Protein 9CRN (pdb70)

Nearest PDB structures (foldseek):
  9crn-assembly1_A  TM=1.003E+00  e=1.790E-70  Streptococcus pyogenes NZ131
  3isr-assembly1_B  TM=7.701E-01  e=1.005E-04  Cytophaga hutchinsonii ATCC 33406
  4nv8-assembly3_B  TM=6.924E-01  e=5.006E-02  Mesorhizobium japonicum MAFF 303099
  6j8o-assembly1_B  TM=4.116E-01  e=3.043E-01  Homo sapiens
  8ibg-assembly1_AA  TM=2.189E-01  e=5.640E+00  Mus musculus

Foldseek 3Di:
DVLFDDDPLLVVLCVLCVLFDLLVLADPLLVRQLSSVVVCVLVVDQKTKGADDDPVNNLSSLVSSLQRDLLQVQQVPFAFDWDDDDRIIITGRDGDPCSVVLSVVLVVQLCVLLVVQPDLQLLSSLVSLLVCQLVQAAEQVVVVVPPVQQGCCCRRPVSYHHQNNSANSSSSNCSSSVWRKGKWWFWFFFPVPTDIDTHIFMWTADPRAIFTARSRCQRCVNPVLFHPGRQLRRGHACLQQVLTTDTAQKAPNDDPDIRHNNDDDGHGHDHCSGPCNVLLQEAADQDPVSNLVSQLVCLVVVDPWDKHFYSDLVSLVVVVVCVVPVCPSVQVSVPVRDPPADDKDKGDGSSRSMMIIHGDD

InterPro domains:
  IPR002931 Transglutaminase-like [PF01841] (149-254)
  IPR002931 Transglutaminase-like [SM00460] (195-257)
  IPR038765 Papain-like cysteine peptidase superfamily [SSF54001] (193-292)
  IPR052557 Cytoskeleton-associated protease/Cytokinesis protein [PTHR46333] (177-335)

B-factor: mean 36.98, std 12.96, range [19.1, 123.06]

Solvent-accessible surface area: 16681 Å² total; per-residue (Å²): 93,135,48,30,16,104,52,152,84,71,133,84,13,69,150,86,0,154,52,13,21,3,20,104,57,14,62,149,62,11,49,19,3,0,6,10,0,12,15,5,0,40,79,48,107,78,94,1,36,0,35,55,27,69,107,93,18,0,3,48,1,0,1,0,0,7,5,0,0,0,14,0,11,22,0,14,60,25,91,46,117,52,108,105,43,121,148,15,0,69,0,39,0,62,38,44,178,82,3,118,103,18,32,86,71,0,39,62,55,0,76,86,22,20,71,98,6,113,39,128,79,97,9,59,7,0,42,59,0,0,16,20,2,9,151,87,5,96,3,14,72,140,41,77,144,121,112,70,24,52,13,0,59,0,2,11,66,71,78,62,0,15,18,18,0,0,2,2,0,0,0,4,0,0,32,65,12,30,2,34,6,0,14,7,57,13,55,0,38,19,51,81,104,131,90,72,26,90,8,2,7,1,0,0,50,10,129,138,39,49,6,4,0,0,2,1,0,0,4,36,78,25,19,99,67,36,91,111,32,19,33,17,0,0,0,1,0,57,96,0,10,72,62,3,7,125,47,34,81,27,1,65,25,70,131,182,84,127,39,125,108,31,3,84,32,10,72,5,98,44,35,57,16,1,60,9,90,104,77,110,5,30,10,66,92,58,60,59,115,47,5,49,61,13,0,58,74,4,9,118,96,208,67,96,76,0,49,2,6,0,8,102,75,114,27,6,80,80,1,19,60,33,4,92,90,90,61,88,26,17,59,101,12,0,89,122,67,28,137,145,42,101,7,5,56,83,15,36,0,13,0,0,1,5,1,12,1,35,36,114,187

Organism: Streptococcus pyogenes serotype M49 (strain NZ131) (NCBI:txid471876)

Secondary structure (DSSP, 8-state):
-TTS--HHHHHHHHHHHTT-TGGGGS-HHHHHHHHHHHHHHHTT-SEEEE----HHHHHHHHHHHHHH-TTSGGGTT---EEEEETTEEEEE----TTHHHHHHHHHHHHHHHHHT-S---HHHHHHHHHHHHHHH-EE-HHHHT---SSSHHHHHTS-EE-HHHHHHHHHHHHHHHT--EEEEEEEEEETTTTEEEEEEEEEEEETTEEEEE-TGGGSTTT--TT----GGGEEE-HHHHTTTEEE---B--SSS--B-S-SPPPP----TT-HHHHTT-EESS--HHHHHHHHHHHHHTT-SSEEEEESSHHHHHHHHHHHHS--HHHHHHHHHHSTT---EEEEEEG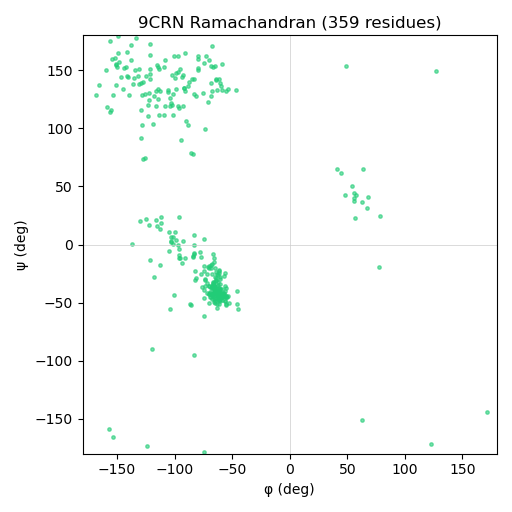GGTEEEEEE--

Sequence (361 aa):
SVFSLTGKKRQQIVKQVRQRYYFQQLSKTEQENYLTLYDSLAQFREIISLTPASKKSLIKTIDAFVMDNPEFYWITSADYRFEFSDQTVFVTFPIPEDAKNVYQDLQAIGNDIVANTPSKDRYEQVKYFYEVIIRDTDYNKKAFEAASNQDIKSVFIDHLSVCNGYAQAFQFLCQKAGIPVAYIRGTGTSQQPQQSFAHAWNAVQINNTYYGVDVTWGDPVFDNHLSTINYSFLCLPDYLMALSHQPSKDIAFNTKERFENVWTIPSCTDDSLLYSKRHQSYISTFDSDAILASLENQLLNRQEPLSLQFAHQDDYQQMVTDLTTNQTGYHNLFNQYWNNYTGFTYGLLPETLSISFASRN

Radius of gyration: 22.92 Å; Cα contacts (8 Å, |Δi|>4): 643; chains: 1; bounding box: 36×45×77 Å

Structure (mmCIF, N/CA/C/O backbone):
data_9CRN
#
_entry.id   9CRN
#
_cell.length_a   51.272
_cell.length_b   88.334
_cell.length_c   94.092
_cell.angle_alpha   90.000
_cell.angle_beta   90.000
_cell.angle_gamma   90.000
#
_symmetry.space_group_name_H-M   'P 21 21 21'
#
loop_
_entity.id
_entity.type
_entity.pdbx_description
1 polymer 'Transglutaminase-like domain-containing protein'
2 non-polymer 'SODIUM ION'
3 non-polymer GLYCEROL
4 water water
#
loop_
_atom_site.group_PDB
_atom_site.id
_atom_site.type_symbol
_atom_site.label_atom_id
_atom_site.label_alt_id
_atom_site.label_comp_id
_atom_site.label_asym_id
_atom_site.label_entity_id
_atom_site.label_seq_id
_atom_site.pdbx_PDB_ins_code
_atom_site.Cartn_x
_atom_site.Cartn_y
_atom_site.Cartn_z
_atom_site.occupancy
_atom_site.B_iso_or_equiv
_atom_site.auth_seq_id
_atom_site.auth_comp_id
_atom_site.auth_asym_id
_atom_site.auth_atom_id
_atom_site.pdbx_PDB_model_num
ATOM 1 N N . SER A 1 5 ? -39.38610 6.98206 17.70311 1.000 62.69623 32 SER A N 1
ATOM 2 C CA . SER A 1 5 ? -38.06289 6.40984 17.90247 1.000 60.22574 32 SER A CA 1
ATOM 3 C C . SER A 1 5 ? -37.05164 7.41774 18.41184 1.000 52.71678 32 SER A C 1
ATOM 4 O O . SER A 1 5 ? -37.08970 8.59391 18.05105 1.000 50.10587 32 SER A O 1
ATOM 11 N N . VAL A 1 6 ? -36.12032 6.93614 19.23860 1.000 41.16557 33 VAL A N 1
ATOM 12 C CA . VAL A 1 6 ? -35.11201 7.81552 19.81218 1.000 42.17586 33 VAL A CA 1
ATOM 13 C C . VAL A 1 6 ? -34.10110 8.28939 18.77582 1.000 40.57345 33 VAL A C 1
ATOM 14 O O . VAL A 1 6 ? -33.40483 9.28184 19.00980 1.000 39.68689 33 VAL A O 1
ATOM 27 N N . PHE A 1 7 ? -33.97822 7.59779 17.64340 1.000 40.35393 34 PHE A N 1
ATOM 28 C CA . PHE A 1 7 ? -32.98080 7.95459 16.64117 1.000 33.99538 34 PHE A CA 1
ATOM 29 C C . PHE A 1 7 ? -33.50373 8.93086 15.59544 1.000 33.20412 34 PHE A C 1
ATOM 30 O O . PHE A 1 7 ? -32.70080 9.48300 14.83345 1.000 31.53899 34 PHE A O 1
ATOM 47 N N . SER A 1 8 ? -34.81453 9.16467 15.54954 1.000 31.75150 35 SER A N 1
ATOM 48 C CA . SER A 1 8 ? -35.37277 10.11413 14.59539 1.000 33.26112 35 SER A CA 1
ATOM 49 C C . SER A 1 8 ? -34.87670 11.52704 14.88171 1.000 30.06317 35 SER A C 1
ATOM 50 O O . SER A 1 8 ? -34.74416 11.93627 16.03857 1.000 28.05945 35 SER A O 1
ATOM 58 N N . LEU A 1 9 ? -34.61499 12.27972 13.81643 1.000 28.55843 36 LEU A N 1
ATOM 59 C CA . LEU A 1 9 ? -34.20589 13.66861 13.96517 1.000 28.80082 36 LEU A CA 1
ATOM 60 C C . LEU A 1 9 ? -35.34648 14.50081 14.54175 1.000 27.99043 36 LEU A C 1
ATOM 61 O O . LEU A 1 9 ? -36.52495 14.18987 14.35842 1.000 27.74401 36 LEU A O 1
ATOM 77 N N . THR A 1 10 ? -34.98890 15.58185 15.23038 1.000 26.69730 37 THR A N 1
ATOM 78 C CA . THR A 1 10 ? -35.97728 16.48302 15.80314 1.000 27.18868 37 THR A CA 1
ATOM 79 C C . THR A 1 10 ? -35.54194 17.92993 15.59332 1.000 28.21845 37 THR A C 1
ATOM 80 O O . THR A 1 10 ? -34.43498 18.21715 15.12514 1.000 26.40798 37 THR A O 1
ATOM 91 N N . GLY A 1 11 ? -36.45210 18.84442 15.91802 1.000 27.04212 38 GLY A N 1
ATOM 92 C CA . GLY A 1 11 ? -36.16205 20.25878 16.04121 1.000 29.60122 38 GLY A CA 1
ATOM 93 C C . GLY A 1 11 ? -35.69485 20.90644 14.75152 1.000 26.79310 38 GLY A C 1
ATOM 94 O O . GLY A 1 11 ? -36.04897 20.50066 13.63969 1.000 24.72448 38 GLY A O 1
ATOM 98 N N . LYS A 1 12 ? -34.88070 21.95209 14.91282 1.000 26.37731 39 LYS A N 1
ATOM 99 C CA . LYS A 1 12 ? -34.37242 22.68082 13.75700 1.000 27.59391 39 LYS A CA 1
ATOM 100 C C . LYS A 1 12 ? -33.55008 21.77286 12.85509 1.000 28.95838 39 LYS A C 1
ATOM 101 O O . LYS A 1 12 ? -33.64019 21.86094 11.62546 1.000 25.52180 39 LYS A O 1
ATOM 120 N N . LYS A 1 13 ? -32.72922 20.90228 13.44633 1.000 28.21141 40 LYS A N 1
ATOM 121 C CA . LYS A 1 13 ? -31.88546 20.02394 12.64251 1.000 27.06626 40 LYS A CA 1
ATOM 122 C C . LYS A 1 13 ? -32.72247 19.18440 11.68764 1.000 27.83527 40 LYS A C 1
ATOM 123 O O . LYS A 1 13 ? -32.35863 19.01674 10.51799 1.000 26.12328 40 LYS A O 1
ATOM 142 N N . ARG A 1 14 ? -33.85526 18.66218 12.16080 1.000 24.39357 41 ARG A N 1
ATOM 143 C CA . ARG A 1 14 ? -34.72644 17.89317 11.28279 1.000 25.93515 41 ARG A CA 1
ATOM 144 C C . ARG A 1 14 ? -35.22215 18.74806 10.12327 1.000 28.12921 41 ARG A C 1
ATOM 145 O O . ARG A 1 14 ? -35.21298 18.30830 8.96795 1.000 27.11463 41 ARG A O 1
ATOM 166 N N . GLN A 1 15 ? -35.68595 19.96806 10.41679 1.000 27.11372 42 GLN A N 1
ATOM 167 C CA . GLN A 1 15 ? -36.15163 20.84886 9.35060 1.000 24.97579 42 GLN A CA 1
ATOM 168 C C . GLN A 1 15 ? -35.06798 21.04734 8.29999 1.000 28.59107 42 GLN A C 1
ATOM 169 O O . GLN A 1 15 ? -35.33941 21.00508 7.09275 1.000 26.47468 42 GLN A O 1
ATOM 183 N N . GLN A 1 16 ? -33.82974 21.27288 8.74732 1.000 27.46680 43 GLN A N 1
ATOM 184 C CA . GLN A 1 16 ? -32.73010 21.49461 7.81564 1.000 29.09096 43 GLN A CA 1
ATOM 185 C C . GLN A 1 16 ? -32.48184 20.26833 6.94321 1.000 29.92277 43 GLN A C 1
ATOM 186 O O . GLN A 1 16 ? -32.23181 20.39453 5.73867 1.000 30.77154 43 GLN A O 1
ATOM 200 N N . ILE A 1 17 ? -32.54774 19.07165 7.52674 1.000 22.45864 44 ILE A N 1
ATOM 201 C CA . ILE A 1 17 ? -32.26677 17.86384 6.75354 1.000 26.76784 44 ILE A CA 1
ATOM 202 C C . ILE A 1 17 ? -33.42715 17.52986 5.82495 1.000 24.62686 44 ILE A C 1
ATOM 203 O O . ILE A 1 17 ? -33.21961 17.09298 4.68660 1.000 27.16504 44 ILE A O 1
ATOM 219 N N . VAL A 1 18 ? -34.66273 17.71151 6.29749 1.000 23.34447 45 VAL A N 1
ATOM 220 C CA . VAL A 1 18 ? -35.82617 17.48397 5.44175 1.000 26.25973 45 VAL A CA 1
ATOM 221 C C . VAL A 1 18 ? -35.71150 18.30785 4.16628 1.000 25.54069 45 VAL A C 1
ATOM 222 O O . VAL A 1 18 ? -35.97844 17.82028 3.05964 1.000 25.47312 45 VAL A O 1
ATOM 235 N N . LYS A 1 19 ? -35.32494 19.57749 4.30659 1.000 28.12596 46 LYS A N 1
ATOM 236 C CA . LYS A 1 19 ? -35.12579 20.42811 3.13691 1.000 26.41612 46 LYS A CA 1
ATOM 237 C C . LYS A 1 19 ? -34.00334 19.89701 2.25417 1.000 27.71600 46 LYS A C 1
ATOM 238 O O . LYS A 1 19 ? -34.10524 19.91997 1.01858 1.000 27.57885 46 LYS A O 1
ATOM 257 N N . GLN A 1 20 ? -32.92410 19.41226 2.87309 1.000 24.46563 47 GLN A N 1
ATOM 258 C CA . GLN A 1 20 ? -31.73153 19.05122 2.11464 1.000 25.91573 47 GLN A CA 1
ATOM 259 C C . GLN A 1 20 ? -31.98417 17.85859 1.19990 1.000 27.28335 47 GLN A C 1
ATOM 260 O O . GLN A 1 20 ? -31.44203 17.79721 0.08862 1.000 26.86725 47 GLN A O 1
ATOM 274 N N . VAL A 1 21 ? -32.82177 16.91229 1.62947 1.000 25.34153 48 VAL A N 1
ATOM 275 C CA . VAL A 1 21 ? -32.95764 15.66143 0.89785 1.000 25.51259 48 VAL A CA 1
ATOM 276 C C . VAL A 1 21 ? -34.23030 15.58793 0.06698 1.000 25.51164 48 VAL A C 1
ATOM 277 O O . VAL A 1 21 ? -34.47134 14.55982 -0.58464 1.000 24.37122 48 VAL A O 1
ATOM 290 N N . ARG A 1 22 ? -35.03471 16.65091 0.03234 1.000 26.48677 49 ARG A N 1
ATOM 291 C CA . ARG A 1 22 ? -36.37567 16.52194 -0.52798 1.000 26.54325 49 ARG A CA 1
ATOM 292 C C . ARG A 1 22 ? -36.35602 16.08893 -1.99018 1.000 27.53205 49 ARG A C 1
ATOM 293 O O . ARG A 1 22 ? -37.32215 15.48470 -2.46812 1.000 25.00104 49 ARG A O 1
ATOM 314 N N . GLN A 1 23 ? -35.29255 16.40892 -2.72362 1.000 28.53964 50 GLN A N 1
ATOM 315 C CA . GLN A 1 23 ? -35.20926 16.09232 -4.14432 1.000 28.56597 50 GLN A CA 1
ATOM 316 C C . GLN A 1 23 ? -34.46538 14.79651 -4.43736 1.000 26.48048 50 GLN A C 1
ATOM 317 O O . GLN A 1 23 ? -34.35756 14.42178 -5.61003 1.000 24.55233 50 GLN A O 1
ATOM 331 N N . ARG A 1 24 ? -33.90814 14.13703 -3.42206 1.000 24.41436 51 ARG A N 1
ATOM 332 C CA . ARG A 1 24 ? -33.11646 12.93760 -3.66052 1.000 25.06977 51 ARG A CA 1
ATOM 333 C C . ARG A 1 24 ? -33.98102 11.86620 -4.31336 1.000 24.40741 51 ARG A C 1
ATOM 334 O O . ARG A 1 24 ? -35.16507 11.71721 -3.99513 1.000 23.76298 51 ARG A O 1
ATOM 355 N N . TYR A 1 25 ? -33.38518 11.11766 -5.24202 1.000 21.31752 52 TYR A N 1
ATOM 356 C CA . TYR A 1 25 ? -34.19263 10.27455 -6.11574 1.000 22.71002 52 TYR A CA 1
ATOM 357 C C . TYR A 1 25 ? -34.71907 9.03797 -5.38993 1.000 23.03298 52 TYR A C 1
ATOM 358 O O . TYR A 1 25 ? -35.93337 8.84613 -5.27192 1.000 26.02061 52 TYR A O 1
ATOM 376 N N . TYR A 1 26 ? -33.82600 8.17364 -4.90497 1.000 22.56201 53 TYR A N 1
ATOM 377 C CA . TYR A 1 26 ? -34.28959 6.91464 -4.32364 1.000 24.37044 53 TYR A CA 1
ATOM 378 C C . TYR A 1 26 ? -34.97777 7.12951 -2.98203 1.000 22.36986 53 TYR A C 1
ATOM 379 O O . TYR A 1 26 ? -35.84440 6.32819 -2.59966 1.000 24.15615 53 TYR A O 1
ATOM 397 N N . PHE A 1 27 ? -34.63518 8.21347 -2.28118 1.000 23.86282 54 PHE A N 1
ATOM 398 C CA . PHE A 1 27 ? -35.35173 8.65269 -1.09021 1.000 25.00778 54 PHE A CA 1
ATOM 399 C C . PHE A 1 27 ? -36.85976 8.63181 -1.31191 1.000 23.32886 54 PHE A C 1
ATOM 400 O O . PHE A 1 27 ? -37.61702 8.22601 -0.42258 1.000 23.18308 54 PHE A O 1
ATOM 417 N N . GLN A 1 28 ? -37.30113 9.04815 -2.50346 1.000 22.65458 55 GLN A N 1
ATOM 418 C CA . GLN A 1 28 ? -38.73199 9.14354 -2.77535 1.000 23.13620 55 GLN A CA 1
ATOM 419 C C . GLN A 1 28 ? -39.42645 7.79198 -2.76246 1.000 25.29242 55 GLN A C 1
ATOM 420 O O . GLN A 1 28 ? -40.65629 7.73954 -2.65830 1.000 23.39326 55 GLN A O 1
ATOM 434 N N . GLN A 1 29 ? -38.67832 6.70553 -2.92040 1.000 26.81823 56 GLN A N 1
ATOM 435 C CA . GLN A 1 29 ? -39.24017 5.36705 -3.00848 1.000 24.02551 56 GLN A CA 1
ATOM 436 C C . GLN A 1 29 ? -39.14148 4.61846 -1.68873 1.000 23.62450 56 GLN A C 1
ATOM 437 O O . GLN A 1 29 ? -39.41026 3.41514 -1.64695 1.000 27.30155 56 GLN A O 1
ATOM 451 N N . LEU A 1 30 ? -38.78376 5.31093 -0.61082 1.000 24.83562 57 LEU A N 1
ATOM 452 C CA . LEU A 1 30 ? -38.66272 4.72720 0.71470 1.000 25.40379 57 LEU A CA 1
ATOM 453 C C . LEU A 1 30 ? -39.92702 4.97168 1.52748 1.000 26.80375 57 LEU A C 1
ATOM 454 O O . LEU A 1 30 ? -40.61931 5.98013 1.36385 1.000 26.54284 57 LEU A O 1
ATOM 470 N N . SER A 1 31 ? -40.21939 4.02244 2.40935 1.000 25.88274 58 SER A N 1
ATOM 471 C CA . SER A 1 31 ? -41.36434 4.13406 3.29492 1.000 27.38276 58 SER A CA 1
ATOM 472 C C . SER A 1 31 ? -41.06846 5.14092 4.40446 1.000 28.49772 58 SER A C 1
ATOM 473 O O . SER A 1 31 ? -39.99021 5.73177 4.47580 1.000 26.24978 58 SER A O 1
ATOM 481 N N . LYS A 1 32 ? -42.03650 5.30249 5.31015 1.000 34.42909 59 LYS A N 1
ATOM 482 C CA . LYS A 1 32 ? -41.89567 6.27771 6.38793 1.000 35.05197 59 LYS A CA 1
ATOM 483 C C . LYS A 1 32 ? -40.73083 5.91627 7.30109 1.000 33.57261 59 LYS A C 1
ATOM 484 O O . LYS A 1 32 ? -39.84108 6.74084 7.54325 1.000 32.00418 59 LYS A O 1
ATOM 503 N N . THR A 1 33 ? -40.72908 4.69193 7.84080 1.000 34.30323 60 THR A N 1
ATOM 504 C CA . THR A 1 33 ? -39.63413 4.28867 8.71891 1.000 30.50033 60 THR A CA 1
ATOM 505 C C . THR A 1 33 ? -38.29536 4.36283 7.99669 1.000 29.38103 60 THR A C 1
ATOM 506 O O . THR A 1 33 ? -37.27405 4.72840 8.59454 1.000 27.69992 60 THR A O 1
ATOM 517 N N . GLU A 1 34 ? -38.27677 3.99246 6.71494 1.000 26.14121 61 GLU A N 1
ATOM 518 C CA . GLU A 1 34 ? -37.03778 4.03718 5.95094 1.000 24.96078 61 GLU A CA 1
ATOM 519 C C . GLU A 1 34 ? -36.57752 5.47271 5.74424 1.000 26.18159 61 GLU A C 1
ATOM 520 O O . GLU A 1 34 ? -35.37956 5.76474 5.82243 1.000 23.27735 61 GLU A O 1
ATOM 532 N N . GLN A 1 35 ? -37.51521 6.39411 5.53032 1.000 26.48010 62 GLN A N 1
ATOM 533 C CA . GLN A 1 35 ? -37.12893 7.79147 5.37715 1.000 24.78995 62 GLN A CA 1
ATOM 534 C C . GLN A 1 35 ? -36.58432 8.35449 6.68325 1.000 22.21261 62 GLN A C 1
ATOM 535 O O . GLN A 1 3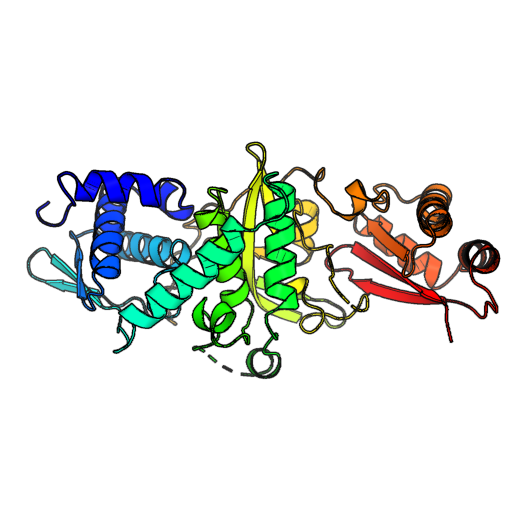5 ? -35.63947 9.15172 6.67325 1.000 22.49494 62 GLN A O 1
ATOM 549 N N . GLU A 1 36 ? -37.15469 7.94754 7.81986 1.000 24.19800 63 GLU A N 1
ATOM 550 C CA . GLU A 1 36 ? -36.60986 8.39728 9.09768 1.000 26.62951 63 GLU A CA 1
ATOM 551 C C . GLU A 1 36 ? -35.15231 7.97769 9.25349 1.000 26.66646 63 GLU A C 1
ATOM 552 O O . GLU A 1 36 ? -34.30989 8.77319 9.69239 1.000 26.04169 63 GLU A O 1
ATOM 564 N N . ASN A 1 37 ? -34.83973 6.72332 8.91587 1.000 24.61619 64 ASN A N 1
ATOM 565 C CA . ASN A 1 37 ? -33.46550 6.24560 9.03419 1.000 24.78062 64 ASN A CA 1
ATOM 566 C C . ASN A 1 37 ? -32.54124 6.93137 8.03568 1.000 23.94603 64 ASN A C 1
ATOM 567 O O . ASN A 1 37 ? -31.35902 7.14643 8.32667 1.000 24.02901 64 ASN A O 1
ATOM 578 N N . TYR A 1 38 ? -33.05152 7.21789 6.83911 1.000 23.84433 65 TYR A N 1
ATOM 579 C CA . TYR A 1 38 ? -32.31770 7.99759 5.84685 1.000 22.41598 65 TYR A CA 1
ATOM 580 C C . TYR A 1 38 ? -31.95808 9.37336 6.40131 1.000 22.73383 65 TYR A C 1
ATOM 581 O O . TYR A 1 38 ? -30.81355 9.82888 6.27060 1.000 25.30178 65 TYR A O 1
ATOM 599 N N . LEU A 1 39 ? -32.91248 10.03678 7.05935 1.000 22.31812 66 LEU A N 1
ATOM 600 C CA . LEU A 1 39 ? -32.60855 11.32384 7.67396 1.000 26.33040 66 LEU A CA 1
ATOM 601 C C . LEU A 1 39 ? -31.53445 11.17561 8.74372 1.000 25.04652 66 LEU A C 1
ATOM 602 O O . LEU A 1 39 ? -30.61749 12.00122 8.83159 1.000 24.34928 66 LEU A O 1
ATOM 618 N N . THR A 1 40 ? -31.64210 10.13718 9.57973 1.000 25.98575 67 THR A N 1
ATOM 619 C CA . THR A 1 40 ? -30.62881 9.90304 10.60426 1.000 24.10167 67 THR A CA 1
ATOM 620 C C . THR A 1 40 ? -29.26593 9.63705 9.97991 1.000 22.78111 67 THR A C 1
ATOM 621 O O . THR A 1 40 ? -28.24284 10.13115 10.46857 1.000 21.93430 67 THR A O 1
ATOM 632 N N . LEU A 1 41 ? -29.23270 8.85287 8.90194 1.000 21.74760 68 LEU A N 1
ATOM 633 C CA . LEU A 1 41 ? -27.97573 8.59809 8.20887 1.000 25.74358 68 LEU A CA 1
ATOM 634 C C . LEU A 1 41 ? -27.35184 9.89440 7.71391 1.000 23.59419 68 LEU A C 1
ATOM 635 O O . LEU A 1 41 ? -26.13936 10.10129 7.82872 1.000 24.12455 68 LEU A O 1
ATOM 651 N N . TYR A 1 42 ? -28.17071 10.78722 7.16418 1.000 22.30837 69 TYR A N 1
ATOM 652 C CA . TYR A 1 42 ? -27.63563 12.03386 6.63331 1.000 25.83020 69 TYR A CA 1
ATOM 653 C C . TYR A 1 42 ? -27.00442 12.85956 7.74333 1.000 25.03804 69 TYR A C 1
ATOM 654 O O . TYR A 1 42 ? -25.85518 13.29364 7.63323 1.000 25.04719 69 TYR A O 1
ATOM 672 N N . ASP A 1 43 ? -27.74507 13.07083 8.83098 1.000 24.83092 70 ASP A N 1
ATOM 673 C CA . ASP A 1 43 ? -27.24270 13.84955 9.95748 1.000 27.57178 70 ASP A CA 1
ATOM 674 C C . ASP A 1 43 ? -25.94125 13.27066 10.50214 1.000 28.75407 70 ASP A C 1
ATOM 675 O O . ASP A 1 43 ? -24.98687 14.00642 10.78139 1.000 27.32280 70 ASP A O 1
ATOM 684 N N . SER A 1 44 ? -25.87704 11.94573 10.65243 1.000 26.88450 71 SER A N 1
ATOM 685 C CA . SER A 1 44 ? -24.70651 11.35225 11.29438 1.000 29.27938 71 SER A CA 1
ATOM 686 C C . SER A 1 44 ? -23.48182 11.41097 10.38853 1.000 27.69083 71 SER A C 1
ATOM 687 O O . SER A 1 44 ? -22.36990 11.69535 10.85418 1.000 26.32281 71 SER A O 1
ATOM 695 N N . LEU A 1 45 ? -23.66164 11.13777 9.09470 1.000 26.44601 72 LEU A N 1
ATOM 696 C CA . LEU A 1 45 ? -22.54588 11.25395 8.16236 1.000 24.62672 72 LEU A CA 1
ATOM 697 C C . LEU A 1 45 ? -22.09720 12.70060 8.00126 1.000 26.23210 72 LEU A C 1
ATOM 698 O O . LEU A 1 45 ? -20.90248 12.95232 7.80108 1.000 26.06034 72 LEU A O 1
ATOM 714 N N . ALA A 1 46 ? -23.02535 13.66037 8.10106 1.000 25.56345 73 ALA A N 1
ATOM 715 C CA . ALA A 1 46 ? -22.63657 15.06586 8.07261 1.000 26.65042 73 ALA A CA 1
ATOM 716 C C . ALA A 1 46 ? -21.86138 15.46303 9.32223 1.000 28.33262 73 ALA A C 1
ATOM 717 O O . ALA A 1 46 ? -21.15313 16.47709 9.30260 1.000 26.17569 73 ALA A O 1
ATOM 724 N N . GLN A 1 47 ? -21.98620 14.69423 10.40327 1.000 28.53431 74 GLN A N 1
ATOM 725 C CA . GLN A 1 47 ? -21.14032 14.84856 11.57777 1.000 28.27648 74 GLN A CA 1
ATOM 726 C C . GLN A 1 47 ? -19.92029 13.94088 11.53521 1.000 30.29988 74 GLN A C 1
ATOM 727 O O . GLN A 1 47 ? -19.15873 13.90206 12.51223 1.000 29.89075 74 GLN A O 1
ATOM 741 N N . PHE A 1 48 ? -19.74243 13.18732 10.44417 1.000 27.91845 75 PHE A N 1
ATOM 742 C CA . PHE A 1 48 ? -18.52235 12.41671 10.20180 1.000 28.38842 75 PHE A CA 1
ATOM 743 C C . PHE A 1 48 ? -18.37909 11.27305 11.20054 1.000 27.91049 75 PHE A C 1
ATOM 744 O O . PHE A 1 48 ? -17.28459 10.96628 11.67475 1.000 30.15556 75 PHE A O 1
ATOM 761 N N . ARG A 1 49 ? -19.49740 10.61324 11.47911 1.000 28.08374 76 ARG A N 1
ATOM 762 C CA . ARG A 1 49 ? -19.52927 9.45759 12.35728 1.000 29.36611 76 ARG A CA 1
ATOM 763 C C . ARG A 1 49 ? -19.27268 8.18515 11.56432 1.000 29.01866 76 ARG A C 1
ATOM 764 O O . ARG A 1 49 ? -19.80734 8.00027 10.46956 1.000 28.71393 76 ARG A O 1
ATOM 785 N N . GLU A 1 50 ? -18.44155 7.30952 12.12729 1.000 30.62469 77 GLU A N 1
ATOM 786 C CA . GLU A 1 50 ? -18.17641 6.02788 11.48790 1.000 31.64308 77 GLU A CA 1
ATOM 787 C C . GLU A 1 50 ? -19.34699 5.07193 11.67792 1.000 31.63366 77 GLU A C 1
ATOM 788 O O . GLU A 1 50 ? -19.67882 4.30662 10.76580 1.000 31.18900 77 GLU A O 1
ATOM 800 N N . ILE A 1 51 ? -19.99176 5.11012 12.84526 1.000 34.03175 78 ILE A N 1
ATOM 801 C CA . ILE A 1 51 ? -21.06344 4.18451 13.19626 1.000 32.87244 78 ILE A CA 1
ATOM 802 C C . ILE A 1 51 ? -22.34398 4.97539 13.41297 1.000 32.50345 78 ILE A C 1
ATOM 803 O O . ILE A 1 51 ? -22.36347 5.92229 14.20609 1.000 34.21539 78 ILE A O 1
ATOM 819 N N . ILE A 1 52 ? -23.41651 4.56828 12.73662 1.000 29.38988 79 ILE A N 1
ATOM 820 C CA . ILE A 1 52 ? -24.70635 5.24700 12.80827 1.000 28.01448 79 ILE A CA 1
ATOM 821 C C . ILE A 1 52 ? -25.72408 4.31942 13.46083 1.000 29.31300 79 ILE A C 1
ATOM 822 O O . ILE A 1 52 ? -25.82756 3.14310 13.09277 1.000 30.10376 79 ILE A O 1
ATOM 838 N N . SER A 1 53 ? -26.49174 4.85517 14.40886 1.000 27.18589 80 SER A N 1
ATOM 839 C CA . SER A 1 53 ? -27.51826 4.10226 15.12069 1.000 28.19735 80 SER A CA 1
ATOM 840 C C . SER A 1 53 ? -28.87162 4.36110 14.46988 1.000 29.95541 80 SER A C 1
ATOM 841 O O . SER A 1 53 ? -29.33988 5.50392 14.42916 1.000 28.29676 80 SER A O 1
ATOM 849 N N . LEU A 1 54 ? -29.49447 3.29992 13.96955 1.000 29.86171 81 LEU A N 1
ATOM 850 C CA . LEU A 1 54 ? -30.74731 3.37873 13.23711 1.000 29.44340 81 LEU A CA 1
ATOM 851 C C . LEU A 1 54 ? -31.81633 2.54463 13.93071 1.000 30.85567 81 LEU A C 1
ATOM 852 O O . LEU A 1 54 ? -31.52181 1.68014 14.75893 1.000 31.37502 81 LEU A O 1
ATOM 868 N N . THR A 1 55 ? -33.06940 2.80854 13.57264 1.000 31.71565 82 THR A N 1
ATOM 869 C CA . THR A 1 55 ? -34.15789 2.07155 14.20353 1.000 32.07775 82 THR A CA 1
ATOM 870 C C . THR A 1 55 ? -34.39445 0.74812 13.47662 1.000 30.65276 82 THR A C 1
ATOM 871 O O . THR A 1 55 ? -34.30119 0.68947 12.24390 1.000 28.87447 82 THR A O 1
ATOM 882 N N . PRO A 1 56 ? -34.70581 -0.31449 14.22038 1.000 30.66530 83 PRO A N 1
ATOM 883 C CA . PRO A 1 56 ? -34.78986 -1.64406 13.60190 1.000 32.61048 83 PRO A CA 1
ATOM 884 C C . PRO A 1 56 ? -35.90322 -1.74571 12.56897 1.000 34.57315 83 PRO A C 1
ATOM 885 O O . PRO A 1 56 ? -36.98568 -1.17959 12.72580 1.000 35.51032 83 PRO A O 1
ATOM 896 N N . ALA A 1 57 ? -35.60823 -2.48211 11.50265 1.000 33.02349 84 ALA A N 1
ATOM 897 C CA . ALA A 1 57 ? -36.55500 -2.84497 10.45989 1.000 35.27507 84 ALA A CA 1
ATOM 898 C C . ALA A 1 57 ? -36.10686 -4.20152 9.92763 1.000 33.01917 84 ALA A C 1
ATOM 899 O O . ALA A 1 57 ? -35.11283 -4.76952 10.38913 1.000 32.47552 84 ALA A O 1
ATOM 906 N N . SER A 1 58 ? -36.83883 -4.73315 8.95763 1.000 33.51591 85 SER A N 1
ATOM 907 C CA . SER A 1 58 ? -36.37458 -5.95311 8.31454 1.000 33.91553 85 SER A CA 1
ATOM 908 C C . SER A 1 58 ? -34.99860 -5.72828 7.68149 1.000 33.59619 85 SER A C 1
ATOM 909 O O . SER A 1 58 ? -34.60865 -4.60224 7.35416 1.000 28.78575 85 SER A O 1
ATOM 917 N N . LYS A 1 59 ? -34.25431 -6.82875 7.51974 1.000 33.99470 86 LYS A N 1
ATOM 918 C CA . LYS A 1 59 ? -32.97113 -6.76292 6.82617 1.000 33.18360 86 LYS A CA 1
ATOM 919 C C . LYS A 1 59 ? -33.13196 -6.11714 5.45746 1.000 30.87085 86 LYS A C 1
ATOM 920 O O . LYS A 1 59 ? -32.33125 -5.26244 5.06139 1.000 26.83823 86 LYS A O 1
ATOM 939 N N . LYS A 1 60 ? -34.16914 -6.51319 4.71953 1.000 30.84139 87 LYS A N 1
ATOM 940 C CA . LYS A 1 60 ? -34.38465 -5.94755 3.39320 1.000 30.00365 87 LYS A CA 1
ATOM 941 C C . LYS A 1 60 ? -34.65159 -4.44933 3.46884 1.000 27.85399 87 LYS A C 1
ATOM 942 O O . LYS A 1 60 ? -34.10980 -3.67508 2.67492 1.000 26.50046 87 LYS A O 1
ATOM 961 N N . SER A 1 61 ? -35.48913 -4.01807 4.41186 1.000 27.58046 88 SER A N 1
ATOM 962 C CA . SER A 1 61 ? -35.79488 -2.59629 4.52049 1.000 28.84081 88 SER A CA 1
ATOM 963 C C . SER A 1 61 ? -34.54726 -1.78920 4.84340 1.000 27.11433 88 SER A C 1
ATOM 964 O O . SER A 1 61 ? -34.36379 -0.69094 4.31885 1.000 25.73634 88 SER A O 1
ATOM 972 N N . LEU A 1 62 ? -33.68405 -2.30555 5.71370 1.000 28.51156 89 LEU A N 1
ATOM 973 C CA . LEU A 1 62 ? -32.45226 -1.59054 6.02115 1.000 25.08443 89 LEU A CA 1
ATOM 974 C C . LEU A 1 62 ? -31.53648 -1.52336 4.80728 1.000 25.36518 89 LEU A C 1
ATOM 975 O O . LEU A 1 62 ? -30.91743 -0.48738 4.55002 1.000 23.87577 89 LEU A O 1
ATOM 991 N N . ILE A 1 63 ? -31.41438 -2.62360 4.06093 1.000 26.43431 90 ILE A N 1
ATOM 992 C CA . ILE A 1 63 ? -30.55684 -2.60884 2.87928 1.000 23.96388 90 ILE A CA 1
ATOM 993 C C . ILE A 1 63 ? -31.11114 -1.64814 1.83705 1.000 25.29488 90 ILE A C 1
ATOM 994 O O . ILE A 1 63 ? -30.35415 -0.91592 1.18395 1.000 24.50602 90 ILE A O 1
ATOM 1010 N N . LYS A 1 64 ? -32.43920 -1.61215 1.68318 1.000 26.00694 91 LYS A N 1
ATOM 1011 C CA . LYS A 1 64 ? -33.04914 -0.64557 0.77264 1.000 22.33440 91 LYS A CA 1
ATOM 1012 C C . LYS A 1 64 ? -32.71048 0.78002 1.18871 1.000 24.48440 91 LYS A C 1
ATOM 1013 O O . LYS A 1 64 ? -32.35846 1.62405 0.35290 1.000 23.05033 91 LYS A O 1
ATOM 1032 N N . THR A 1 65 ? -32.80409 1.06053 2.48950 1.000 22.20916 92 THR A N 1
ATOM 1033 C CA . THR A 1 65 ? -32.53465 2.40395 2.98846 1.000 23.28746 92 THR A CA 1
ATOM 1034 C C . THR A 1 65 ? -31.08045 2.79247 2.75111 1.000 26.22245 92 THR A C 1
ATOM 1035 O O . THR A 1 65 ? -30.78992 3.90013 2.28558 1.000 20.89254 92 THR A O 1
ATOM 1046 N N . ILE A 1 66 ? -30.15359 1.88550 3.06340 1.000 24.57856 93 ILE A N 1
ATOM 1047 C CA . ILE A 1 66 ? -28.73456 2.16981 2.88828 1.000 22.95323 93 ILE A CA 1
ATOM 1048 C C . ILE A 1 66 ? -28.39881 2.31607 1.40926 1.000 26.21759 93 ILE A C 1
ATOM 1049 O O . ILE A 1 66 ? -27.65382 3.21967 1.01011 1.000 22.24267 93 ILE A O 1
ATOM 1065 N N . ASP A 1 67 ? -28.92927 1.41513 0.57913 1.000 24.01286 94 ASP A N 1
ATOM 1066 C CA . ASP A 1 67 ? -28.63857 1.44566 -0.85013 1.000 25.38136 94 ASP A CA 1
ATOM 1067 C C . ASP A 1 67 ? -29.14065 2.73926 -1.47301 1.000 23.06662 94 ASP A C 1
ATOM 1068 O O . ASP A 1 67 ? -28.43263 3.38526 -2.25642 1.000 20.69037 94 ASP A O 1
ATOM 1077 N N . ALA A 1 68 ? -30.36723 3.13617 -1.12910 1.000 22.45738 95 ALA A N 1
ATOM 1078 C CA . ALA A 1 68 ? -30.87664 4.41519 -1.60053 1.000 21.12643 95 ALA A CA 1
ATOM 1079 C C . ALA A 1 68 ? -29.98119 5.55528 -1.13746 1.000 23.64924 95 ALA A C 1
ATOM 1080 O O . ALA A 1 68 ? -29.66708 6.46511 -1.91259 1.000 20.07722 95 ALA A O 1
ATOM 1087 N N . PHE A 1 69 ? -29.54480 5.52189 0.12213 1.000 23.00487 96 PHE A N 1
ATOM 1088 C CA . PHE A 1 69 ? -28.76045 6.63966 0.62664 1.000 20.47281 96 PHE A CA 1
ATOM 1089 C C . PHE A 1 69 ? -27.42347 6.74766 -0.08922 1.000 22.41221 96 PHE A C 1
ATOM 1090 O O . PHE A 1 69 ? -26.98267 7.85337 -0.42517 1.000 21.98329 96 PHE A O 1
ATOM 1107 N N . VAL A 1 70 ? -26.76316 5.61097 -0.33058 1.000 20.58043 97 VAL A N 1
ATOM 1108 C CA . VAL A 1 70 ? -25.44773 5.64039 -0.96009 1.000 22.25379 97 VAL A CA 1
ATOM 1109 C C . VAL A 1 70 ? -25.55621 6.14192 -2.39363 1.000 22.57032 97 VAL A C 1
ATOM 1110 O O . VAL A 1 70 ? -24.71949 6.92468 -2.86162 1.000 23.71479 97 VAL A O 1
ATOM 1123 N N . MET A 1 71 ? -26.56436 5.67025 -3.12859 1.000 24.19733 98 MET A N 1
ATOM 1124 C CA . MET A 1 71 ? -26.72970 6.12224 -4.50741 1.000 26.08310 98 MET A CA 1
ATOM 1125 C C . MET A 1 71 ? -27.08637 7.59995 -4.56556 1.000 22.77481 98 MET A C 1
ATOM 1126 O O . MET A 1 71 ? -26.67944 8.30975 -5.49449 1.000 24.22208 98 MET A O 1
ATOM 1140 N N . ASP A 1 72 ? -27.81973 8.08460 -3.56710 1.000 19.69000 99 ASP A N 1
ATOM 1141 C CA . ASP A 1 72 ? -28.35859 9.43581 -3.60022 1.000 20.60021 99 ASP A CA 1
ATOM 1142 C C . ASP A 1 72 ? -27.37200 10.51756 -3.16597 1.000 21.83489 99 ASP A C 1
ATOM 1143 O O . ASP A 1 72 ? -27.58265 11.69442 -3.50227 1.000 20.22369 99 ASP A O 1
ATOM 1152 N N . ASN A 1 73 ? -26.33972 10.17923 -2.39272 1.000 21.05458 100 ASN A N 1
ATOM 1153 C CA . ASN A 1 73 ? -25.57702 11.18539 -1.65369 1.000 22.79009 100 ASN A CA 1
ATOM 1154 C C . ASN A 1 73 ? -24.08981 11.07187 -1.91746 1.000 24.06143 100 ASN A C 1
ATOM 1155 O O . ASN A 1 73 ? -23.31583 10.65943 -1.04787 1.000 22.15896 100 ASN A O 1
ATOM 1166 N N . PRO A 1 74 ? -23.64967 11.48627 -3.10150 1.000 20.63038 101 PRO A N 1
ATOM 1167 C CA . PRO A 1 74 ? -22.20849 11.46935 -3.40390 1.000 20.79656 101 PRO A CA 1
ATOM 1168 C C . PRO A 1 74 ? -21.36608 12.36030 -2.49610 1.000 21.98459 101 PRO A C 1
ATOM 1169 O O . PRO A 1 74 ? -20.15965 12.11408 -2.36968 1.000 22.83419 101 PRO A O 1
ATOM 1180 N N . GLU A 1 75 ? -21.95178 13.37714 -1.85440 1.000 23.35988 102 GLU A N 1
ATOM 1181 C CA . GLU A 1 75 ? -21.14598 14.30911 -1.06597 1.000 23.76148 102 GLU A CA 1
ATOM 1182 C C . GLU A 1 75 ? -20.33309 13.57671 -0.00265 1.000 24.15817 102 GLU A C 1
ATOM 1183 O O . GLU A 1 75 ? -19.20049 13.96708 0.30624 1.000 24.08847 102 GLU A O 1
ATOM 1195 N N . PHE A 1 76 ? -20.89496 12.51677 0.57919 1.000 24.25534 103 PHE A N 1
ATOM 1196 C CA . PHE A 1 76 ? -20.16776 11.70384 1.55719 1.000 25.62119 103 PHE A CA 1
ATOM 1197 C C . PHE A 1 76 ? -19.32949 10.69641 0.77443 1.000 25.74370 103 PHE A C 1
ATOM 1198 O O . PHE A 1 76 ? -19.65508 9.51338 0.65370 1.000 27.28087 103 PHE A O 1
ATOM 1215 N N . TYR A 1 77 ? -18.21254 11.19377 0.23494 1.000 25.20253 104 TYR A N 1
ATOM 1216 C CA . TYR A 1 77 ? -17.48939 10.45298 -0.79143 1.000 27.06619 104 TYR A CA 1
ATOM 1217 C C . TYR A 1 77 ? -16.99315 9.10992 -0.28433 1.000 28.54512 104 TYR A C 1
ATOM 1218 O O . TYR A 1 77 ? -16.77443 8.19159 -1.08211 1.000 26.86643 104 TYR A O 1
ATOM 1236 N N . TRP A 1 78 ? -16.80132 8.97748 1.02792 1.000 27.56571 105 TRP A N 1
ATOM 1237 C CA . TRP A 1 78 ? -16.22917 7.76195 1.58500 1.000 28.78132 105 TRP A CA 1
ATOM 1238 C C . TRP A 1 78 ? -17.22853 6.61616 1.65856 1.000 25.06928 105 TRP A C 1
ATOM 1239 O O . TRP A 1 78 ? -16.81896 5.48100 1.91220 1.000 25.31240 105 TRP A O 1
ATOM 1260 N N . ILE A 1 79 ? -18.52207 6.86760 1.43601 1.000 23.58343 106 ILE A N 1
ATOM 1261 C CA . ILE A 1 79 ? -19.48617 5.77409 1.47871 1.000 26.58276 106 ILE A CA 1
ATOM 1262 C C . ILE A 1 79 ? -19.79823 5.20298 0.10257 1.000 26.76803 106 ILE A C 1
ATOM 1263 O O . ILE A 1 79 ? -20.42394 4.13604 0.01774 1.000 30.11374 106 ILE A O 1
ATOM 1279 N N . THR A 1 80 ? -19.37590 5.86918 -0.97474 1.000 22.74721 107 THR A N 1
ATOM 1280 C CA . THR A 1 80 ? -19.91266 5.57544 -2.29889 1.000 26.59768 107 THR A CA 1
ATOM 1281 C C . THR A 1 80 ? -19.55101 4.17181 -2.77254 1.000 29.12965 107 THR A C 1
ATOM 1282 O O . THR A 1 80 ? -20.33934 3.54859 -3.49430 1.000 33.71093 107 THR A O 1
ATOM 1293 N N . SER A 1 81 ? -18.38509 3.65140 -2.38711 1.000 30.22380 108 SER A N 1
ATOM 1294 C CA . SER A 1 81 ? -17.97846 2.30969 -2.78909 1.000 34.31190 108 SER A CA 1
ATOM 1295 C C . SER A 1 81 ? -17.85607 1.34742 -1.61300 1.000 31.65321 108 SER A C 1
ATOM 1296 O O . SER A 1 81 ? -17.26098 0.27484 -1.76556 1.000 39.44418 108 SER A O 1
ATOM 1304 N N . ALA A 1 82 ? -18.41527 1.69398 -0.45587 1.000 34.36422 109 ALA A N 1
ATOM 1305 C CA . ALA A 1 82 ? -18.25677 0.89104 0.74763 1.000 37.68058 109 ALA A CA 1
ATOM 1306 C C . ALA A 1 82 ? -19.19653 -0.30819 0.74068 1.000 37.20270 109 ALA A C 1
ATOM 1307 O O . ALA A 1 82 ? -20.26584 -0.28533 0.13022 1.000 39.60206 109 ALA A O 1
ATOM 1314 N N . ASP A 1 83 ? -18.77706 -1.36882 1.42486 1.000 41.62095 110 ASP A N 1
ATOM 1315 C CA . ASP A 1 83 ? -19.66884 -2.48747 1.69599 1.000 44.07635 110 ASP A CA 1
ATOM 1316 C C . ASP A 1 83 ? -20.79886 -2.02161 2.60832 1.000 44.88365 110 ASP A C 1
ATOM 1317 O O . ASP A 1 83 ? -20.64815 -1.06517 3.37716 1.000 38.58111 110 ASP A O 1
ATOM 1326 N N . TYR A 1 84 ? -21.94533 -2.69939 2.52071 1.000 41.95618 111 TYR A N 1
ATOM 1327 C CA . TYR A 1 84 ? -23.07566 -2.40874 3.40606 1.000 43.23742 111 TYR A CA 1
ATOM 1328 C C . TYR A 1 84 ? -22.93912 -3.28558 4.65011 1.000 44.87942 111 TYR A C 1
ATOM 1329 O O . TYR A 1 84 ? -23.19884 -4.49262 4.60181 1.000 35.47851 111 TYR A O 1
ATOM 1347 N N . ARG A 1 85 ? -22.54771 -2.68081 5.77507 1.000 40.10289 112 ARG A N 1
ATOM 1348 C CA . ARG A 1 85 ? -22.23373 -3.42122 6.99220 1.000 40.67493 112 ARG A CA 1
ATOM 1349 C C . ARG A 1 85 ? -23.09924 -2.92146 8.13987 1.000 37.99059 112 ARG A C 1
ATOM 1350 O O . ARG A 1 85 ? -23.00172 -1.75092 8.52161 1.000 34.47197 112 ARG A O 1
ATOM 1371 N N . PHE A 1 86 ? -23.90154 -3.80903 8.72726 1.000 38.19426 113 PHE A N 1
ATOM 1372 C CA . PHE A 1 86 ? -24.66443 -3.42326 9.90777 1.000 34.39472 113 PHE A CA 1
ATOM 1373 C C . PHE A 1 86 ? -24.87395 -4.62020 10.82734 1.000 36.09705 113 PHE A C 1
ATOM 1374 O O . PHE A 1 86 ? -24.68121 -5.77652 10.44375 1.000 40.22925 113 PHE A O 1
ATOM 1391 N N . GLU A 1 87 ? -25.27841 -4.31403 12.05918 1.000 33.58534 114 GLU A N 1
ATOM 1392 C CA . GLU A 1 87 ? -25.38748 -5.28890 13.13802 1.000 39.92650 114 GLU A CA 1
ATOM 1393 C C . GLU A 1 87 ? -26.57865 -4.93531 14.01685 1.000 37.81012 114 GLU A C 1
ATOM 1394 O O . GLU A 1 87 ? -26.76433 -3.77128 14.37961 1.000 36.42228 114 GLU A O 1
ATOM 1406 N N . PHE A 1 88 ? -27.38285 -5.93970 14.34997 1.000 42.06171 115 PHE A N 1
ATOM 1407 C CA . PHE A 1 88 ? -28.55396 -5.76670 15.19744 1.000 44.09155 115 PHE A CA 1
ATOM 1408 C C . PHE A 1 88 ? -28.17536 -6.01181 16.64886 1.000 47.64779 115 PHE A C 1
ATOM 1409 O O . PHE A 1 88 ? -27.51585 -7.00765 16.96197 1.000 45.14185 115 PHE A O 1
ATOM 1426 N N . SER A 1 89 ? -28.63678 -5.13800 17.53654 1.000 47.81200 116 SER A N 1
ATOM 1427 C CA . SER A 1 89 ? -28.30210 -5.25831 18.94949 1.000 50.28914 116 SER A CA 1
ATOM 1428 C C . SER A 1 89 ? -29.18758 -4.32815 19.76097 1.000 49.97660 116 SER A C 1
ATOM 1429 O O . SER A 1 89 ? -29.29434 -3.14079 19.44701 1.000 45.02939 116 SER A O 1
ATOM 1437 N N . ASP A 1 90 ? -29.82783 -4.88156 20.78774 1.000 56.53711 117 ASP A N 1
ATOM 1438 C CA . ASP A 1 90 ? -30.56343 -4.11033 21.78480 1.000 61.35376 117 ASP A CA 1
ATOM 1439 C C . ASP A 1 90 ? -31.42327 -3.03153 21.12952 1.000 61.33024 117 ASP A C 1
ATOM 1440 O O . ASP A 1 90 ? -31.24737 -1.83284 21.36214 1.000 57.66938 117 ASP A O 1
ATOM 1449 N N . GLN A 1 91 ? -32.36280 -3.47591 20.29361 1.000 52.78716 118 GLN A N 1
ATOM 1450 C CA . GLN A 1 91 ? -33.33139 -2.58572 19.65413 1.000 49.59765 118 GLN A CA 1
ATOM 1451 C C . GLN A 1 91 ? -32.66183 -1.47580 18.84325 1.000 43.33856 118 GLN A C 1
ATOM 1452 O O . GLN A 1 91 ? -33.27130 -0.43353 18.58238 1.000 42.83226 118 GLN A O 1
ATOM 1466 N N . THR A 1 92 ? -31.42041 -1.69313 18.42035 1.000 37.70504 119 THR A N 1
ATOM 1467 C CA . THR A 1 92 ? -30.67100 -0.74841 17.60470 1.000 38.33681 119 THR A CA 1
ATOM 1468 C C . THR A 1 92 ? -30.05691 -1.49126 16.42751 1.000 36.97722 119 THR A C 1
ATOM 1469 O O . THR A 1 92 ? -29.66496 -2.65320 16.56051 1.000 38.22658 119 THR A O 1
ATOM 1480 N N . VAL A 1 93 ? -29.98419 -0.83408 15.27409 1.000 32.89094 120 VAL A N 1
ATOM 1481 C CA . VAL A 1 93 ? -29.16774 -1.30440 14.16120 1.000 30.40947 120 VAL A CA 1
ATOM 1482 C C . VAL A 1 93 ? -27.97882 -0.36284 14.04705 1.000 33.31467 120 VAL A C 1
ATOM 1483 O O . VAL A 1 93 ? -28.15253 0.84430 13.83264 1.000 30.32984 120 VAL A O 1
ATOM 1496 N N . PHE A 1 94 ? -26.77852 -0.90842 14.20986 1.000 30.74985 121 PHE A N 1
ATOM 1497 C CA . PHE A 1 94 ? -25.54271 -0.15258 14.07530 1.000 28.65398 121 PHE A CA 1
ATOM 1498 C C . PHE A 1 94 ? -25.00258 -0.35286 12.66534 1.000 30.46298 121 PHE A C 1
ATOM 1499 O O . PHE A 1 94 ? -24.68307 -1.47990 12.27413 1.000 30.28848 121 PHE A O 1
ATOM 1516 N N . VAL A 1 95 ? -24.91725 0.73297 11.90252 1.000 30.17942 122 VAL A N 1
ATOM 1517 C CA . VAL A 1 95 ? -24.38146 0.70575 10.54566 1.000 30.28386 122 VAL A CA 1
ATOM 1518 C C . VAL A 1 95 ? -22.99593 1.33545 10.57381 1.000 31.21250 122 VAL A C 1
ATOM 1519 O O . VAL A 1 95 ? -22.81236 2.42489 11.13197 1.000 30.81181 122 VAL A O 1
ATOM 1532 N N . THR A 1 96 ? -22.02199 0.66248 9.96580 1.000 29.82869 123 THR A N 1
ATOM 1533 C CA . THR A 1 96 ? -20.64105 1.12635 9.94360 1.000 32.06725 123 THR A CA 1
ATOM 1534 C C . THR A 1 96 ? -20.23366 1.46377 8.51700 1.000 33.19545 123 THR A C 1
ATOM 1535 O O . THR A 1 96 ? -20.33683 0.61597 7.62184 1.000 32.32124 123 THR A O 1
ATOM 1546 N N . PHE A 1 97 ? -19.75549 2.69124 8.31812 1.000 29.92461 124 PHE A N 1
ATOM 1547 C CA . PHE A 1 97 ? -19.04060 3.08777 7.10360 1.000 31.36386 124 PHE A CA 1
ATOM 1548 C C . PHE A 1 97 ? -17.63699 3.50490 7.52402 1.000 30.10669 124 PHE A C 1
ATOM 1549 O O . PHE A 1 97 ? -17.46502 4.60038 8.08781 1.000 30.99703 124 PHE A O 1
ATOM 1566 N N . PRO A 1 98 ? -16.60890 2.68488 7.30240 1.000 31.20526 125 PRO A N 1
ATOM 1567 C CA . PRO A 1 98 ? -15.23910 3.13902 7.58734 1.000 30.53646 125 PRO A CA 1
ATOM 1568 C C . PRO A 1 98 ? -15.01418 4.52895 7.00452 1.000 34.39081 125 PRO A C 1
ATOM 1569 O O . PRO A 1 98 ? -15.37696 4.80771 5.85742 1.000 31.98255 125 PRO A O 1
ATOM 1580 N N . ILE A 1 99 ? -14.44209 5.42142 7.81074 1.000 29.51326 126 ILE A N 1
ATOM 1581 C CA . ILE A 1 99 ? -14.33936 6.83921 7.47629 1.000 30.79603 126 ILE A CA 1
ATOM 1582 C C . ILE A 1 99 ? -12.87921 7.22826 7.49782 1.000 33.20033 126 ILE A C 1
ATOM 1583 O O . ILE A 1 99 ? -12.17137 6.91939 8.46002 1.000 32.43621 126 ILE A O 1
ATOM 1599 N N . PRO A 1 100 ? -12.36122 7.89995 6.46401 1.000 29.40575 127 PRO A N 1
ATOM 1600 C CA . PRO A 1 100 ? -10.94905 8.28867 6.46806 1.000 32.70495 127 PRO A CA 1
ATOM 1601 C C . PRO A 1 100 ? -10.67336 9.38083 7.48966 1.000 36.91364 127 PRO A C 1
ATOM 1602 O O . PRO A 1 100 ? -11.55907 10.11859 7.92758 1.000 32.74329 127 PRO A O 1
ATOM 1613 N N . GLU A 1 101 ? -9.40120 9.46819 7.87000 1.000 39.56848 128 GLU A N 1
ATOM 1614 C CA . GLU A 1 101 ? -8.99381 10.39877 8.91364 1.000 41.96548 128 GLU A CA 1
ATOM 1615 C C . GLU A 1 101 ? -9.16651 11.84904 8.47429 1.000 39.81323 128 GLU A C 1
ATOM 1616 O O . GLU A 1 101 ? -9.51105 12.70588 9.29700 1.000 36.72802 128 GLU A O 1
ATOM 1628 N N . ASP A 1 102 ? -8.96019 12.14172 7.18855 1.000 34.28846 129 ASP A N 1
ATOM 1629 C CA . ASP A 1 102 ? -9.07282 13.49709 6.66464 1.000 36.39247 129 ASP A CA 1
ATOM 1630 C C . ASP A 1 102 ? -10.44471 13.77546 6.05656 1.000 31.25113 129 ASP A C 1
ATOM 1631 O O . ASP A 1 102 ? -10.58026 14.68830 5.23637 1.000 28.77453 129 ASP A O 1
ATOM 1640 N N . ALA A 1 103 ? -11.47114 13.03018 6.47069 1.000 32.92069 130 ALA A N 1
ATOM 1641 C CA . ALA A 1 103 ? -12.75074 13.07042 5.76894 1.000 30.46260 130 ALA A CA 1
ATOM 1642 C C . ALA A 1 103 ? -13.38604 14.45249 5.83232 1.000 27.86043 130 ALA A C 1
ATOM 1643 O O . ALA A 1 103 ? -14.02793 14.89188 4.87093 1.000 27.81915 130 ALA A O 1
ATOM 1650 N N . LYS A 1 104 ? -13.22042 15.16067 6.94952 1.000 29.48549 131 LYS A N 1
ATOM 1651 C CA . LYS A 1 104 ? -13.87319 16.46041 7.06766 1.000 28.34910 131 LYS A CA 1
ATOM 1652 C C . LYS A 1 104 ? -13.27231 17.46620 6.09058 1.000 29.31601 131 LYS A C 1
ATOM 1653 O O . LYS A 1 104 ? -14.00176 18.17995 5.38692 1.000 26.52686 131 LYS A O 1
ATOM 1672 N N . ASN A 1 105 ? -11.93908 17.53428 6.02375 1.000 30.22712 132 ASN A N 1
ATOM 1673 C CA . ASN A 1 105 ? -11.32104 18.53422 5.15889 1.000 29.24511 132 ASN A CA 1
ATOM 1674 C C . ASN A 1 105 ? -11.47927 18.18234 3.68525 1.000 29.71205 132 ASN A C 1
ATOM 1675 O O . ASN A 1 105 ? -11.61736 19.08410 2.84534 1.000 26.35352 132 ASN A O 1
ATOM 1686 N N . VAL A 1 106 ? -11.47811 16.88974 3.35061 1.000 26.16034 133 VAL A N 1
ATOM 1687 C CA . VAL A 1 106 ? -11.73773 16.50083 1.96736 1.000 26.44121 133 VAL A CA 1
ATOM 1688 C C . VAL A 1 106 ? -13.19275 16.77124 1.60204 1.000 27.55080 133 VAL A C 1
ATOM 1689 O O . VAL A 1 106 ? -13.49576 17.24938 0.50028 1.000 27.96540 133 VAL A O 1
ATOM 1702 N N . TYR A 1 107 ? -14.11419 16.46728 2.51788 1.000 26.39996 134 TYR A N 1
ATOM 1703 C CA . TYR A 1 107 ? -15.52299 16.76556 2.29110 1.000 25.26193 134 TYR A CA 1
ATOM 1704 C C . TYR A 1 107 ? -15.72380 18.24409 1.97945 1.000 25.33045 134 TYR A C 1
ATOM 1705 O O . TYR A 1 107 ? -16.46103 18.60641 1.05505 1.000 22.66924 134 TYR A O 1
ATOM 1723 N N . GLN A 1 108 ? -15.07764 19.11561 2.75474 1.000 24.68357 135 GLN A N 1
ATOM 1724 C CA . GLN A 1 108 ? -15.20701 20.55126 2.53861 1.000 29.73877 135 GLN A CA 1
ATOM 1725 C C . GLN A 1 108 ? -14.44942 21.00856 1.30076 1.000 24.73807 135 GLN A C 1
ATOM 1726 O O . GLN A 1 108 ? -14.83483 22.00580 0.67805 1.000 26.38446 135 GLN A O 1
ATOM 1740 N N . ASP A 1 109 ? -13.35047 20.32938 0.95896 1.000 24.18931 136 ASP A N 1
ATOM 1741 C CA . ASP A 1 109 ? -12.68141 20.60943 -0.30602 1.000 25.51629 136 ASP A CA 1
ATOM 1742 C C . ASP A 1 109 ? -13.64435 20.40426 -1.46761 1.000 26.77942 136 ASP A C 1
ATOM 1743 O O . ASP A 1 109 ? -13.71056 21.21856 -2.39712 1.000 26.89151 136 ASP A O 1
ATOM 1752 N N . LEU A 1 110 ? -14.40231 19.30641 -1.42476 1.000 25.90044 137 LEU A N 1
ATOM 1753 C CA . LEU A 1 110 ? -15.33992 18.99735 -2.49829 1.000 24.61075 137 LEU A CA 1
ATOM 1754 C C . LEU A 1 110 ? -16.51858 19.96231 -2.50136 1.000 26.03698 137 LEU A C 1
ATOM 1755 O O . LEU A 1 110 ? -17.04530 20.30722 -3.56964 1.000 23.96990 137 LEU A O 1
ATOM 1771 N N . GLN A 1 111 ? -16.96647 20.38162 -1.31349 1.000 24.35267 138 GLN A N 1
ATOM 1772 C CA . GLN A 1 111 ? -18.02323 21.38273 -1.23842 1.000 22.27775 138 GLN A CA 1
ATOM 1773 C C . GLN A 1 111 ? -17.59457 22.67429 -1.91694 1.000 25.30392 138 GLN A C 1
ATOM 1774 O O . GLN A 1 111 ? -18.36978 23.28352 -2.66621 1.000 25.42611 138 GLN A O 1
ATOM 1788 N N . ALA A 1 112 ? -16.35650 23.10433 -1.66779 1.000 25.74078 139 ALA A N 1
ATOM 1789 C CA . ALA A 1 112 ? -15.87747 24.35037 -2.25095 1.000 22.37626 139 ALA A CA 1
ATOM 1790 C C . ALA A 1 112 ? -15.75288 24.24555 -3.76587 1.000 23.96382 139 ALA A C 1
ATOM 1791 O O . ALA A 1 112 ? -16.10461 25.18819 -4.48727 1.000 23.17075 139 ALA A O 1
ATOM 1798 N N . ILE A 1 113 ? -15.23892 23.12178 -4.27046 1.000 22.04277 140 ILE A N 1
ATOM 1799 C CA . ILE A 1 113 ? -15.13330 22.95591 -5.71420 1.000 23.15196 140 ILE A CA 1
ATOM 1800 C C . ILE A 1 113 ? -16.51905 22.90892 -6.33967 1.000 24.88710 140 ILE A C 1
ATOM 1801 O O . ILE A 1 113 ? -16.79398 23.59626 -7.32801 1.000 23.06027 140 ILE A O 1
ATOM 1817 N N . GLY A 1 114 ? -17.41090 22.09457 -5.77451 1.000 24.13689 141 GLY A N 1
ATOM 1818 C CA . GLY A 1 114 ? -18.75712 22.00473 -6.31369 1.000 24.46696 141 GLY A CA 1
ATOM 1819 C C . GLY A 1 114 ? -19.48023 23.33524 -6.29129 1.000 23.61690 141 GLY A C 1
ATOM 1820 O O . GLY A 1 114 ? -20.10922 23.72729 -7.27713 1.000 25.03748 141 GLY A O 1
ATOM 1824 N N . ASN A 1 115 ? -19.39681 24.05113 -5.16378 1.000 23.77113 142 ASN A N 1
ATOM 1825 C CA . ASN A 1 115 ? -20.04831 25.35219 -5.07670 1.000 24.99778 142 ASN A CA 1
ATOM 1826 C C . ASN A 1 115 ? -19.48980 26.31015 -6.11969 1.000 26.51451 142 ASN A C 1
ATOM 1827 O O . ASN A 1 115 ? -20.23417 27.11207 -6.69677 1.000 25.35277 142 ASN A O 1
ATOM 1838 N N . ASP A 1 116 ? -18.17575 26.25722 -6.36262 1.000 24.51965 143 ASP A N 1
ATOM 1839 C CA . ASP A 1 116 ? -17.58943 27.15878 -7.34577 1.000 26.21396 143 ASP A CA 1
ATOM 1840 C C . ASP A 1 116 ? -18.08617 26.83772 -8.74785 1.000 27.13115 143 ASP A C 1
ATOM 1841 O O . ASP A 1 116 ? -18.39464 27.74519 -9.53257 1.000 26.97797 143 ASP A O 1
ATOM 1850 N N . ILE A 1 117 ? -18.15861 25.54866 -9.08500 1.000 24.41841 144 ILE A N 1
ATOM 1851 C CA . ILE A 1 117 ? -18.61487 25.15702 -10.41472 1.000 23.28699 144 ILE A CA 1
ATOM 1852 C C . ILE A 1 117 ? -20.04935 25.62597 -10.63157 1.000 25.65640 144 ILE A C 1
ATOM 1853 O O . ILE A 1 117 ? -20.38123 26.22659 -11.66184 1.000 24.74916 144 ILE A O 1
ATOM 1869 N N . VAL A 1 118 ? -20.92106 25.36426 -9.65541 1.000 23.86207 145 VAL A N 1
ATOM 1870 C CA . VAL A 1 118 ? -22.33458 25.68405 -9.81994 1.000 24.35402 145 VAL A CA 1
ATOM 1871 C C . VAL A 1 118 ? -22.55030 27.19310 -9.81110 1.000 28.17294 145 VAL A C 1
ATOM 1872 O O . VAL A 1 118 ? -23.31911 27.73093 -10.61725 1.000 27.28348 145 VAL A O 1
ATOM 1885 N N . ALA A 1 119 ? -21.88061 27.90355 -8.90397 1.000 26.69122 146 ALA A N 1
ATOM 1886 C CA . ALA A 1 119 ? -22.12192 29.33561 -8.78329 1.000 28.72362 146 ALA A CA 1
ATOM 1887 C C . ALA A 1 119 ? -21.74656 30.10424 -10.04243 1.000 31.57570 146 ALA A C 1
ATOM 1888 O O . ALA A 1 119 ? -22.30399 31.18147 -10.27964 1.000 31.33149 146 ALA A O 1
ATOM 1895 N N . ASN A 1 120 ? -20.82500 29.58270 -10.85263 1.000 30.31205 147 ASN A N 1
ATOM 1896 C CA . ASN A 1 120 ? -20.28471 30.31986 -11.98715 1.000 33.19031 147 ASN A CA 1
ATOM 1897 C C . ASN A 1 120 ? -20.69765 29.72269 -13.32937 1.000 32.76760 147 ASN A C 1
ATOM 1898 O O . ASN A 1 120 ? -20.07058 30.01259 -14.35454 1.000 34.88426 147 ASN A O 1
ATOM 1909 N N . THR A 1 121 ? -21.74536 28.90551 -13.34818 1.000 30.65523 148 THR A N 1
ATOM 1910 C CA . THR A 1 121 ? -22.32263 28.48144 -14.61404 1.000 31.16031 148 THR A CA 1
ATOM 1911 C C . THR A 1 121 ? -22.68778 29.71452 -15.43959 1.000 31.02566 148 THR A C 1
ATOM 1912 O O . THR A 1 121 ? -23.31616 30.64016 -14.91042 1.000 30.84525 148 THR A O 1
ATOM 1923 N N . PRO A 1 122 ? -22.32645 29.76921 -16.72382 1.000 33.48997 149 PRO A N 1
ATOM 1924 C CA . PRO A 1 122 ? -22.59996 30.99398 -17.49901 1.000 35.55009 149 PRO A CA 1
ATOM 1925 C C . PRO A 1 122 ? -24.07792 31.29278 -17.67103 1.000 33.48317 149 PRO A C 1
ATOM 1926 O O . PRO A 1 122 ? -24.45951 32.46363 -17.76040 1.000 36.19832 149 PRO A O 1
ATOM 1937 N N . SER A 1 123 ? -24.92027 30.27205 -17.73214 1.000 33.29645 150 SER A N 1
ATOM 1938 C CA . SER A 1 123 ? -26.35912 30.42488 -17.87417 1.000 34.06138 150 SER A CA 1
ATOM 1939 C C . SER A 1 123 ? -27.05171 29.75807 -16.69643 1.000 32.52229 150 SER A C 1
ATOM 1940 O O . SER A 1 123 ? -26.53256 28.80296 -16.11531 1.000 33.50007 150 SER A O 1
ATOM 1948 N N . LYS A 1 124 ? -28.22104 30.27485 -16.33232 1.000 32.60427 151 LYS A N 1
ATOM 1949 C CA . LYS A 1 124 ? -29.04106 29.64705 -15.30592 1.000 32.64364 151 LYS A CA 1
ATOM 1950 C C . LYS A 1 124 ? -30.19015 28.83645 -15.90146 1.000 30.40816 151 LYS A C 1
ATOM 1951 O O . LYS A 1 124 ? -31.04479 28.34587 -15.15707 1.000 30.36633 151 LYS A O 1
ATOM 1970 N N . ASP A 1 125 ? -30.22603 28.68537 -17.22443 1.000 29.82244 152 ASP A N 1
ATOM 1971 C CA . ASP A 1 125 ? -31.14681 27.75071 -17.85880 1.000 30.15528 152 ASP A CA 1
ATOM 1972 C C . ASP A 1 125 ? -30.74116 26.32659 -17.49653 1.000 26.07046 152 ASP A C 1
ATOM 1973 O O . ASP A 1 125 ? -29.56258 25.96675 -17.57540 1.000 23.02432 152 ASP A O 1
ATOM 1982 N N . ARG A 1 126 ? -31.71646 25.52116 -17.07219 1.000 27.29076 153 ARG A N 1
ATOM 1983 C CA . ARG A 1 126 ? -31.39580 24.21411 -16.51100 1.000 27.24534 153 ARG A CA 1
ATOM 1984 C C . ARG A 1 126 ? -30.71951 23.31884 -17.54217 1.000 26.43506 153 ARG A C 1
ATOM 1985 O O . ARG A 1 126 ? -29.76535 22.60795 -17.21749 1.000 24.84952 153 ARG A O 1
ATOM 2006 N N . TYR A 1 127 ? -31.19061 23.33264 -18.79125 1.000 25.43332 154 TYR A N 1
ATOM 2007 C CA . TYR A 1 127 ? -30.51940 22.53324 -19.81016 1.000 27.64019 154 TYR A CA 1
ATOM 2008 C C . TYR A 1 127 ? -29.08438 23.00403 -19.99502 1.000 25.67758 154 TYR A C 1
ATOM 2009 O O . TYR A 1 127 ? -28.15106 22.19075 -20.02460 1.000 23.46996 154 TYR A O 1
ATOM 2027 N N . GLU A 1 128 ? -28.88662 24.32430 -20.12200 1.000 28.68403 155 GLU A N 1
ATOM 2028 C CA . GLU A 1 128 ? -27.53046 24.83185 -20.29058 1.000 27.91300 155 GLU A CA 1
ATOM 2029 C C . GLU A 1 128 ? -26.65821 24.47271 -19.09107 1.000 23.39152 155 GLU A C 1
ATOM 2030 O O . GLU A 1 128 ? -25.47189 24.18851 -19.25538 1.000 24.04475 155 GLU A O 1
ATOM 2042 N N . GLN A 1 129 ? -27.22472 24.43128 -17.88402 1.000 22.14343 156 GLN A N 1
ATOM 2043 C CA . GLN A 1 129 ? -26.43047 24.03104 -16.72398 1.000 23.20957 156 GLN A CA 1
ATOM 2044 C C . GLN A 1 129 ? -26.04337 22.56089 -16.80820 1.000 24.86617 156 GLN A C 1
ATOM 2045 O O . GLN A 1 129 ? -24.89551 22.20054 -16.53260 1.000 23.09854 156 GLN A O 1
ATOM 2059 N N . VAL A 1 130 ? -26.99052 21.69825 -17.18876 1.000 24.74043 157 VAL A N 1
ATOM 2060 C CA . VAL A 1 130 ? -26.70170 20.27374 -17.34446 1.000 23.96061 157 VAL A CA 1
ATOM 2061 C C . VAL A 1 130 ? -25.65142 20.05843 -18.42717 1.000 23.11712 157 VAL A C 1
ATOM 2062 O O . VAL A 1 130 ? -24.71491 19.26885 -18.25745 1.000 22.39104 157 VAL A O 1
ATOM 2075 N N . LYS A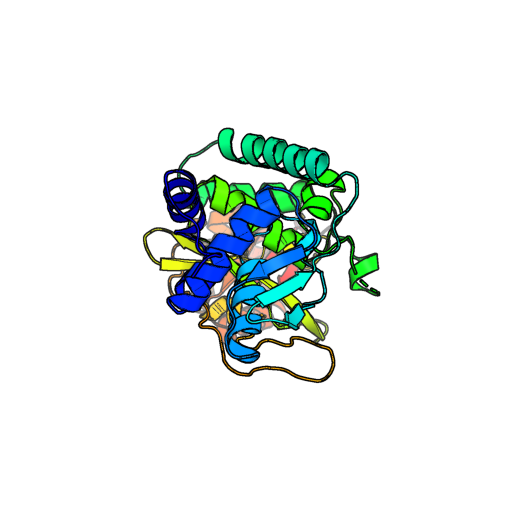 1 131 ? -25.79467 20.74531 -19.56290 1.000 22.86487 158 LYS A N 1
ATOM 2076 C CA . LYS A 1 131 ? -24.78298 20.65502 -20.61416 1.000 23.47247 158 LYS A CA 1
ATOM 2077 C C . LYS A 1 131 ? -23.43018 21.14278 -20.11358 1.000 21.55337 158 LYS A C 1
ATOM 2078 O O . LYS A 1 131 ? -22.38719 20.58097 -20.46252 1.000 22.82999 158 LYS A O 1
ATOM 2097 N N . TYR A 1 132 ? -23.43014 22.19520 -19.29777 1.000 22.80522 159 TYR A N 1
ATOM 2098 C CA . TYR A 1 132 ? -22.18422 22.73778 -18.76581 1.000 21.68193 159 TYR A CA 1
ATOM 2099 C C . TYR A 1 132 ? -21.50566 21.74197 -17.83121 1.000 23.27342 159 TYR A C 1
ATOM 2100 O O . TYR A 1 132 ? -20.27733 21.58646 -17.86295 1.000 23.68038 159 TYR A O 1
ATOM 2118 N N . PHE A 1 133 ? -22.28984 21.05127 -16.99902 1.000 22.38761 160 PHE A N 1
ATOM 2119 C CA . PHE A 1 133 ? -21.71515 20.05927 -16.09224 1.000 24.25275 160 PHE A CA 1
ATOM 2120 C C . PHE A 1 133 ? -21.11245 18.87928 -16.85254 1.000 25.25542 160 PHE A C 1
ATOM 2121 O O . PHE A 1 133 ? -20.00615 18.42399 -16.53515 1.000 24.65643 160 PHE A O 1
ATOM 2138 N N . TYR A 1 134 ? -21.85541 18.34936 -17.82596 1.000 21.66509 161 TYR A N 1
ATOM 2139 C CA . TYR A 1 134 ? -21.34117 17.37603 -18.79227 1.000 23.73096 161 TYR A CA 1
ATOM 2140 C C . TYR A 1 134 ? -19.97559 17.79660 -19.32776 1.000 23.59225 161 TYR A C 1
ATOM 2141 O O . TYR A 1 134 ? -18.98792 17.05558 -19.23156 1.000 26.11329 161 TYR A O 1
ATOM 2159 N N . GLU A 1 135 ? -19.90458 19.00159 -19.88342 1.000 23.86284 162 GLU A N 1
ATOM 2160 C CA . GLU A 1 135 ? -18.65441 19.49717 -20.44590 1.000 24.54499 162 GLU A CA 1
ATOM 2161 C C . GLU A 1 135 ? -17.55445 19.58426 -19.39695 1.000 24.04350 162 GLU A C 1
ATOM 2162 O O . GLU A 1 135 ? -16.40621 19.19717 -19.65445 1.000 23.93611 162 GLU A O 1
ATOM 2174 N N . VAL A 1 136 ? -17.88205 20.10398 -18.21288 1.000 24.95774 163 VAL A N 1
ATOM 2175 C CA . VAL A 1 136 ? -16.86169 20.32264 -17.19092 1.000 25.98648 163 VAL A CA 1
ATOM 2176 C C . VAL A 1 136 ? -16.21906 18.99941 -16.78959 1.000 24.11712 163 VAL A C 1
ATOM 2177 O O . VAL A 1 136 ? -14.98725 18.86140 -16.77576 1.000 21.60867 163 VAL A O 1
ATOM 2190 N N . ILE A 1 137 ? -17.04570 18.00385 -16.45958 1.000 24.19588 164 ILE A N 1
ATOM 2191 C CA . ILE A 1 137 ? -16.51819 16.72445 -15.99174 1.000 24.00848 164 ILE A CA 1
ATOM 2192 C C . ILE A 1 137 ? -15.67129 16.06586 -17.07688 1.000 25.63386 164 ILE A C 1
ATOM 2193 O O . ILE A 1 137 ? -14.57670 15.54826 -16.80562 1.000 23.78471 164 ILE A O 1
ATOM 2209 N N . ILE A 1 138 ? -16.14840 16.09224 -18.32473 1.000 23.21843 165 ILE A N 1
ATOM 2210 C CA . ILE A 1 138 ? -15.38856 15.47047 -19.40389 1.000 25.81314 165 ILE A CA 1
ATOM 2211 C C . ILE A 1 138 ? -14.07290 16.20935 -19.62082 1.000 25.76356 165 ILE A C 1
ATOM 2212 O O . ILE A 1 138 ? -13.02183 15.59007 -19.82737 1.000 26.52243 165 ILE A O 1
ATOM 2228 N N . ARG A 1 139 ? -14.10762 17.54392 -19.59303 1.000 26.55266 166 ARG A N 1
ATOM 2229 C CA . ARG A 1 139 ? -12.90655 18.31241 -19.90999 1.000 28.06523 166 ARG A CA 1
ATOM 2230 C C . ARG A 1 139 ? -11.88208 18.25029 -18.78308 1.000 28.52482 166 ARG A C 1
ATOM 2231 O O . ARG A 1 139 ? -10.67082 18.21420 -19.04013 1.000 28.38770 166 ARG A O 1
ATOM 2252 N N . ASP A 1 140 ? -12.34032 18.23314 -17.53112 1.000 25.49564 167 ASP A N 1
ATOM 2253 C CA . ASP A 1 140 ? -11.44094 18.36799 -16.39410 1.000 27.99837 167 ASP A CA 1
ATOM 2254 C C . ASP A 1 140 ? -11.00379 17.03222 -15.80519 1.000 27.97795 167 ASP A C 1
ATOM 2255 O O . ASP A 1 140 ? -10.06836 17.00422 -15.00017 1.000 28.49038 167 ASP A O 1
ATOM 2264 N N . THR A 1 141 ? -11.62965 15.92837 -16.1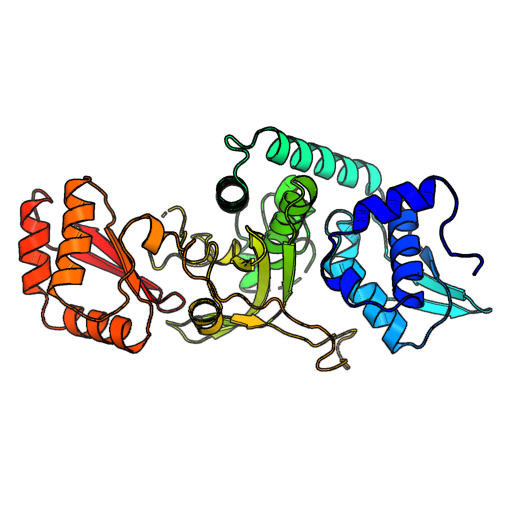9419 1.000 26.58816 168 THR A N 1
ATOM 2265 C CA . THR A 1 141 ? -11.33399 14.61697 -15.63422 1.000 28.94520 168 THR A CA 1
ATOM 2266 C C . THR A 1 141 ? -10.70101 13.73891 -16.70143 1.000 27.99561 168 THR A C 1
ATOM 2267 O O . THR A 1 141 ? -11.20701 13.66313 -17.82460 1.000 27.13707 168 THR A O 1
ATOM 2278 N N . ASP A 1 142 ? -9.59959 13.08268 -16.35123 1.000 27.86851 169 ASP A N 1
ATOM 2279 C CA . ASP A 1 142 ? -9.04023 12.03574 -17.19419 1.000 27.43698 169 ASP A CA 1
ATOM 2280 C C . ASP A 1 142 ? -9.77816 10.73144 -16.91902 1.000 29.05577 169 ASP A C 1
ATOM 2281 O O . ASP A 1 142 ? -9.97125 10.35289 -15.76004 1.000 26.96018 169 ASP A O 1
ATOM 2290 N N . TYR A 1 143 ? -10.23753 10.06787 -17.97689 1.000 27.18589 170 TYR A N 1
ATOM 2291 C CA . TYR A 1 143 ? -10.84595 8.75790 -17.79818 1.000 30.37678 170 TYR A CA 1
ATOM 2292 C C . TYR A 1 143 ? -9.76114 7.71994 -17.54885 1.000 29.29768 170 TYR A C 1
ATOM 2293 O O . TYR A 1 143 ? -8.78962 7.63069 -18.30803 1.000 33.20314 170 TYR A O 1
ATOM 2311 N N . ASN A 1 144 ? -9.93436 6.91769 -16.49879 1.000 30.05784 171 ASN A N 1
ATOM 2312 C CA . ASN A 1 144 ? -8.91787 5.94321 -16.10767 1.000 34.80408 171 ASN A CA 1
ATOM 2313 C C . ASN A 1 144 ? -9.12692 4.65534 -16.90032 1.000 40.63182 171 ASN A C 1
ATOM 2314 O O . ASN A 1 144 ? -9.65810 3.65862 -16.40700 1.000 39.91870 171 ASN A O 1
ATOM 2325 N N . LYS A 1 145 ? -8.67476 4.67473 -18.15817 1.000 40.55305 172 LYS A N 1
ATOM 2326 C CA . LYS A 1 145 ? -8.85346 3.50830 -19.01692 1.000 45.81838 172 LYS A CA 1
ATOM 2327 C C . LYS A 1 145 ? -8.05582 2.31165 -18.51268 1.000 51.00980 172 LYS A C 1
ATOM 2328 O O . LYS A 1 145 ? -8.51178 1.17136 -18.64047 1.000 53.21537 172 LYS A O 1
ATOM 2347 N N . LYS A 1 146 ? -6.86925 2.54173 -17.94451 1.000 51.74949 173 LYS A N 1
ATOM 2348 C CA . LYS A 1 146 ? -6.10486 1.44075 -17.36233 1.000 57.99753 173 LYS A CA 1
ATOM 2349 C C . LYS A 1 146 ? -6.91038 0.73642 -16.27261 1.000 57.12205 173 LYS A C 1
ATOM 2350 O O . LYS A 1 146 ? -6.92113 -0.49840 -16.19303 1.000 55.31997 173 LYS A O 1
ATOM 2369 N N . ALA A 1 147 ? -7.61094 1.50696 -15.43671 1.000 50.73880 174 ALA A N 1
ATOM 2370 C CA . ALA A 1 147 ? -8.43661 0.91149 -14.38981 1.000 51.84016 174 ALA A CA 1
ATOM 2371 C C . ALA A 1 147 ? -9.58350 0.10034 -14.98511 1.000 55.95232 174 ALA A C 1
ATOM 2372 O O . ALA A 1 147 ? -9.80033 -1.05705 -14.60592 1.000 59.55728 174 ALA A O 1
ATOM 2379 N N . PHE A 1 148 ? -10.33197 0.69493 -15.92111 1.000 54.62693 175 PHE A N 1
ATOM 2380 C CA . PHE A 1 148 ? -11.43537 -0.01790 -16.56289 1.000 55.24693 175 PHE A CA 1
ATOM 2381 C C . PHE A 1 148 ? -10.95516 -1.31718 -17.19635 1.000 60.08902 175 PHE A C 1
ATOM 2382 O O . PHE A 1 148 ? -11.56035 -2.37968 -17.00524 1.000 64.48101 175 PHE A O 1
ATOM 2399 N N . GLU A 1 149 ? -9.86981 -1.24578 -17.96857 1.000 62.54290 176 GLU A N 1
ATOM 2400 C CA . GLU A 1 149 ? -9.34189 -2.41068 -18.66618 1.000 65.82939 176 GLU A CA 1
ATOM 2401 C C . GLU A 1 149 ? -8.79921 -3.47067 -17.71632 1.000 68.15225 176 GLU A C 1
ATOM 2402 O O . GLU A 1 149 ? -8.45145 -4.56443 -18.17426 1.000 70.92891 176 GLU A O 1
ATOM 2414 N N . ALA A 1 150 ? -8.71143 -3.17846 -16.42098 1.000 67.99084 177 ALA A N 1
ATOM 2415 C CA . ALA A 1 150 ? -8.34099 -4.18133 -15.42925 1.000 65.54665 177 ALA A CA 1
ATOM 2416 C C . ALA A 1 150 ? -9.58156 -4.98486 -15.04298 1.000 67.14966 177 ALA A C 1
ATOM 2417 O O . ALA A 1 150 ? -9.48482 -6.11315 -14.55652 1.000 75.68525 177 ALA A O 1
ATOM 2424 N N . ALA A 1 160 ? -11.88333 0.55214 -6.97658 1.000 71.99976 187 ALA A N 1
ATOM 2425 C CA . ALA A 1 160 ? -11.99444 1.36633 -5.77280 1.000 75.59928 187 ALA A CA 1
ATOM 2426 C C . ALA A 1 160 ? -11.05162 2.56097 -5.85436 1.000 76.34039 187 ALA A C 1
ATOM 2427 O O . ALA A 1 160 ? -10.03872 2.51674 -6.55735 1.000 92.11064 187 ALA A O 1
ATOM 2433 N N . SER A 1 161 ? -11.40764 3.63469 -5.14517 1.000 67.20190 188 SER A N 1
ATOM 2434 C CA . SER A 1 161 ? -10.63991 4.87648 -5.15372 1.000 61.32773 188 SER A CA 1
ATOM 2435 C C . SER A 1 161 ? -10.90817 5.68050 -6.42268 1.000 57.63408 188 SER A C 1
ATOM 2436 O O . SER A 1 161 ? -10.64454 6.88911 -6.46376 1.000 54.49417 188 SER A O 1
ATOM 2444 N N . ASN A 1 162 ? -11.42852 5.02654 -7.46097 1.000 50.83394 189 ASN A N 1
ATOM 2445 C CA . ASN A 1 162 ? -11.86748 5.71915 -8.66297 1.000 48.28366 189 ASN A CA 1
ATOM 2446 C C . ASN A 1 162 ? -13.38454 5.81810 -8.75683 1.000 43.17299 189 ASN A C 1
ATOM 2447 O O . ASN A 1 162 ? -13.90231 6.21426 -9.80342 1.000 42.79293 189 ASN A O 1
ATOM 2458 N N . GLN A 1 163 ? -14.10713 5.48375 -7.68879 1.000 40.56424 190 GLN A N 1
ATOM 2459 C CA . GLN A 1 163 ? -15.55106 5.30081 -7.75653 1.000 38.21664 190 GLN A CA 1
ATOM 2460 C C . GLN A 1 163 ? -16.35253 6.46598 -7.19360 1.000 37.50462 190 GLN A C 1
ATOM 2461 O O . GLN A 1 163 ? -17.58703 6.39208 -7.17974 1.000 36.46180 190 GLN A O 1
ATOM 2475 N N . ASP A 1 164 ? -15.70231 7.53872 -6.74385 1.000 32.86862 191 ASP A N 1
ATOM 2476 C CA . ASP A 1 164 ? -16.39574 8.56942 -5.98423 1.000 28.48194 191 ASP A CA 1
ATOM 2477 C C . ASP A 1 164 ? -16.02703 9.94686 -6.51339 1.000 31.96447 191 ASP A C 1
ATOM 2478 O O . ASP A 1 164 ? -15.19043 10.08634 -7.40999 1.000 30.54631 191 ASP A O 1
ATOM 2487 N N . ILE A 1 165 ? -16.64102 10.98175 -5.93187 1.000 26.23172 192 ILE A N 1
ATOM 2488 C CA . ILE A 1 165 ? -16.42669 12.32033 -6.46621 1.000 24.96807 192 ILE A CA 1
ATOM 2489 C C . ILE A 1 165 ? -15.05562 12.87457 -6.10293 1.000 24.29249 192 ILE A C 1
ATOM 2490 O O . ILE A 1 165 ? -14.60750 13.83776 -6.73796 1.000 24.68172 192 ILE A O 1
ATOM 2506 N N . LYS A 1 166 ? -14.38842 12.31059 -5.09160 1.000 25.62386 193 LYS A N 1
ATOM 2507 C CA . LYS A 1 166 ? -12.99724 12.66886 -4.84188 1.000 25.93062 193 LYS A CA 1
ATOM 2508 C C . LYS A 1 166 ? -12.12716 12.34023 -6.04702 1.000 26.75263 193 LYS A C 1
ATOM 2509 O O . LYS A 1 166 ? -11.27458 13.14039 -6.44484 1.000 24.13038 193 LYS A O 1
ATOM 2528 N N . SER A 1 167 ? -12.32648 11.16897 -6.65102 1.000 24.85137 194 SER A N 1
ATOM 2529 C CA . SER A 1 167 ? -11.52241 10.83466 -7.81994 1.000 25.07176 194 SER A CA 1
ATOM 2530 C C . SER A 1 167 ? -11.76268 11.82342 -8.95591 1.000 23.40113 194 SER A C 1
ATOM 2531 O O . SER A 1 167 ? -10.86986 12.04481 -9.77912 1.000 24.45476 194 SER A O 1
ATOM 2539 N N . VAL A 1 168 ? -12.93619 12.45445 -8.99940 1.000 23.48171 195 VAL A N 1
ATOM 2540 C CA . VAL A 1 168 ? -13.24312 13.35881 -10.10259 1.000 22.08961 195 VAL A CA 1
ATOM 2541 C C . VAL A 1 168 ? -12.73482 14.76799 -9.81707 1.000 24.91218 195 VAL A C 1
ATOM 2542 O O . VAL A 1 168 ? -12.02649 15.35873 -10.64118 1.000 25.83351 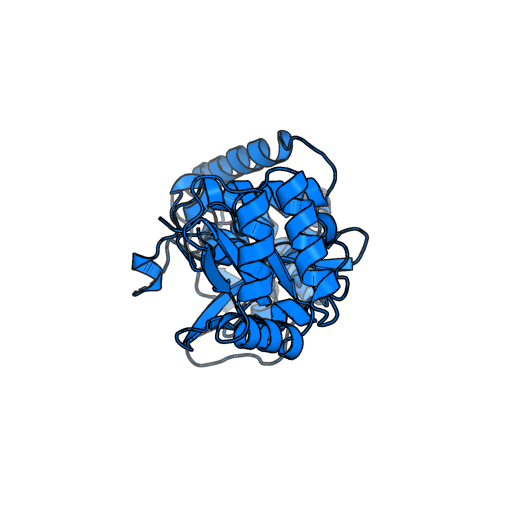195 VAL A O 1
ATOM 2555 N N . PHE A 1 169 ? -13.07290 15.32489 -8.64978 1.000 23.23635 196 PHE A N 1
ATOM 2556 C CA . PHE A 1 169 ? -12.78953 16.73126 -8.37973 1.000 23.92622 196 PHE A CA 1
ATOM 2557 C C . PHE A 1 169 ? -11.47000 16.96673 -7.66018 1.000 25.31581 196 PHE A C 1
ATOM 2558 O O . PHE A 1 169 ? -10.99339 18.10978 -7.63685 1.000 22.66836 196 PHE A O 1
ATOM 2575 N N . ILE A 1 170 ? -10.87736 15.93128 -7.06504 1.000 23.24874 197 ILE A N 1
ATOM 2576 C CA . ILE A 1 170 ? -9.56959 16.06250 -6.43338 1.000 24.93531 197 ILE A CA 1
ATOM 2577 C C . ILE A 1 170 ? -8.50614 15.43188 -7.32150 1.000 26.90214 197 ILE A C 1
ATOM 2578 O O . ILE A 1 170 ? -7.50635 16.07258 -7.66181 1.000 27.39844 197 ILE A O 1
ATOM 2594 N N . ASP A 1 171 ? -8.69857 14.15568 -7.67203 1.000 25.59586 198 ASP A N 1
ATOM 2595 C CA . ASP A 1 171 ? -7.68959 13.42860 -8.43497 1.000 27.32336 198 ASP A CA 1
ATOM 2596 C C . ASP A 1 171 ? -7.76627 13.73090 -9.92642 1.000 29.64389 198 ASP A C 1
ATOM 2597 O O . ASP A 1 171 ? -6.75021 13.64482 -10.62646 1.000 28.70797 198 ASP A O 1
ATOM 2606 N N . HIS A 1 172 ? -8.96044 14.05413 -10.42888 1.000 27.32330 199 HIS A N 1
ATOM 2607 C CA . HIS A 1 172 ? -9.18472 14.27615 -11.85902 1.000 27.87994 199 HIS A CA 1
ATOM 2608 C C . HIS A 1 172 ? -8.79272 13.04797 -12.67432 1.000 27.02909 199 HIS A C 1
ATOM 2609 O O . HIS A 1 172 ? -8.20293 13.14333 -13.75253 1.000 29.01198 199 HIS A O 1
ATOM 2623 N N . LEU A 1 173 ? -9.16731 11.88264 -12.15454 1.000 26.81330 200 LEU A N 1
ATOM 2624 C CA . LEU A 1 173 ? -8.90515 10.60059 -12.79982 1.000 28.19141 200 LEU A CA 1
ATOM 2625 C C . LEU A 1 173 ? -9.94453 9.63027 -12.25682 1.000 29.14900 200 LEU A C 1
ATOM 2626 O O . LEU A 1 173 ? -9.93257 9.33066 -11.05755 1.000 29.46415 200 LEU A O 1
ATOM 2642 N N . SER A 1 174 ? -10.84498 9.15376 -13.11457 1.000 27.33560 201 SER A N 1
ATOM 2643 C CA . SER A 1 174 ? -11.99311 8.41807 -12.60406 1.000 28.95093 201 SER A CA 1
ATOM 2644 C C . SER A 1 174 ? -12.56067 7.49071 -13.66957 1.000 29.50588 201 SER A C 1
ATOM 2645 O O . SER A 1 174 ? -12.12671 7.48412 -14.82269 1.000 29.69597 201 SER A O 1
ATOM 2653 N N . VAL A 1 175 ? -13.54797 6.69986 -13.24902 1.000 25.96627 202 VAL A N 1
ATOM 2654 C CA . VAL A 1 175 ? -14.29823 5.80916 -14.12441 1.000 26.94229 202 VAL A CA 1
ATOM 2655 C C . VAL A 1 175 ? -15.77776 6.15127 -13.99468 1.000 25.13776 202 VAL A C 1
ATOM 2656 O O . VAL A 1 175 ? -16.14871 7.12608 -13.33226 1.000 26.04675 202 VAL A O 1
ATOM 2669 N N . CYS A 1 176 ? -16.63366 5.34732 -14.62188 1.000 23.12242 203 CYS A N 1
ATOM 2670 C CA . CYS A 1 176 ? -18.02416 5.74846 -14.80849 1.000 21.53612 203 CYS A CA 1
ATOM 2671 C C . CYS A 1 176 ? -18.70676 6.08858 -13.49038 1.000 24.77020 203 CYS A C 1
ATOM 2672 O O . CYS A 1 176 ? -19.48687 7.04759 -13.42274 1.000 25.33150 203 CYS A O 1
ATOM 2680 N N . ASN A 1 177 ? -18.44081 5.32215 -12.43056 1.000 21.11794 204 ASN A N 1
ATOM 2681 C CA . ASN A 1 177 ? -19.18246 5.56838 -11.20094 1.000 27.04594 204 ASN A CA 1
ATOM 2682 C C . ASN A 1 177 ? -18.85844 6.94737 -10.64049 1.000 25.04004 204 ASN A C 1
ATOM 2683 O O . ASN A 1 177 ? -19.74112 7.64162 -10.11886 1.000 25.21912 204 ASN A O 1
ATOM 2694 N N . GLY A 1 178 ? -17.59516 7.36103 -10.73472 1.000 23.65495 205 GLY A N 1
ATOM 2695 C CA . GLY A 1 178 ? -17.23075 8.68742 -10.26454 1.000 26.48046 205 GLY A CA 1
ATOM 2696 C C . GLY A 1 178 ? -17.82346 9.79091 -11.12473 1.000 25.33054 205 GLY A C 1
ATOM 2697 O O . GLY A 1 178 ? -18.34600 10.78500 -10.61104 1.000 22.64030 205 GLY A O 1
ATOM 2701 N N . TYR A 1 179 ? -17.73613 9.64022 -12.44666 1.000 23.53120 206 TYR A N 1
ATOM 2702 C CA . TYR A 1 179 ? -18.34595 10.60816 -13.35501 1.000 21.77772 206 TYR A CA 1
ATOM 2703 C C . TYR A 1 179 ? -19.81586 10.82759 -13.02017 1.000 21.16712 206 TYR A C 1
ATOM 2704 O O . TYR A 1 179 ? -20.28875 11.96756 -12.92038 1.000 20.61698 206 TYR A O 1
ATOM 2722 N N . ALA A 1 180 ? -20.56259 9.72912 -12.88490 1.000 20.21691 207 ALA A N 1
ATOM 2723 C CA . ALA A 1 180 ? -22.00684 9.81376 -12.69989 1.000 19.97784 207 ALA A CA 1
ATOM 2724 C C . ALA A 1 180 ? -22.36349 10.40492 -11.34323 1.000 20.09728 207 ALA A C 1
ATOM 2725 O O . ALA A 1 180 ? -23.34043 11.15532 -11.22493 1.000 21.99312 207 ALA A O 1
ATOM 2732 N N . GLN A 1 181 ? -21.59439 10.07022 -10.30424 1.000 21.90613 208 GLN A N 1
ATOM 2733 C CA . GLN A 1 181 ? -21.84363 10.66573 -8.99504 1.000 24.04364 208 GLN A CA 1
ATOM 2734 C C . GLN A 1 181 ? -21.45956 12.13975 -8.98204 1.000 22.77128 208 GLN A C 1
ATOM 2735 O O . GLN A 1 181 ? -22.12655 12.95986 -8.33443 1.000 22.71135 208 GLN A O 1
ATOM 2749 N N . ALA A 1 182 ? -20.39036 12.49663 -9.69859 1.000 22.07257 209 ALA A N 1
ATOM 2750 C CA . ALA A 1 182 ? -20.01546 13.90255 -9.79762 1.000 21.63513 209 ALA A CA 1
ATOM 2751 C C . ALA A 1 182 ? -21.09559 14.70989 -10.50859 1.000 22.96722 209 ALA A C 1
ATOM 2752 O O . ALA A 1 182 ? -21.39649 15.84188 -10.11376 1.000 21.80342 209 ALA A O 1
ATOM 2759 N N . PHE A 1 183 ? -21.68603 14.14536 -11.56442 1.000 21.39102 210 PHE A N 1
ATOM 2760 C CA . PHE A 1 183 ? -22.77533 14.82472 -12.25590 1.000 22.15451 210 PHE A CA 1
ATOM 2761 C C . PHE A 1 183 ? -23.97296 15.03210 -11.33519 1.000 23.66107 210 PHE A C 1
ATOM 2762 O O . PHE A 1 183 ? -24.55486 16.12174 -11.30855 1.000 22.06773 210 PHE A O 1
ATOM 2779 N N . GLN A 1 184 ? -24.34746 14.00888 -10.55936 1.000 21.91437 211 GLN A N 1
ATOM 2780 C CA . GLN A 1 184 ? -25.41377 14.18415 -9.57463 1.000 24.24921 211 GLN A CA 1
ATOM 2781 C C . GLN A 1 184 ? -25.03206 15.23661 -8.53572 1.000 21.74565 211 GLN A C 1
ATOM 2782 O O . GLN A 1 184 ? -25.83164 16.12225 -8.21199 1.000 23.08875 211 GLN A O 1
ATOM 2796 N N . PHE A 1 185 ? -23.81399 15.13790 -7.98939 1.000 23.16421 212 PHE A N 1
ATOM 2797 C CA . PHE A 1 185 ? -23.31103 16.11698 -7.02329 1.000 23.14632 212 PHE A CA 1
ATOM 2798 C C . PHE A 1 185 ? -23.58019 17.54322 -7.49321 1.000 22.28927 212 PHE A C 1
ATOM 2799 O O . PHE A 1 185 ? -24.15689 18.35703 -6.75780 1.000 21.42259 212 PHE A O 1
ATOM 2816 N N . LEU A 1 186 ? -23.18832 17.85500 -8.73078 1.000 21.43196 213 LEU A N 1
ATOM 2817 C CA . LEU A 1 186 ? -23.35427 19.21253 -9.23262 1.000 22.23357 213 LEU A CA 1
ATOM 2818 C C . LEU A 1 186 ? -24.82643 19.54797 -9.44194 1.000 23.40983 213 LEU A C 1
ATOM 2819 O O . LEU A 1 186 ? -25.26689 20.65743 -9.11715 1.000 21.45985 213 LEU A O 1
ATOM 2835 N N . CYS A 1 187 ? -25.60608 18.60078 -9.97596 1.000 22.47864 214 CYS A N 1
ATOM 2836 C CA . CYS A 1 187 ? -27.02236 18.86283 -10.20846 1.000 20.99919 214 CYS A CA 1
ATOM 2837 C C . CYS A 1 187 ? -27.74396 19.16537 -8.90327 1.000 21.91082 214 CYS A C 1
ATOM 2838 O O . CYS A 1 187 ? -28.56684 20.08467 -8.84205 1.000 19.89771 214 CYS A O 1
ATOM 2846 N N . GLN A 1 188 ? -27.44947 18.40322 -7.84657 1.000 20.48798 215 GLN A N 1
ATOM 2847 C CA . GLN A 1 188 ? -28.07960 18.65364 -6.55290 1.000 23.76145 215 GLN A CA 1
ATOM 2848 C C . GLN A 1 188 ? -27.77622 20.06806 -6.07146 1.000 22.12515 215 GLN A C 1
ATOM 2849 O O . GLN A 1 188 ? -28.67451 20.80080 -5.64850 1.000 24.29036 215 GLN A O 1
ATOM 2863 N N . LYS A 1 189 ? -26.50798 20.47496 -6.13996 1.000 24.54356 216 LYS A N 1
ATOM 2864 C CA . LYS A 1 189 ? -26.14078 21.82273 -5.71472 1.000 25.04125 216 LYS A CA 1
ATOM 2865 C C . LYS A 1 189 ? -26.86372 22.88213 -6.53306 1.000 25.25450 216 LYS A C 1
ATOM 2866 O O . LYS A 1 189 ? -27.14946 23.97040 -6.02682 1.000 22.34949 216 LYS A O 1
ATOM 2885 N N . ALA A 1 190 ? -27.18582 22.57865 -7.78708 1.000 23.59372 217 ALA A N 1
ATOM 2886 C CA . ALA A 1 190 ? -27.90246 23.50423 -8.65390 1.000 23.93441 217 ALA A CA 1
ATOM 2887 C C . ALA A 1 190 ? -29.41214 23.46114 -8.44327 1.000 26.22200 217 ALA A C 1
ATOM 2888 O O . ALA A 1 190 ? -30.12472 24.30811 -8.99666 1.000 25.35119 217 ALA A O 1
ATOM 2895 N N . GLY A 1 191 ? -29.91886 22.51571 -7.65073 1.000 24.80929 218 GLY A N 1
ATOM 2896 C CA . GLY A 1 191 ? -31.35242 22.39708 -7.46027 1.000 22.74143 218 GLY A CA 1
ATOM 2897 C C . GLY A 1 191 ? -32.07610 21.71284 -8.59376 1.000 26.30858 218 GLY A C 1
ATOM 2898 O O . GLY A 1 191 ? -33.27444 21.93578 -8.77174 1.000 27.75801 218 GLY A O 1
ATOM 2902 N N . ILE A 1 192 ? -31.38409 20.88241 -9.36381 1.000 23.89421 219 ILE A N 1
ATOM 2903 C CA . ILE A 1 192 ? -31.95531 20.18050 -10.50873 1.000 24.91167 219 ILE A CA 1
ATOM 2904 C C . ILE A 1 192 ? -32.21913 18.73841 -10.08294 1.000 25.13608 219 ILE A C 1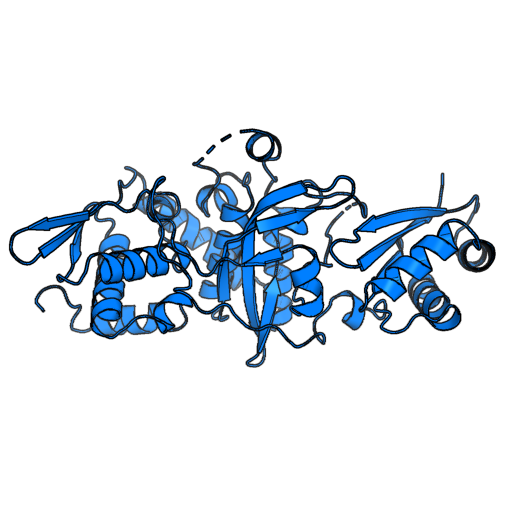
ATOM 2905 O O . ILE A 1 192 ? -31.27137 18.04782 -9.68854 1.000 22.82253 219 ILE A O 1
ATOM 2921 N N . PRO A 1 193 ? -33.46204 18.25459 -10.13060 1.000 24.02146 220 PRO A N 1
ATOM 2922 C CA . PRO A 1 193 ? -33.70695 16.85334 -9.75789 1.000 25.53349 220 PRO A CA 1
ATOM 2923 C C . PRO A 1 193 ? -32.90290 15.92398 -10.65708 1.000 27.62637 220 PRO A C 1
ATOM 2924 O O . PRO A 1 193 ? -32.86831 16.08963 -11.87935 1.000 23.35977 220 PRO A O 1
ATOM 2935 N N . VAL A 1 194 ? -32.23233 14.95054 -10.04008 1.000 24.17550 221 VAL A N 1
ATOM 2936 C CA . VAL A 1 194 ? -31.25843 14.11855 -10.73528 1.000 25.41414 221 VAL A CA 1
ATOM 2937 C C . VAL A 1 194 ? -31.27192 12.73395 -10.10681 1.000 27.34882 221 VAL A C 1
ATOM 2938 O O . VAL A 1 194 ? -31.70212 12.54882 -8.96465 1.000 22.74612 221 VAL A O 1
ATOM 2951 N N . ALA A 1 195 ? -30.83102 11.74586 -10.88172 1.000 23.45995 222 ALA A N 1
ATOM 2952 C CA . ALA A 1 195 ? -30.75134 10.37712 -10.40304 1.000 25.99149 222 ALA A CA 1
ATOM 2953 C C . ALA A 1 195 ? -29.42397 9.76232 -10.81526 1.000 26.25092 222 ALA A C 1
ATOM 2954 O O . ALA A 1 195 ? -28.90171 10.05068 -11.89834 1.000 20.17986 222 ALA A O 1
ATOM 2961 N N . TYR A 1 196 ? -28.87996 8.93173 -9.92731 1.000 24.91588 223 TYR A N 1
ATOM 2962 C CA . TYR A 1 196 ? -27.81306 7.99796 -10.26558 1.000 22.51340 223 TYR A CA 1
ATOM 2963 C C . TYR A 1 196 ? -28.45584 6.68652 -10.69472 1.000 23.01523 223 TYR A C 1
ATOM 2964 O O . TYR A 1 196 ? -29.35316 6.18223 -10.01247 1.000 20.61105 223 TYR A O 1
ATOM 2982 N N . ILE A 1 197 ? -28.00457 6.14785 -11.82477 1.000 20.41873 224 ILE A N 1
ATOM 2983 C CA . ILE A 1 197 ? -28.54543 4.92266 -12.39582 1.000 25.81724 224 ILE A CA 1
ATOM 2984 C C . ILE A 1 197 ? -27.39869 3.95043 -12.60276 1.000 25.71965 224 ILE A C 1
ATOM 2985 O O . ILE A 1 197 ? -26.37961 4.30923 -13.20491 1.000 22.34408 224 ILE A O 1
ATOM 3001 N N . ARG A 1 198 ? -27.56233 2.72544 -12.11252 1.000 23.10086 225 ARG A N 1
ATOM 3002 C CA . ARG A 1 198 ? -26.56321 1.69273 -12.33161 1.000 25.04865 225 ARG A CA 1
ATOM 3003 C C . ARG A 1 198 ? -27.14482 0.58187 -13.19655 1.000 25.63284 225 ARG A C 1
ATOM 3004 O O . ARG A 1 198 ? -28.35908 0.34745 -13.21243 1.000 26.61303 225 ARG A O 1
ATOM 3025 N N . GLY A 1 199 ? -26.25825 -0.10275 -13.91788 1.000 25.10653 226 GLY A N 1
ATOM 3026 C CA . GLY A 1 199 ? -26.69598 -1.14978 -14.81811 1.000 26.72594 226 GLY A CA 1
ATOM 3027 C C . GLY A 1 199 ? -25.61131 -1.70003 -15.72216 1.000 30.05506 226 GLY A C 1
ATOM 3028 O O . GLY A 1 199 ? -24.44915 -1.81943 -15.31895 1.000 28.81487 226 GLY A O 1
ATOM 3032 N N . THR A 1 200 ? -25.98800 -2.04494 -16.95197 1.000 28.93470 227 THR A N 1
ATOM 3033 C CA . THR A 1 200 ? -25.10101 -2.69700 -17.90399 1.000 28.03274 227 THR A CA 1
ATOM 3034 C C . THR A 1 200 ? -25.01385 -1.84413 -19.15939 1.000 27.54333 227 THR A C 1
ATOM 3035 O O . THR A 1 200 ? -26.04065 -1.50626 -19.75968 1.000 24.80915 227 THR A O 1
ATOM 3046 N N . GLY A 1 201 ? -23.79679 -1.47368 -19.53364 1.000 26.31030 228 GLY A N 1
ATOM 3047 C CA . GLY A 1 201 ? -23.56283 -0.86572 -20.82279 1.000 28.53079 228 GLY A CA 1
ATOM 3048 C C . GLY A 1 201 ? -23.18754 -1.92529 -21.84076 1.000 31.30236 228 GLY A C 1
ATOM 3049 O O . GLY A 1 201 ? -22.55441 -2.92552 -21.50989 1.000 27.16139 228 GLY A O 1
ATOM 3053 N N . THR A 1 202 ? -23.60170 -1.71335 -23.08743 1.000 30.97891 229 THR A N 1
ATOM 3054 C CA . THR A 1 202 ? -23.26068 -2.62384 -24.17015 1.000 31.20125 229 THR A CA 1
ATOM 3055 C C . THR A 1 202 ? -22.68760 -1.81836 -25.32288 1.000 31.53313 229 THR A C 1
ATOM 3056 O O . THR A 1 202 ? -23.38859 -0.99483 -25.91647 1.000 26.39625 229 THR A O 1
ATOM 3067 N N . SER A 1 203 ? -21.42279 -2.06015 -25.63699 1.000 34.20680 230 SER A N 1
ATOM 3068 C CA . SER A 1 203 ? -20.75394 -1.42622 -26.76064 1.000 35.23681 230 SER A CA 1
ATOM 3069 C C . SER A 1 203 ? -20.70824 -2.38356 -27.94684 1.000 37.64741 230 SER A C 1
ATOM 3070 O O . SER A 1 203 ? -20.89900 -3.59526 -27.80629 1.000 35.75223 230 SER A O 1
ATOM 3078 N N . GLN A 1 204 ? -20.46271 -1.81322 -29.12389 1.000 38.03605 231 GLN A N 1
ATOM 3079 C CA . GLN A 1 204 ? -20.37597 -2.53709 -30.38328 1.000 43.97038 231 GLN A CA 1
ATOM 3080 C C . GLN A 1 204 ? -18.99760 -2.28462 -30.97919 1.000 47.94294 231 GLN A C 1
ATOM 3081 O O . GLN A 1 204 ? -18.21990 -1.48588 -30.45351 1.000 51.64395 231 GLN A O 1
ATOM 3095 N N . GLN A 1 205 ? -18.68669 -3.00012 -32.06542 1.000 57.04965 232 GLN A N 1
ATOM 3096 C CA . GLN A 1 205 ? -17.40870 -2.86935 -32.76090 1.000 66.37810 232 GLN A CA 1
ATOM 3097 C C . GLN A 1 205 ? -16.27379 -2.74894 -31.74492 1.000 67.36071 232 GLN A C 1
ATOM 3098 O O . GLN A 1 205 ? -15.60986 -1.70649 -31.66940 1.000 63.24406 232 GLN A O 1
ATOM 3112 N N . PRO A 1 206 ? -16.00751 -3.79385 -30.93428 1.000 65.41598 233 PRO A N 1
ATOM 3113 C CA . PRO A 1 206 ? -16.63870 -5.11928 -30.90932 1.000 58.47141 233 PRO A CA 1
ATOM 3114 C C . PRO A 1 206 ? -17.74284 -5.22815 -29.85886 1.000 52.08392 233 PRO A C 1
ATOM 3115 O O . PRO A 1 206 ? -17.80517 -4.42241 -28.93555 1.000 48.75025 233 PRO A O 1
ATOM 3126 N N . GLN A 1 207 ? -18.61749 -6.22579 -29.97194 1.000 52.77534 234 GLN A N 1
ATOM 3127 C CA . GLN A 1 207 ? -19.68930 -6.39841 -29.00000 1.000 51.35964 234 GLN A CA 1
ATOM 3128 C C . GLN A 1 207 ? -19.10793 -6.69781 -27.62284 1.000 47.35417 234 GLN A C 1
ATOM 3129 O O . GLN A 1 207 ? -18.22068 -7.54497 -27.47947 1.000 47.49464 234 GLN A O 1
ATOM 3143 N N . GLN A 1 208 ? -19.61970 -6.00731 -26.60504 1.000 41.53451 235 GLN A N 1
ATOM 3144 C CA . GLN A 1 208 ? -19.08652 -6.13396 -25.25689 1.000 41.72161 235 GLN A CA 1
ATOM 3145 C C . GLN A 1 208 ? -20.06643 -5.52388 -24.26564 1.000 37.23437 235 GLN A C 1
ATOM 3146 O O . GLN A 1 208 ? -20.61923 -4.44776 -24.51178 1.000 36.16247 235 GLN A O 1
ATOM 3160 N N . SER A 1 209 ? -20.26813 -6.21509 -23.14787 1.000 34.37238 236 SER A N 1
ATOM 3161 C CA . SER A 1 209 ? -21.07565 -5.72066 -22.04282 1.000 35.36085 236 SER A CA 1
ATOM 3162 C C . SER A 1 209 ? -20.19750 -5.46840 -20.82609 1.000 32.97314 236 SER A C 1
ATOM 3163 O O . SER A 1 209 ? -19.15897 -6.10978 -20.64774 1.000 37.14798 236 SER A O 1
ATOM 3171 N N . PHE A 1 210 ? -20.61989 -4.51723 -19.99639 1.000 31.17349 237 PHE A N 1
ATOM 3172 C CA . PHE A 1 210 ? -19.83338 -4.13991 -18.83358 1.000 32.19925 237 PHE A CA 1
ATOM 3173 C C . PHE A 1 210 ? -20.72446 -3.45082 -17.81574 1.000 28.54165 237 PHE A C 1
ATOM 3174 O O . PHE A 1 210 ? -21.70899 -2.80035 -18.17143 1.000 29.77148 237 PHE A O 1
ATOM 3191 N N . ALA A 1 211 ? -20.35630 -3.59742 -16.54505 1.000 28.06177 238 ALA A N 1
ATOM 3192 C CA . ALA A 1 211 ? -20.99358 -2.82985 -15.48178 1.000 29.60321 238 ALA A CA 1
ATOM 3193 C C . ALA A 1 211 ? -20.78076 -1.34266 -15.73409 1.000 30.72259 238 ALA A C 1
ATOM 3194 O O . ALA A 1 211 ? -19.69492 -0.91394 -16.13612 1.000 28.41592 238 ALA A O 1
ATOM 3201 N N . HIS A 1 212 ? -21.82082 -0.54991 -15.49292 1.000 28.52590 239 HIS A N 1
ATOM 3202 C CA . HIS A 1 212 ? -21.81630 0.83959 -15.91950 1.000 27.09077 239 HIS A CA 1
ATOM 3203 C C . HIS A 1 212 ? -22.75380 1.65029 -15.03211 1.000 27.98018 239 HIS A C 1
ATOM 3204 O O . HIS A 1 212 ? -23.64678 1.11157 -14.36882 1.000 25.81606 239 HIS A O 1
ATOM 3218 N N . ALA A 1 213 ? -22.52787 2.96474 -15.02291 1.000 25.12058 240 ALA A N 1
ATOM 3219 C CA . ALA A 1 213 ? -23.33494 3.90011 -14.25021 1.000 24.39451 240 ALA A CA 1
ATOM 3220 C C . ALA A 1 213 ? -23.53984 5.17509 -15.05416 1.000 23.64455 240 ALA A C 1
ATOM 3221 O O . ALA A 1 213 ? -22.65655 5.60370 -15.80367 1.000 22.54790 240 ALA A O 1
ATOM 3228 N N . TRP A 1 214 ? -24.71487 5.77582 -14.89266 1.000 23.81352 241 TRP A N 1
ATOM 3229 C CA . TRP A 1 214 ? -25.02633 6.99825 -15.62301 1.000 22.04061 241 TRP A CA 1
ATOM 3230 C C . TRP A 1 214 ? -26.11493 7.75404 -14.86177 1.000 23.98254 241 TRP A C 1
ATOM 3231 O O . TRP A 1 214 ? -26.29486 7.54728 -13.65675 1.000 19.97162 241 TRP A O 1
ATOM 3252 N N . ASN A 1 215 ? -26.83127 8.64245 -15.55338 1.000 21.69981 242 ASN A N 1
ATOM 3253 C CA . ASN A 1 215 ? -27.71753 9.56530 -14.86161 1.000 24.22929 242 ASN A CA 1
ATOM 3254 C C . ASN A 1 215 ? -29.01362 9.79674 -15.62512 1.000 22.72148 242 ASN A C 1
ATOM 3255 O O . ASN A 1 215 ? -29.14757 9.46343 -16.80441 1.000 23.79773 242 ASN A O 1
ATOM 3266 N N . ALA A 1 216 ? -29.96976 10.38283 -14.90969 1.000 20.93793 243 ALA A N 1
ATOM 3267 C CA . ALA A 1 216 ? -31.14582 11.01361 -15.48422 1.000 21.78918 243 ALA A CA 1
ATOM 3268 C C . ALA A 1 216 ? -31.33256 12.35759 -14.79275 1.000 27.58878 243 ALA A C 1
ATOM 3269 O O . ALA A 1 216 ? -30.93799 12.53562 -13.62602 1.000 22.92922 243 ALA A O 1
ATOM 3276 N N . VAL A 1 217 ? -31.90056 13.31710 -15.53618 1.000 21.39004 244 VAL A N 1
ATOM 3277 C CA . VAL A 1 217 ? -32.18847 14.63429 -14.98920 1.000 24.96495 244 VAL A CA 1
ATOM 3278 C C . VAL A 1 217 ? -33.61787 14.99739 -15.33801 1.000 25.07864 244 VAL A C 1
ATOM 3279 O O . VAL A 1 217 ? -34.14748 14.59049 -16.37649 1.000 25.22390 244 VAL A O 1
ATOM 3292 N N . GLN A 1 218 ? -34.22836 15.80168 -14.48310 1.000 24.42665 245 GLN A N 1
ATOM 3293 C CA . GLN A 1 218 ? -35.57222 16.29909 -14.72155 1.000 29.80452 245 GLN A CA 1
ATOM 3294 C C . GLN A 1 218 ? -35.48251 17.74967 -15.17562 1.000 28.49855 245 GLN A C 1
ATOM 3295 O O . GLN A 1 218 ? -34.97840 18.60476 -14.43782 1.000 27.67982 245 GLN A O 1
ATOM 3309 N N . ILE A 1 219 ? -35.96314 18.01730 -16.38741 1.000 28.16717 246 ILE A N 1
ATOM 3310 C CA . ILE A 1 219 ? -36.07461 19.36514 -16.92798 1.000 26.98129 246 ILE A CA 1
ATOM 3311 C C . ILE A 1 219 ? -37.50464 19.53383 -17.41212 1.000 29.00516 246 ILE A C 1
ATOM 3312 O O . ILE A 1 219 ? -38.01882 18.67857 -18.14151 1.000 29.91737 246 ILE A O 1
ATOM 3328 N N . ASN A 1 220 ? -38.15460 20.61367 -16.98332 1.000 30.08996 247 ASN A N 1
ATOM 3329 C CA . ASN A 1 220 ? -39.52921 20.89881 -17.38412 1.000 33.15954 247 ASN A CA 1
ATOM 3330 C C . ASN A 1 220 ? -40.45257 19.73447 -17.03820 1.000 33.55316 247 ASN A C 1
ATOM 3331 O O . ASN A 1 220 ? -41.36658 19.39179 -17.78841 1.000 36.46535 247 ASN A O 1
ATOM 3342 N N . ASN A 1 221 ? -40.19375 19.10912 -15.89206 1.000 32.70511 248 ASN A N 1
ATOM 3343 C CA . ASN A 1 221 ? -41.05801 18.07888 -15.32059 1.000 34.77775 248 ASN A CA 1
ATOM 3344 C C . ASN A 1 221 ? -41.08363 16.80473 -16.15586 1.000 32.56631 248 ASN A C 1
ATOM 3345 O O . ASN A 1 221 ? -42.08876 16.09749 -16.20055 1.000 36.12163 248 ASN A O 1
ATOM 3356 N N . THR A 1 222 ? -39.97548 16.49674 -16.81346 1.000 31.33823 249 THR A N 1
ATOM 3357 C CA . THR A 1 222 ? -39.82812 15.24277 -17.53052 1.000 33.68263 249 THR A CA 1
ATOM 3358 C C . THR A 1 222 ? -38.35142 14.87455 -17.50991 1.000 29.96532 249 THR A C 1
ATOM 3359 O O . THR A 1 222 ? -37.48052 15.74643 -17.39508 1.000 28.45562 249 THR A O 1
ATOM 3370 N N . TYR A 1 223 ? -38.07605 13.57439 -17.59716 1.000 31.67885 250 TYR A N 1
ATOM 3371 C CA . TYR A 1 223 ? -36.72851 13.07492 -17.36594 1.000 25.86236 250 TYR A CA 1
ATOM 3372 C C . TYR A 1 223 ? -35.96571 12.90556 -18.67370 1.000 26.57271 250 TYR A C 1
ATOM 3373 O O . TYR A 1 223 ? -36.54532 12.62175 -19.72354 1.000 24.59292 250 TYR A O 1
ATOM 3391 N N . TYR A 1 224 ? -34.64443 13.05597 -18.58512 1.000 25.19878 251 TYR A N 1
ATOM 3392 C CA . TYR A 1 224 ? -33.73308 12.91434 -19.71143 1.000 24.69223 251 TYR A CA 1
ATOM 3393 C C . TYR A 1 224 ? -32.52342 12.10066 -19.28055 1.000 25.59144 251 TYR A C 1
ATOM 3394 O O . TYR A 1 224 ? -31.99284 12.29019 -18.18047 1.000 25.38195 251 TYR A O 1
ATOM 3412 N N . GLY A 1 225 ? -32.08654 11.19602 -20.15264 1.000 25.05763 252 GLY A N 1
ATOM 3413 C CA . GLY A 1 225 ? -30.92997 10.36985 -19.84256 1.000 23.50875 252 GLY A CA 1
ATOM 3414 C C . GLY A 1 225 ? -29.63590 11.10857 -20.14673 1.000 24.30852 252 GLY A C 1
ATOM 3415 O O . GLY A 1 225 ? -29.53366 11.85728 -21.11939 1.000 24.17295 252 GLY A O 1
ATOM 3419 N N . VAL A 1 226 ? -28.63858 10.89154 -19.29378 1.000 20.32387 253 VAL A N 1
ATOM 3420 C CA . VAL A 1 226 ? -27.34042 11.53899 -19.43395 1.000 23.51425 253 VAL A CA 1
ATOM 3421 C C . VAL A 1 226 ? -26.25186 10.52991 -19.10690 1.000 25.53520 253 VAL A C 1
ATOM 3422 O O . VAL A 1 226 ? -26.29959 9.88527 -18.05292 1.000 25.15684 253 VAL A O 1
ATOM 3435 N N . ASP A 1 227 ? -25.26896 10.39347 -20.00260 1.000 21.65142 254 ASP A N 1
ATOM 3436 C CA . ASP A 1 227 ? -24.10899 9.52971 -19.77138 1.000 23.26102 254 ASP A CA 1
ATOM 3437 C C . ASP A 1 227 ? -22.85751 10.35927 -20.05124 1.000 25.91597 254 ASP A C 1
ATOM 3438 O O . ASP A 1 227 ? -22.38151 10.42034 -21.18884 1.000 24.91782 254 ASP A O 1
ATOM 3447 N N . VAL A 1 228 ? -22.32485 10.98834 -19.00142 1.000 23.85011 255 VAL A N 1
ATOM 3448 C CA . VAL A 1 228 ? -21.14085 11.82719 -19.15351 1.000 24.75174 255 VAL A CA 1
ATOM 3449 C C . VAL A 1 228 ? -19.93797 10.98423 -19.56191 1.000 26.13004 255 VAL A C 1
ATOM 3450 O O . VAL A 1 228 ? -19.18327 11.35152 -20.47205 1.000 22.85384 255 VAL A O 1
ATOM 3463 N N . THR A 1 229 ? -19.74282 9.84266 -18.89438 1.000 23.07450 256 THR A N 1
ATOM 3464 C CA . THR A 1 229 ? -18.56547 9.01821 -19.14914 1.000 23.67084 256 THR A CA 1
ATOM 3465 C C . THR A 1 229 ? -18.45640 8.63246 -20.62078 1.000 22.41599 256 THR A C 1
ATOM 3466 O O . THR A 1 229 ? -17.38208 8.73418 -21.22155 1.000 24.13733 256 THR A O 1
ATOM 3477 N N . TRP A 1 230 ? -19.54986 8.14803 -21.21176 1.000 24.72215 257 TRP A N 1
ATOM 3478 C CA . TRP A 1 230 ? -19.49554 7.70525 -22.60258 1.000 26.23473 257 TRP A CA 1
ATOM 3479 C C . TRP A 1 230 ? -19.29977 8.87554 -23.55489 1.000 28.11420 257 TRP A C 1
ATOM 3480 O O . TRP A 1 230 ? -18.90355 8.66711 -24.70342 1.000 25.86387 257 TRP A O 1
ATOM 3501 N N . GLY A 1 231 ? -19.56244 10.10020 -23.10503 1.000 24.93478 258 GLY A N 1
ATOM 3502 C CA . GLY A 1 231 ? -19.23678 11.27431 -23.89151 1.000 26.82153 258 GLY A CA 1
ATOM 3503 C C . GLY A 1 231 ? -17.78042 11.66889 -23.85999 1.000 25.46785 258 GLY A C 1
ATOM 3504 O O . GLY A 1 231 ? -17.37730 12.58550 -24.58502 1.000 27.03255 258 GLY A O 1
ATOM 3508 N N . ASP A 1 232 ? -16.99049 10.99646 -23.03554 1.000 22.73882 259 ASP A N 1
ATOM 3509 C CA . ASP A 1 232 ? -15.56221 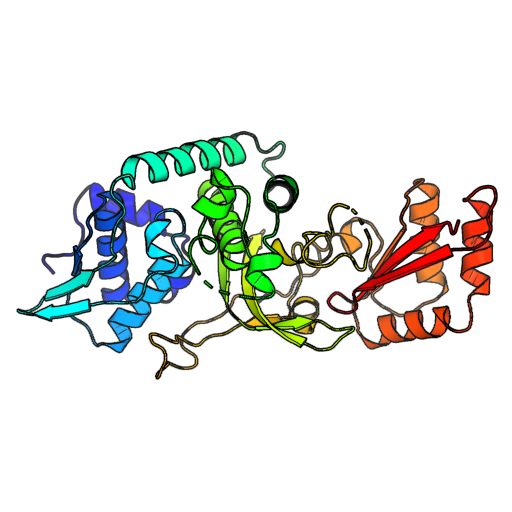11.27129 -22.93819 1.000 28.83147 259 ASP A CA 1
ATOM 3510 C C . ASP A 1 232 ? -14.82365 10.57094 -24.07399 1.000 29.71929 259 ASP A C 1
ATOM 3511 O O . ASP A 1 232 ? -15.00264 9.36328 -24.26831 1.000 27.69677 259 ASP A O 1
ATOM 3520 N N . PRO A 1 233 ? -14.00272 11.29047 -24.84699 1.000 30.33740 260 PRO A N 1
ATOM 3521 C CA . PRO A 1 233 ? -13.34240 10.65747 -26.00033 1.000 32.11270 260 PRO A CA 1
ATOM 3522 C C . PRO A 1 233 ? -12.37121 9.55379 -25.61978 1.000 35.35246 260 PRO A C 1
ATOM 3523 O O . PRO A 1 233 ? -12.10050 8.68347 -26.45854 1.000 35.69243 260 PRO A O 1
ATOM 3534 N N . VAL A 1 234 ? -11.82761 9.56230 -24.39960 1.000 30.85968 261 VAL A N 1
ATOM 3535 C CA . VAL A 1 234 ? -10.95735 8.46510 -23.99608 1.000 32.41249 261 VAL A CA 1
ATOM 3536 C C . VAL A 1 234 ? -11.77624 7.20875 -23.72924 1.000 32.42236 261 VAL A C 1
ATOM 3537 O O . VAL A 1 234 ? -11.28682 6.08939 -23.91059 1.000 34.52828 261 VAL A O 1
ATOM 3550 N N . PHE A 1 235 ? -13.03062 7.36206 -23.30548 1.000 31.98374 262 PHE A N 1
ATOM 3551 C CA . PHE A 1 235 ? -13.89790 6.19670 -23.16079 1.000 33.16436 262 PHE A CA 1
ATOM 3552 C C . PHE A 1 235 ? -14.27652 5.62496 -24.52475 1.000 30.57588 262 PHE A C 1
ATOM 3553 O O . PHE A 1 235 ? -14.26241 4.40361 -24.71125 1.000 33.39502 262 PHE A O 1
ATOM 3570 N N . ASP A 1 236 ? -14.59624 6.48575 -25.49453 1.000 31.64721 263 ASP A N 1
ATOM 3571 C CA . ASP A 1 236 ? -15.00506 6.04152 -26.82704 1.000 33.24814 263 ASP A CA 1
ATOM 3572 C C . ASP A 1 236 ? -14.70006 7.15053 -27.82276 1.000 29.57906 263 ASP A C 1
ATOM 3573 O O . ASP A 1 236 ? -15.27400 8.24044 -27.73249 1.000 30.00465 263 ASP A O 1
ATOM 3582 N N . ASN A 1 237 ? -13.79389 6.87337 -28.76470 1.000 35.07716 264 ASN A N 1
ATOM 3583 C CA . ASN A 1 237 ? -13.30314 7.87288 -29.70706 1.000 37.85497 264 ASN A CA 1
ATOM 3584 C C . ASN A 1 237 ? -13.74763 7.59907 -31.14167 1.000 38.75106 264 ASN A C 1
ATOM 3585 O O . ASN A 1 237 ? -13.10580 8.07309 -32.08864 1.000 36.61844 264 ASN A O 1
ATOM 3596 N N . HIS A 1 238 ? -14.84772 6.86532 -31.32571 1.000 37.12361 265 HIS A N 1
ATOM 3597 C CA . HIS A 1 238 ? -15.25021 6.47626 -32.67552 1.000 36.31907 265 HIS A CA 1
ATOM 3598 C C . HIS A 1 238 ? -15.62275 7.67616 -33.54013 1.000 36.02400 265 HIS A C 1
ATOM 3599 O O . HIS A 1 238 ? -15.50556 7.61494 -34.77178 1.000 34.78120 265 HIS A O 1
ATOM 3613 N N . LEU A 1 239 ? -16.10113 8.75904 -32.93070 1.000 35.17783 266 LEU A N 1
ATOM 3614 C CA . LEU A 1 239 ? -16.48289 9.94302 -33.68840 1.000 39.38337 266 LEU A CA 1
ATOM 3615 C C . LEU A 1 239 ? -15.38511 10.99526 -33.74045 1.000 44.64961 266 LEU A C 1
ATOM 3616 O O . LEU A 1 239 ? -15.51504 11.96953 -34.48913 1.000 46.01849 266 LEU A O 1
ATOM 3632 N N . SER A 1 240 ? -14.31434 10.82352 -32.97563 1.000 47.68763 267 SER A N 1
ATOM 3633 C CA . SER A 1 240 ? -13.18903 11.75326 -33.01933 1.000 51.08797 267 SER A CA 1
ATOM 3634 C C . SER A 1 240 ? -12.46624 11.67290 -34.35987 1.000 50.20280 267 SER A C 1
ATOM 3635 O O . SER A 1 240 ? -11.69954 12.56844 -34.73040 1.000 63.88686 267 SER A O 1
ATOM 3643 N N . THR A 1 246 ? -12.16019 16.47325 -28.01337 1.000 59.67213 273 THR A N 1
ATOM 3644 C CA . THR A 1 246 ? -13.49903 16.47523 -28.59652 1.000 62.96730 273 THR A CA 1
ATOM 3645 C C . THR A 1 246 ? -14.54284 16.16419 -27.53262 1.000 55.61976 273 THR A C 1
ATOM 3646 O O . THR A 1 246 ? -14.25910 15.42445 -26.59151 1.000 53.52657 273 THR A O 1
ATOM 3656 N N . ILE A 1 247 ? -15.74788 16.71066 -27.67778 1.000 51.13525 274 ILE A N 1
ATOM 3657 C CA . ILE A 1 247 ? -16.86313 16.39740 -26.79268 1.000 44.43662 274 ILE A CA 1
ATOM 3658 C C . ILE A 1 247 ? -17.94677 15.71463 -27.61811 1.000 35.93848 274 ILE A C 1
ATOM 3659 O O . ILE A 1 247 ? -18.49553 16.31340 -28.55004 1.000 35.39121 274 ILE A O 1
ATOM 3675 N N . ASN A 1 248 ? -18.27297 14.47939 -27.25670 1.000 32.64338 275 ASN A N 1
ATOM 3676 C CA . ASN A 1 248 ? -19.35069 13.71757 -27.88727 1.000 28.72483 275 ASN A CA 1
ATOM 3677 C C . ASN A 1 248 ? -20.64745 14.02557 -27.14508 1.000 27.99050 275 ASN A C 1
ATOM 3678 O O . ASN A 1 248 ? -20.88946 13.51906 -26.04315 1.000 23.58757 275 ASN A O 1
ATOM 3689 N N . TYR A 1 249 ? -21.47918 14.87505 -27.75144 1.000 23.98709 276 TYR A N 1
ATOM 3690 C CA . TYR A 1 249 ? -22.72960 15.29190 -27.13322 1.000 25.87731 276 TYR A CA 1
ATOM 3691 C C . TYR A 1 249 ? -23.86460 14.29241 -27.34006 1.000 24.79241 276 TYR A C 1
ATOM 3692 O O . TYR A 1 249 ? -24.96547 14.51566 -26.82336 1.000 24.74631 276 TYR A O 1
ATOM 3710 N N . SER A 1 250 ? -23.62890 13.18527 -28.04866 1.000 22.21886 277 SER A N 1
ATOM 3711 C CA . SER A 1 250 ? -24.71365 12.26128 -28.36985 1.000 25.67900 277 SER A CA 1
ATOM 3712 C C . SER A 1 250 ? -25.16770 11.42134 -27.17581 1.000 23.23341 277 SER A C 1
ATOM 3713 O O . SER A 1 250 ? -26.02840 10.54989 -27.35658 1.000 25.25309 277 SER A O 1
ATOM 3721 N N . PHE A 1 251 ? -24.62739 11.65715 -25.97554 1.000 25.41484 278 PHE A N 1
ATOM 3722 C CA . PHE A 1 251 ? -25.14600 11.03799 -24.76319 1.000 25.23212 278 PHE A CA 1
ATOM 3723 C C . PHE A 1 251 ? -25.79087 12.05181 -23.82339 1.000 28.16714 278 PHE A C 1
ATOM 3724 O O . PHE A 1 251 ? -26.04754 11.71987 -22.66251 1.000 27.56843 278 PHE A O 1
ATOM 3741 N N . LEU A 1 252 ? -26.06513 13.27551 -24.28700 1.000 25.42220 279 LEU A N 1
ATOM 3742 C CA . LEU A 1 252 ? -26.58787 14.34308 -23.43486 1.000 24.23007 279 LEU A CA 1
ATOM 3743 C C . LEU A 1 252 ? -28.09542 14.48270 -23.65050 1.000 24.06248 279 LEU A C 1
ATOM 3744 O O . LEU A 1 252 ? -28.54200 14.91563 -24.71907 1.000 21.37652 279 LEU A O 1
ATOM 3760 N N . CYS A 1 253 ? -28.86898 14.11711 -22.62295 1.000 22.81858 280 CYS A N 1
ATOM 3761 C CA . CYS A 1 253 ? -30.32393 14.29155 -22.57009 1.000 22.23229 280 CYS A CA 1
ATOM 3762 C C . CYS A 1 253 ? -31.03990 13.47502 -23.64942 1.000 27.01807 280 CYS A C 1
ATOM 3763 O O . CYS A 1 253 ? -31.71130 14.01416 -24.53646 1.000 27.77374 280 CYS A O 1
ATOM 3771 N N . LEU A 1 254 ? -30.93388 12.14951 -23.52270 1.000 24.70136 281 LEU A N 1
ATOM 3772 C CA . LEU A 1 254 ? -31.51812 11.23055 -24.48690 1.000 25.93748 281 LEU A CA 1
ATOM 3773 C C . LEU A 1 254 ? -32.81674 10.62588 -23.96876 1.000 27.19583 281 LEU A C 1
ATOM 3774 O O . LEU A 1 254 ? -32.94805 10.37261 -22.76339 1.000 23.77621 281 LEU A O 1
ATOM 3790 N N . PRO A 1 255 ? -33.76066 10.37221 -24.87501 1.000 25.41728 282 PRO A N 1
ATOM 3791 C CA . PRO A 1 255 ? -34.90812 9.52575 -24.53420 1.000 26.71401 282 PRO A CA 1
ATOM 3792 C C . PRO A 1 255 ? -34.48506 8.06839 -24.43593 1.000 27.99953 282 PRO A C 1
ATOM 3793 O O . PRO A 1 255 ? -33.42733 7.66105 -24.92390 1.000 28.05839 282 PRO A O 1
ATOM 3804 N N . ASP A 1 256 ? -35.33501 7.27040 -23.78902 1.000 26.73269 283 ASP A N 1
ATOM 3805 C CA . ASP A 1 256 ? -34.99737 5.86461 -23.60323 1.000 26.85892 283 ASP A CA 1
ATOM 3806 C C . ASP A 1 256 ? -34.90586 5.11985 -24.93456 1.000 29.06764 283 ASP A C 1
ATOM 3807 O O . ASP A 1 256 ? -34.13669 4.15844 -25.04725 1.000 22.34206 283 ASP A O 1
ATOM 3816 N N . TYR A 1 257 ? -35.67374 5.53446 -25.95533 1.000 25.14892 284 TYR A N 1
ATOM 3817 C CA . TYR A 1 257 ? -35.63357 4.80992 -27.22644 1.000 25.45318 284 TYR A CA 1
ATOM 3818 C C . TYR A 1 257 ? -34.27051 4.93348 -27.90137 1.000 29.64227 284 TYR A C 1
ATOM 3819 O O . TYR A 1 257 ? -33.96114 4.12539 -28.78699 1.000 28.12934 284 TYR A O 1
ATOM 3837 N N . LEU A 1 258 ? -33.43346 5.88036 -27.46668 1.000 27.16576 285 LEU A N 1
ATOM 3838 C CA . LEU A 1 258 ? -32.03100 5.91380 -27.86660 1.000 27.17974 285 LEU A CA 1
ATOM 3839 C C . LEU A 1 258 ? -31.09777 5.35403 -26.80241 1.000 26.92659 285 LEU A C 1
ATOM 3840 O O . LEU A 1 258 ? -30.17767 4.59961 -27.12979 1.000 27.34633 285 LEU A O 1
ATOM 3856 N N . MET A 1 259 ? -31.31278 5.70567 -25.53077 1.000 26.87364 286 MET A N 1
ATOM 3857 C CA . MET A 1 259 ? -30.42819 5.21775 -24.47598 1.000 28.23684 286 MET A CA 1
ATOM 3858 C C . MET A 1 259 ? -30.45918 3.69643 -24.38909 1.000 27.83278 286 MET A C 1
ATOM 3859 O O . MET A 1 259 ? -29.43046 3.05852 -24.14273 1.000 27.99880 286 MET A O 1
ATOM 3873 N N . ALA A 1 260 ? -31.62724 3.09303 -24.59233 1.000 26.81584 287 ALA A N 1
ATOM 3874 C CA . ALA A 1 260 ? -31.75723 1.65035 -24.43075 1.000 27.98701 287 ALA A CA 1
ATOM 3875 C C . ALA A 1 260 ? -30.94868 0.86411 -25.45349 1.000 28.82821 287 ALA A C 1
ATOM 3876 O O . ALA A 1 260 ? -30.79110 -0.35011 -25.29222 1.000 25.98893 287 ALA A O 1
ATOM 3883 N N . LEU A 1 261 ? -30.43139 1.51410 -26.49656 1.000 29.22692 288 LEU A N 1
ATOM 3884 C CA . LEU A 1 261 ? -29.62797 0.79749 -27.47860 1.000 28.32389 288 LEU A CA 1
ATOM 3885 C C . LEU A 1 261 ? -28.28132 0.36889 -26.91282 1.000 28.46900 288 LEU A C 1
ATOM 3886 O O . LEU A 1 261 ? -27.65794 -0.54496 -27.45693 1.000 28.28520 288 LEU A O 1
ATOM 3902 N N . SER A 1 262 ? -27.82653 1.00209 -25.83358 1.000 29.01460 289 SER A N 1
ATOM 3903 C CA . SER A 1 262 ? -26.53862 0.68846 -25.23557 1.000 29.03195 289 SER A CA 1
ATOM 3904 C C . SER A 1 262 ? -26.58521 0.61822 -23.71622 1.000 26.54768 289 SER A C 1
ATOM 3905 O O . SER A 1 262 ? -25.54455 0.37025 -23.10172 1.000 28.89865 289 SER A O 1
ATOM 3913 N N . HIS A 1 263 ? -27.74212 0.82619 -23.09056 1.000 26.36455 290 HIS A N 1
ATOM 3914 C CA . HIS A 1 263 ? -27.85485 0.83497 -21.63914 1.000 26.92412 290 HIS A CA 1
ATOM 3915 C C . HIS A 1 263 ? -29.00683 -0.06077 -21.20238 1.000 29.22768 290 HIS A C 1
ATOM 3916 O O . HIS A 1 263 ? -30.08799 -0.03584 -21.80034 1.000 30.11702 290 HIS A O 1
ATOM 3930 N N . GLN A 1 264 ? -28.77997 -0.83477 -20.14379 1.000 29.88909 291 GLN A N 1
ATOM 3931 C CA . GLN A 1 264 ? -29.83793 -1.58927 -19.47304 1.000 29.36656 291 GLN A CA 1
ATOM 3932 C C . GLN A 1 264 ? -29.74987 -1.25342 -17.99010 1.000 27.63591 291 GLN A C 1
ATOM 3933 O O . GLN A 1 264 ? -28.86016 -1.76903 -17.29059 1.000 25.37593 291 GLN A O 1
ATOM 3947 N N . PRO A 1 265 ? -30.63339 -0.40169 -17.47374 1.000 25.92768 292 PRO A N 1
ATOM 3948 C CA . PRO A 1 265 ? -30.57914 -0.06897 -16.04541 1.000 27.82973 292 PRO A CA 1
ATOM 3949 C C . PRO A 1 265 ? -30.96434 -1.25787 -15.18199 1.000 27.98138 292 PRO A C 1
ATOM 3950 O O . PRO A 1 265 ? -31.69985 -2.15010 -15.60460 1.000 24.44108 292 PRO A O 1
ATOM 3961 N N . SER A 1 266 ? -30.44694 -1.26820 -13.95926 1.000 28.66975 293 SER A N 1
ATOM 3962 C CA . SER A 1 266 ? -30.74316 -2.31897 -12.99699 1.000 25.48269 293 SER A CA 1
ATOM 3963 C C . SER A 1 266 ? -31.69363 -1.79118 -11.93319 1.000 25.86325 293 SER A C 1
ATOM 3964 O O . SER A 1 266 ? -31.48519 -0.69633 -11.39362 1.000 21.90691 293 SER A O 1
ATOM 3972 N N . LYS A 1 267 ? -32.73584 -2.57543 -11.64713 1.000 27.27731 294 LYS A N 1
ATOM 3973 C CA . LYS A 1 267 ? -33.65828 -2.31455 -10.55436 1.000 25.94274 294 LYS A CA 1
ATOM 3974 C C . LYS A 1 267 ? -33.31136 -3.11617 -9.30943 1.000 24.90290 294 LYS A C 1
ATOM 3975 O O . LYS A 1 267 ? -34.00748 -2.99736 -8.29614 1.000 24.89695 294 LYS A O 1
ATOM 3994 N N . ASP A 1 268 ? -32.26127 -3.93357 -9.37207 1.000 29.39873 295 ASP A N 1
ATOM 3995 C CA . ASP A 1 268 ? -31.90242 -4.86713 -8.31457 1.000 26.34096 295 ASP A CA 1
ATOM 3996 C C . ASP A 1 268 ? -30.93846 -4.23405 -7.31205 1.000 29.26714 295 ASP A C 1
ATOM 3997 O O . ASP A 1 268 ? -30.29654 -3.21734 -7.58430 1.000 23.88474 295 ASP A O 1
ATOM 4006 N N . ILE A 1 269 ? -30.80714 -4.88255 -6.15655 1.000 24.61526 296 ILE A N 1
ATOM 4007 C CA . ILE A 1 269 ? -29.82701 -4.50722 -5.14380 1.000 26.70904 296 ILE A CA 1
ATOM 4008 C C . ILE A 1 269 ? -28.95712 -5.72500 -4.86751 1.000 28.24472 296 ILE A C 1
ATOM 4009 O O . ILE A 1 269 ? -29.42306 -6.69841 -4.26356 1.000 27.86405 296 ILE A O 1
ATOM 4025 N N . ALA A 1 270 ? -27.69158 -5.66806 -5.27897 1.000 27.06319 297 ALA A N 1
ATOM 4026 C CA . ALA A 1 270 ? -26.72558 -6.72514 -4.97110 1.000 29.94990 297 ALA A CA 1
ATOM 4027 C C . ALA A 1 270 ? -25.97067 -6.30464 -3.71475 1.000 35.36836 297 ALA A C 1
ATOM 4028 O O . ALA A 1 270 ? -24.93952 -5.63257 -3.77949 1.000 41.15110 297 ALA A O 1
ATOM 4035 N N . PHE A 1 271 ? -26.49267 -6.69574 -2.54575 1.000 32.14634 298 PHE A N 1
ATOM 4036 C CA . PHE A 1 271 ? -25.94363 -6.18245 -1.29319 1.000 35.74018 298 PHE A CA 1
ATOM 4037 C C . PHE A 1 271 ? -24.71160 -6.94697 -0.80841 1.000 39.51149 298 PHE A C 1
ATOM 4038 O O . PHE A 1 271 ? -24.07371 -6.50791 0.15360 1.000 36.58113 298 PHE A O 1
ATOM 4055 N N . ASN A 1 272 ? -24.34620 -8.05314 -1.44315 1.000 37.12578 299 ASN A N 1
ATOM 4056 C CA . ASN A 1 272 ? -23.03400 -8.66377 -1.22846 1.000 38.30479 299 ASN A CA 1
ATOM 4057 C C . ASN A 1 272 ? -22.68765 -9.42994 -2.50357 1.000 40.16530 299 ASN A C 1
ATOM 4058 O O . ASN A 1 272 ? -23.31738 -9.22844 -3.54668 1.000 37.73387 299 ASN A O 1
ATOM 4069 N N . THR A 1 273 ? -21.68536 -10.30744 -2.43582 1.000 40.95539 300 THR A N 1
ATOM 4070 C CA . THR A 1 273 ? -21.26195 -11.00879 -3.64221 1.000 40.16850 300 THR A CA 1
ATOM 4071 C C . THR A 1 273 ? -22.10568 -12.23980 -3.94262 1.000 42.57815 300 THR A C 1
ATOM 4072 O O . THR A 1 273 ? -21.97210 -12.80802 -5.03051 1.000 41.62336 300 THR A O 1
ATOM 4083 N N . LYS A 1 274 ? -22.97651 -12.65871 -3.02425 1.000 41.10607 301 LYS A N 1
ATOM 4084 C CA . LYS A 1 274 ? -23.73597 -13.88647 -3.20426 1.000 44.22109 301 LYS A CA 1
ATOM 4085 C C . LYS A 1 274 ? -25.23216 -13.67481 -3.38554 1.000 41.20090 301 LYS A C 1
ATOM 4086 O O . LYS A 1 274 ? -25.90962 -14.59327 -3.85435 1.000 37.95800 301 LYS A O 1
ATOM 4105 N N . GLU A 1 275 ? -25.76985 -12.51055 -3.02620 1.000 36.66094 302 GLU A N 1
ATOM 4106 C CA . GLU A 1 275 ? -27.21408 -12.34971 -2.93704 1.000 36.56759 302 GLU A CA 1
ATOM 4107 C C . GLU A 1 275 ? -27.65463 -11.01639 -3.53015 1.000 37.08677 302 GLU A C 1
ATOM 4108 O O . GLU A 1 275 ? -26.88168 -10.05492 -3.60782 1.000 35.15748 302 GLU A O 1
ATOM 4120 N N . ARG A 1 276 ? -28.93686 -10.95039 -3.89459 1.000 35.79516 303 ARG A N 1
ATOM 4121 C CA . ARG A 1 276 ? -29.52509 -9.69314 -4.33386 1.000 33.71337 303 ARG A CA 1
ATOM 4122 C C . ARG A 1 276 ? -31.01715 -9.67451 -4.03794 1.000 34.35931 303 ARG A C 1
ATOM 4123 O O . ARG A 1 276 ? -31.64811 -10.71783 -3.83586 1.000 35.47021 303 ARG A O 1
ATOM 4144 N N . PHE A 1 277 ? -31.56678 -8.45857 -4.01970 1.000 32.18351 304 PHE A N 1
ATOM 4145 C CA . PHE A 1 277 ? -33.00458 -8.22918 -4.05367 1.000 32.49939 304 PHE A CA 1
ATOM 4146 C C . PHE A 1 277 ? -33.37433 -7.77427 -5.45734 1.000 32.32544 304 PHE A C 1
ATOM 4147 O O . PHE A 1 277 ? -32.78810 -6.81891 -5.97622 1.000 27.13371 304 PHE A O 1
ATOM 4164 N N . GLU A 1 278 ? -34.33438 -8.45811 -6.06883 1.000 34.22162 305 GLU A N 1
ATOM 4165 C CA . GLU A 1 278 ? -34.67518 -8.18883 -7.45510 1.000 36.85018 305 GLU A CA 1
ATOM 4166 C C . GLU A 1 278 ? -35.82391 -7.19497 -7.55558 1.000 31.37994 305 GLU A C 1
ATOM 4167 O O . GLU A 1 278 ? -36.74389 -7.18730 -6.73426 1.000 32.70570 305 GLU A O 1
ATOM 4179 N N . ASN A 1 279 ? -35.75120 -6.34986 -8.58261 1.000 31.54182 306 ASN A N 1
ATOM 4180 C CA . ASN A 1 279 ? -36.85105 -5.47357 -8.97668 1.000 33.33527 306 ASN A CA 1
ATOM 4181 C C . ASN A 1 279 ? -37.33301 -4.62308 -7.80657 1.000 30.10061 306 ASN A C 1
ATOM 4182 O O . ASN A 1 279 ? -38.52288 -4.54816 -7.50636 1.000 28.60741 306 ASN A O 1
ATOM 4193 N N . VAL A 1 280 ? -36.39306 -3.96561 -7.14248 1.000 26.06063 307 VAL A N 1
ATOM 4194 C CA . VAL A 1 280 ? -36.72867 -3.08365 -6.03282 1.000 25.43087 307 VAL A CA 1
ATOM 4195 C C . VAL A 1 280 ? -37.07214 -1.68682 -6.51916 1.000 25.46455 307 VAL A C 1
ATOM 4196 O O . VAL A 1 280 ? -38.13115 -1.14852 -6.19785 1.000 28.32485 307 VAL A O 1
ATOM 4209 N N . TRP A 1 281 ? -36.21065 -1.08818 -7.32611 1.000 24.98238 308 TRP A N 1
ATOM 4210 C CA . TRP A 1 281 ? -36.27302 0.33794 -7.60045 1.000 25.85416 308 TRP A CA 1
ATOM 4211 C C . TRP A 1 281 ? -36.97541 0.63000 -8.91875 1.000 27.14776 308 TRP A C 1
ATOM 4212 O O . TRP A 1 281 ? -36.85799 -0.13376 -9.88116 1.000 26.68549 308 TRP A O 1
ATOM 4233 N N . THR A 1 282 ? -37.66382 1.77051 -8.96792 1.000 27.30619 309 THR A N 1
ATOM 4234 C CA . THR A 1 282 ? -38.23757 2.29279 -10.20301 1.000 28.64617 309 THR A CA 1
ATOM 4235 C C . THR A 1 282 ? -37.24235 3.23758 -10.87266 1.000 27.86528 309 THR A C 1
ATOM 4236 O O . THR A 1 282 ? -36.65890 4.10442 -10.21380 1.000 28.23641 309 THR A O 1
ATOM 4247 N N . ILE A 1 283 ? -37.06882 3.07812 -12.18129 1.000 27.92599 310 ILE A N 1
ATOM 4248 C CA . ILE A 1 283 ? -36.07634 3.81841 -12.95853 1.000 28.79199 310 ILE A CA 1
ATOM 4249 C C . ILE A 1 283 ? -36.75926 4.98186 -13.67232 1.000 28.74004 310 ILE A C 1
ATOM 4250 O O . ILE A 1 283 ? -37.88921 4.82065 -14.15529 1.000 26.43191 310 ILE A O 1
ATOM 4266 N N . PRO A 1 284 ? -36.11890 6.14703 -13.80574 1.000 28.64204 311 PRO A N 1
ATOM 4267 C CA . PRO A 1 284 ? -36.78340 7.26694 -14.48928 1.000 30.65233 311 PRO A CA 1
ATOM 4268 C C . PRO A 1 284 ? -37.14280 6.91813 -15.92709 1.000 28.23086 311 PRO A C 1
ATOM 4269 O O . PRO A 1 284 ? -36.35741 6.31487 -16.66180 1.000 27.13577 311 PRO A O 1
ATOM 4280 N N . SER A 1 285 ? -38.35385 7.30432 -16.31887 1.000 29.74229 312 SER A N 1
ATOM 4281 C CA . SER A 1 285 ? -38.83411 7.12252 -17.68289 1.000 32.30074 312 SER A CA 1
ATOM 4282 C C . SER A 1 285 ? -38.52062 8.37815 -18.48829 1.000 28.50275 312 SER A C 1
ATOM 4283 O O . SER A 1 285 ? -38.99036 9.46987 -18.14832 1.000 27.80785 312 SER A O 1
ATOM 4291 N N . CYS A 1 286 ? -37.72486 8.22544 -19.54786 1.000 29.34131 313 CYS A N 1
ATOM 4292 C CA . CYS A 1 286 ? -37.28415 9.33908 -20.38472 1.000 27.56634 313 CYS A CA 1
ATOM 4293 C C . CYS A 1 286 ? -37.89715 9.16689 -21.76818 1.000 30.88481 313 CYS A C 1
ATOM 4294 O O . CYS A 1 286 ? -37.52139 8.25230 -22.50901 1.000 29.36491 313 CYS A O 1
ATOM 4302 N N . THR A 1 287 ? -38.82919 10.04959 -22.12195 1.000 31.31365 314 THR A N 1
ATOM 4303 C CA . THR A 1 287 ? -39.61163 9.88724 -23.33500 1.000 31.43413 314 THR A CA 1
ATOM 4304 C C . THR A 1 287 ? -39.49435 11.03336 -24.33128 1.000 32.70970 314 THR A C 1
ATOM 4305 O O . THR A 1 287 ? -39.92127 10.86655 -25.48266 1.000 34.58107 314 THR A O 1
ATOM 4316 N N . ASP A 1 288 ? -38.93783 12.17761 -23.94223 1.000 28.79242 315 ASP A N 1
ATOM 4317 C CA . ASP A 1 288 ? -38.92054 13.35663 -24.79709 1.000 28.63698 315 ASP A CA 1
ATOM 4318 C C . ASP A 1 288 ? -37.57691 13.47724 -25.50221 1.000 29.10220 315 ASP A C 1
ATOM 4319 O O . ASP A 1 288 ? -36.52403 13.33949 -24.86875 1.000 25.11628 315 ASP A O 1
ATOM 4328 N N . ASP A 1 289 ? -37.61702 13.74994 -26.80757 1.000 29.63111 316 ASP A N 1
ATOM 4329 C CA . ASP A 1 289 ? -36.41187 13.88598 -27.61075 1.000 28.84730 316 ASP A CA 1
ATOM 4330 C C . ASP A 1 289 ? -36.07255 15.33714 -27.92477 1.000 29.31625 316 ASP A C 1
ATOM 4331 O O . ASP A 1 289 ? -35.13776 15.58869 -28.68903 1.000 26.74617 316 ASP A O 1
ATOM 4340 N N . SER A 1 290 ? -36.80014 16.29589 -27.35184 1.000 27.89922 317 SER A N 1
ATOM 4341 C CA . SER A 1 290 ? -36.65331 17.67768 -27.78944 1.000 30.18010 317 SER A CA 1
ATOM 4342 C C . SER A 1 290 ? -35.32043 18.29322 -27.38576 1.000 29.46318 317 SER A C 1
ATOM 4343 O O . SER A 1 290 ? -34.93443 19.31765 -27.95927 1.000 27.52213 317 SER A O 1
ATOM 4351 N N . LEU A 1 291 ? -34.61566 17.71187 -26.41756 1.000 26.52853 318 LEU A N 1
ATOM 4352 C CA . LEU A 1 291 ? -33.35758 18.27335 -25.94445 1.000 27.67554 318 LEU A CA 1
ATOM 4353 C C . LEU A 1 291 ? -32.13346 17.60711 -26.55740 1.000 26.63381 318 LEU A C 1
ATOM 4354 O O . LEU A 1 291 ? -31.00658 17.94413 -26.17369 1.000 25.00301 318 LEU A O 1
ATOM 4370 N N . LEU A 1 292 ? -32.32085 16.67503 -27.48819 1.000 24.51748 319 LEU A N 1
ATOM 4371 C CA . LEU A 1 292 ? -31.19251 16.07991 -28.18886 1.000 23.17855 319 LEU A CA 1
ATOM 4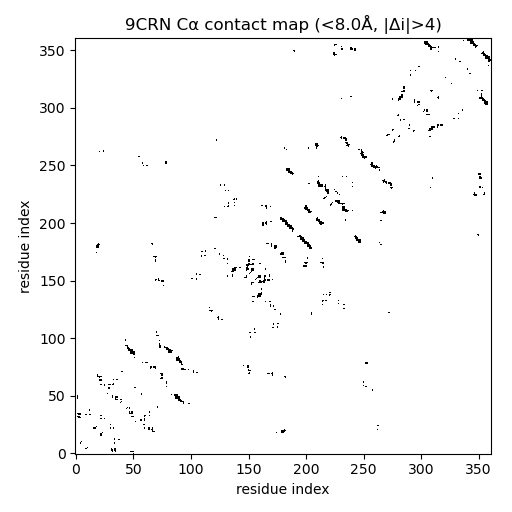372 C C . LEU A 1 292 ? -30.31456 17.16369 -28.80537 1.000 25.21760 319 LEU A C 1
ATOM 4373 O O . LEU A 1 292 ? -30.81325 18.10428 -29.43456 1.000 24.93599 319 LEU A O 1
ATOM 4389 N N . TYR A 1 293 ? -28.99867 17.02705 -28.61788 1.000 22.50027 320 TYR A N 1
ATOM 4390 C CA . TYR A 1 293 ? -28.06033 17.94774 -29.25479 1.000 25.91061 320 TYR A CA 1
ATOM 4391 C C . TYR A 1 293 ? -28.26690 17.97331 -30.76336 1.000 27.28545 320 TYR A C 1
ATOM 4392 O O . TYR A 1 293 ? -28.31920 19.04812 -31.38128 1.000 28.16923 320 TYR A O 1
ATOM 4410 N N . SER A 1 294 ? -28.40938 16.79132 -31.37070 1.000 26.77272 321 SER A N 1
ATOM 4411 C CA . SER A 1 294 ? -28.58791 16.72188 -32.81596 1.000 25.62391 321 SER A CA 1
ATOM 4412 C C . SER A 1 294 ? -29.84396 17.46989 -33.25262 1.000 26.47842 321 SER A C 1
ATOM 4413 O O . SER A 1 294 ? -29.81247 18.26700 -34.19749 1.000 26.25937 321 SER A O 1
ATOM 4421 N N . LYS A 1 295 ? -30.96844 17.21128 -32.58282 1.000 27.88330 322 LYS A N 1
ATOM 4422 C CA . LYS A 1 295 ? -32.21261 17.89553 -32.92435 1.000 29.17297 322 LYS A CA 1
ATOM 4423 C C . LYS A 1 295 ? -32.05562 19.40431 -32.79248 1.000 30.19089 322 LYS A C 1
ATOM 4424 O O . LYS A 1 295 ? -32.47293 20.15961 -33.67855 1.000 31.25089 322 LYS A O 1
ATOM 4443 N N . ARG A 1 296 ? -31.42827 19.86099 -31.70467 1.000 28.71583 323 ARG A N 1
ATOM 4444 C CA . ARG A 1 296 ? -31.23944 21.29153 -31.49554 1.000 32.32316 323 ARG A CA 1
ATOM 4445 C C . ARG A 1 296 ? -30.27600 21.90406 -32.50369 1.000 30.97144 323 ARG A C 1
ATOM 4446 O O . ARG A 1 296 ? -30.25654 23.12616 -32.65845 1.000 29.83132 323 ARG A O 1
ATOM 4467 N N . HIS A 1 297 ? -29.48395 21.08890 -33.19817 1.000 29.72158 324 HIS A N 1
ATOM 4468 C CA . HIS A 1 297 ? -28.54897 21.57442 -34.20749 1.000 29.64155 324 HIS A CA 1
ATOM 4469 C C . HIS A 1 297 ? -28.89352 21.05409 -35.59724 1.000 31.79909 324 HIS A C 1
ATOM 4470 O O . HIS A 1 297 ? -28.03449 21.03859 -36.48730 1.000 32.84945 324 HIS A O 1
ATOM 4484 N N . GLN A 1 298 ? -30.14490 20.63950 -35.79645 1.000 31.41571 325 GLN A N 1
ATOM 4485 C CA . GLN A 1 298 ? -30.66406 20.29778 -37.11951 1.000 34.09010 325 GLN A CA 1
ATOM 4486 C C . GLN A 1 298 ? -29.81246 19.22526 -37.79550 1.000 31.82965 325 GLN A C 1
ATOM 4487 O O . GLN A 1 298 ? -29.56280 19.27371 -39.00233 1.000 30.07160 325 GLN A O 1
ATOM 4501 N N . SER A 1 299 ? -29.36555 18.24025 -37.01118 1.000 27.88888 326 SER A N 1
ATOM 4502 C CA . SER A 1 299 ? -28.63790 17.09559 -37.55003 1.000 29.85808 326 SER A CA 1
ATOM 4503 C C . SER A 1 299 ? -29.28668 15.77148 -37.14811 1.000 28.14606 326 SER A C 1
ATOM 4504 O O . SER A 1 299 ? -28.63007 14.72906 -37.17726 1.000 27.05991 326 SER A O 1
ATOM 4512 N N . TYR A 1 300 ? -30.56766 15.78978 -36.79214 1.000 26.42407 327 TYR A N 1
ATOM 4513 C CA . TYR A 1 300 ? -31.30744 14.60712 -36.36376 1.000 28.45346 327 TYR A CA 1
ATOM 4514 C C . TYR A 1 300 ? -32.19973 14.15213 -37.51429 1.000 26.24232 327 TYR A C 1
ATOM 4515 O O . TYR A 1 300 ? -33.03112 14.92041 -38.00746 1.000 30.22146 327 TYR A O 1
ATOM 4533 N N . ILE A 1 301 ? -32.00614 12.91456 -37.95165 1.000 29.41682 328 ILE A N 1
ATOM 4534 C CA . ILE A 1 301 ? -32.71430 12.33814 -39.09033 1.000 28.63625 328 ILE A CA 1
ATOM 4535 C C . ILE A 1 301 ? -33.68011 11.29933 -38.53777 1.000 29.25743 328 ILE A C 1
ATOM 4536 O O . ILE A 1 301 ? -33.25588 10.25137 -38.03197 1.000 26.88501 328 ILE A O 1
ATOM 4552 N N . SER A 1 302 ? -34.97781 11.58672 -38.62838 1.000 25.68344 329 SER A N 1
ATOM 4553 C CA . SER A 1 302 ? -36.01188 10.73447 -38.05690 1.000 33.23417 329 SER A CA 1
ATOM 4554 C C . SER A 1 302 ? -36.70225 9.85902 -39.09349 1.000 32.25110 329 SER A C 1
ATOM 4555 O O . SER A 1 302 ? -37.61056 9.10263 -38.74507 1.000 30.64382 329 SER A O 1
ATOM 4563 N N . THR A 1 303 ? -36.29647 9.95177 -40.35249 1.000 32.04465 330 THR A N 1
ATOM 4564 C CA . THR A 1 303 ? -36.83100 9.14888 -41.43970 1.000 32.74809 330 THR A CA 1
ATOM 4565 C C . THR A 1 303 ? -35.70666 9.01678 -42.44723 1.000 34.05590 330 THR A C 1
ATOM 4566 O O . THR A 1 303 ? -35.00344 9.99582 -42.71147 1.000 33.52549 330 THR A O 1
ATOM 4577 N N . PHE A 1 304 ? -35.50579 7.82852 -43.00007 1.000 37.23003 331 PHE A N 1
ATOM 4578 C CA . PHE A 1 304 ? -34.43535 7.74149 -43.97833 1.000 40.02729 331 PHE A CA 1
ATOM 4579 C C . PHE A 1 304 ? -34.84555 8.48198 -45.23760 1.000 37.92558 331 PHE A C 1
ATOM 4580 O O . PHE A 1 304 ? -35.86088 8.15010 -45.85773 1.000 36.80579 331 PHE A O 1
ATOM 4597 N N . ASP A 1 305 ? -34.03916 9.45572 -45.63612 1.000 37.59586 332 ASP A N 1
ATOM 4598 C CA . ASP A 1 305 ? -34.32148 10.21367 -46.84838 1.000 39.55543 332 ASP A CA 1
ATOM 4599 C C . ASP A 1 305 ? -33.02287 10.83936 -47.32342 1.000 42.48355 332 ASP A C 1
ATOM 4600 O O . ASP A 1 305 ? -32.42772 11.64600 -46.60121 1.000 37.82411 332 ASP A O 1
ATOM 4609 N N . SER A 1 306 ? -32.57912 10.46444 -48.52419 1.000 40.44558 333 SER A N 1
ATOM 4610 C CA . SER A 1 306 ? -31.29053 10.93779 -49.01537 1.000 41.50665 333 SER A CA 1
ATOM 4611 C C . SER A 1 306 ? -31.27189 12.45650 -49.12535 1.000 41.32017 333 SER A C 1
ATOM 4612 O O . SER A 1 306 ? -30.30528 13.10724 -48.71624 1.000 38.02029 333 SER A O 1
ATOM 4620 N N . ASP A 1 307 ? -32.33317 13.04160 -49.68202 1.000 46.30310 334 ASP A N 1
ATOM 4621 C CA . ASP A 1 307 ? -32.40470 14.49593 -49.76546 1.000 46.19902 334 ASP A CA 1
ATOM 4622 C C . ASP A 1 307 ? -32.23732 15.12448 -48.38702 1.000 41.60465 334 ASP A C 1
ATOM 4623 O O . ASP A 1 307 ? -31.39161 16.00362 -48.19199 1.000 41.41982 334 ASP A O 1
ATOM 4632 N N . ALA A 1 308 ? -33.02591 14.66871 -47.40943 1.000 39.31678 335 ALA A N 1
ATOM 4633 C CA . ALA A 1 308 ? -32.97912 15.26800 -46.07837 1.000 38.10764 335 ALA A CA 1
ATOM 4634 C C . ALA A 1 308 ? -31.60722 15.09560 -45.43874 1.000 38.73937 335 ALA A C 1
ATOM 4635 O O . ALA A 1 308 ? -31.14220 15.97758 -44.70610 1.000 38.55099 335 ALA A O 1
ATOM 4642 N N . ILE A 1 309 ? -30.94653 13.96379 -45.69495 1.000 36.09946 336 ILE A N 1
ATOM 4643 C CA . ILE A 1 309 ? -29.60802 13.74673 -45.15089 1.000 32.92904 336 ILE A CA 1
ATOM 4644 C C . ILE A 1 309 ? -28.62791 14.74566 -45.75566 1.000 35.61989 336 ILE A C 1
ATOM 4645 O O . ILE A 1 309 ? -27.87582 15.42279 -45.03960 1.000 30.68768 336 ILE A O 1
ATOM 4661 N N . LEU A 1 310 ? -28.63077 14.86042 -47.08786 1.000 34.38615 337 LEU A N 1
ATOM 4662 C CA . LEU A 1 310 ? -27.71145 15.78544 -47.74155 1.000 34.10444 337 LEU A CA 1
ATOM 4663 C C . LEU A 1 310 ? -28.02837 17.23323 -47.38522 1.000 33.90990 337 LEU A C 1
ATOM 4664 O O . LEU A 1 310 ? -27.11785 18.05960 -47.25181 1.000 34.39964 337 LEU A O 1
ATOM 4680 N N . ALA A 1 311 ? -29.31251 17.56651 -47.23518 1.000 33.75591 338 ALA A N 1
ATOM 4681 C CA . ALA A 1 311 ? -29.66862 18.92980 -46.85175 1.000 33.50177 338 ALA A CA 1
ATOM 4682 C C . ALA A 1 311 ? -29.14921 19.26263 -45.45832 1.000 33.54466 338 ALA A C 1
ATOM 4683 O O . ALA A 1 311 ? -28.63950 20.36594 -45.22697 1.000 31.70191 338 ALA A O 1
ATOM 4690 N N . SER A 1 312 ? -29.26899 18.32536 -44.51545 1.000 31.77380 339 SER A N 1
ATOM 4691 C CA . SER A 1 312 ? -28.73884 18.56060 -43.17728 1.000 32.03869 339 SER A CA 1
ATOM 4692 C C . SER A 1 312 ? -27.23316 18.78015 -43.22482 1.000 32.24529 339 SER A C 1
ATOM 4693 O O . SER A 1 312 ? -26.70279 19.70617 -42.60006 1.000 30.02621 339 SER A O 1
ATOM 4701 N N . LEU A 1 313 ? -26.52370 17.92793 -43.96400 1.000 29.77624 340 LEU A N 1
ATOM 4702 C CA . LEU A 1 313 ? -25.08326 18.10554 -44.09622 1.000 31.59211 340 LEU A CA 1
ATOM 4703 C C . LEU A 1 313 ? -24.75434 19.42029 -44.79305 1.000 29.16762 340 LEU A C 1
ATOM 4704 O O . LEU A 1 313 ? -23.81154 20.11460 -44.40380 1.000 28.95391 340 LEU A O 1
ATOM 4720 N N . GLU A 1 314 ? -25.51669 19.78449 -45.82723 1.000 30.41036 341 GLU A N 1
ATOM 4721 C CA . GLU A 1 314 ? -25.22799 21.03573 -46.52451 1.000 32.55765 341 GLU A CA 1
ATOM 4722 C C . GLU A 1 314 ? -25.47406 22.23422 -45.61624 1.000 32.77035 341 GLU A C 1
ATOM 4723 O O . GLU A 1 314 ? -24.68112 23.18207 -45.60167 1.000 33.02621 341 GLU A O 1
ATOM 4735 N N . ASN A 1 315 ? -26.56125 22.20283 -44.84190 1.000 31.12560 342 ASN A N 1
ATOM 4736 C CA . ASN A 1 315 ? -26.81357 23.26296 -43.87283 1.000 34.14293 342 ASN A CA 1
ATOM 4737 C C . ASN A 1 315 ? -25.64059 23.40517 -42.90958 1.000 34.13018 342 ASN A C 1
ATOM 4738 O O . ASN A 1 315 ? -25.19606 24.52161 -42.62167 1.000 35.93680 342 ASN A O 1
ATOM 4749 N N . GLN A 1 316 ? -25.10802 22.28221 -42.41820 1.000 36.35851 343 GLN A N 1
ATOM 4750 C CA . GLN A 1 316 ? -23.92741 22.34393 -41.56183 1.000 35.75276 343 GLN A CA 1
ATOM 4751 C C . GLN A 1 316 ? -22.73502 22.91317 -42.31995 1.000 37.70071 343 GLN A C 1
ATOM 4752 O O . GLN A 1 316 ? -21.98057 23.73094 -41.78272 1.000 38.40750 343 GLN A O 1
ATOM 4766 N N . LEU A 1 317 ? -22.54695 22.49236 -43.57319 1.000 34.05905 344 LEU A N 1
ATOM 4767 C CA . LEU A 1 317 ? -21.42381 22.99989 -44.35486 1.000 34.81678 344 LEU A CA 1
ATOM 4768 C C . LEU A 1 317 ? -21.57412 24.48934 -44.64040 1.000 37.51843 344 LEU A C 1
ATOM 4769 O O . LEU A 1 317 ? -20.57874 25.22486 -44.66218 1.000 37.44089 344 LEU A O 1
ATOM 4785 N N . LEU A 1 318 ? -22.80569 24.95376 -44.87450 1.000 34.69187 345 LEU A N 1
ATOM 4786 C CA . LEU A 1 318 ? -23.01541 26.38636 -45.06324 1.000 40.72451 345 LEU A CA 1
ATOM 4787 C C . LEU A 1 318 ? -22.63020 27.17384 -43.81627 1.000 42.72498 345 LEU A C 1
ATOM 4788 O O . LEU A 1 318 ? -22.18091 28.32339 -43.91619 1.000 39.53064 345 LEU A O 1
ATOM 4804 N N . ASN A 1 319 ? -22.80945 26.58104 -42.63807 1.000 45.43003 346 ASN A N 1
ATOM 4805 C CA . ASN A 1 319 ? -22.33682 27.17367 -41.39672 1.000 50.96376 346 ASN A CA 1
ATOM 4806 C C . ASN A 1 319 ? -20.86398 26.87802 -41.14005 1.000 53.87861 346 ASN A C 1
ATOM 4807 O O . ASN A 1 319 ? -20.36786 27.16379 -40.04558 1.000 56.84740 346 ASN A O 1
ATOM 4818 N N . ARG A 1 320 ? -20.16868 26.28901 -42.11401 1.000 51.85594 347 ARG A N 1
ATOM 4819 C CA . ARG A 1 320 ? -18.71704 26.11642 -42.05418 1.000 57.30885 347 ARG A CA 1
ATOM 4820 C C . ARG A 1 320 ? -18.30652 25.22669 -40.88358 1.000 59.25792 347 ARG A C 1
ATOM 4821 O O . ARG A 1 320 ? -17.26736 25.43287 -40.25618 1.000 61.28026 347 ARG A O 1
ATOM 4842 N N . GLN A 1 321 ? -19.12008 24.21716 -40.59466 1.000 52.17180 348 GLN A N 1
ATOM 4843 C CA . GLN A 1 321 ? -18.82854 23.27167 -39.52610 1.000 57.88590 348 GLN A CA 1
ATOM 4844 C C . GLN A 1 321 ? -17.96157 22.13380 -40.05768 1.000 57.81118 348 GLN A C 1
ATOM 4845 O O . GLN A 1 321 ? -18.16885 21.64951 -41.17427 1.000 53.03075 348 GLN A O 1
ATOM 4859 N N . GLU A 1 322 ? -16.98310 21.71084 -39.25161 1.000 61.82343 349 GLU A N 1
ATOM 4860 C CA . GLU A 1 322 ? -16.21962 20.49487 -39.53405 1.000 58.59384 349 GLU A CA 1
ATOM 4861 C C . GLU A 1 322 ? -15.74508 20.00099 -38.17045 1.000 58.96539 349 GLU A C 1
ATOM 4862 O O . GLU A 1 322 ? -15.16625 20.79431 -37.41415 1.000 57.65289 349 GLU A O 1
ATOM 4874 N N . PRO A 1 323 ? -15.96872 18.72409 -37.82094 1.000 54.98890 350 PRO A N 1
ATOM 4875 C CA . PRO A 1 323 ? -16.64487 17.69131 -38.62175 1.000 47.34544 350 PRO A CA 1
ATOM 4876 C C . PRO A 1 323 ? -18.15849 17.86123 -38.68556 1.000 43.16327 350 PRO A C 1
ATOM 4877 O O . PRO A 1 323 ? -18.78084 18.48497 -37.82638 1.000 44.52581 350 PRO A O 1
ATOM 4888 N N . LEU A 1 324 ? -18.75804 17.31076 -39.73523 1.000 37.91257 351 LEU A N 1
ATOM 4889 C CA . LEU A 1 324 ? -20.20072 17.20746 -39.83494 1.000 33.72350 351 LEU A CA 1
ATOM 4890 C C . LEU A 1 324 ? -20.66498 16.02151 -38.99702 1.000 34.13031 351 LEU A C 1
ATOM 4891 O O . LEU A 1 324 ? -19.87669 15.14306 -38.62426 1.000 33.82667 351 LEU A O 1
ATOM 4907 N N . SER A 1 325 ? -21.95507 16.00637 -38.67594 1.000 30.20152 352 SER A N 1
ATOM 4908 C CA . SER A 1 325 ? -22.48272 14.90459 -37.88693 1.000 33.69896 352 SER A CA 1
ATOM 4909 C C . SER A 1 325 ? -23.94753 14.67181 -38.21052 1.000 31.72422 352 SER A C 1
ATOM 4910 O O . SER A 1 325 ? -24.66019 15.57712 -38.65274 1.000 30.87829 352 SER A O 1
ATOM 4918 N N . LEU A 1 326 ? -24.37808 13.43401 -37.98905 1.000 30.06169 353 LEU A N 1
ATOM 4919 C CA . LEU A 1 326 ? -25.77425 13.05675 -38.09891 1.000 27.10785 353 LEU A CA 1
ATOM 4920 C C . LEU A 1 326 ? -26.08910 12.08703 -36.97099 1.000 27.82395 353 LEU A C 1
ATOM 4921 O O . LEU A 1 326 ? -25.24845 11.27742 -36.57446 1.000 25.71489 353 LEU A O 1
ATOM 4937 N N . GLN A 1 327 ? -27.30341 12.19228 -36.44695 1.000 26.87570 354 GLN A N 1
ATOM 4938 C CA . GLN A 1 327 ? -27.86904 11.21640 -35.52845 1.000 26.07999 354 GLN A CA 1
ATOM 4939 C C . GLN A 1 327 ? -29.22325 10.79534 -36.08096 1.000 26.02034 354 GLN A C 1
ATOM 4940 O O . GLN A 1 327 ? -29.97151 11.62105 -36.61646 1.000 25.06568 354 GLN A O 1
ATOM 4954 N N . PHE A 1 328 ? -29.52368 9.50578 -35.97625 1.000 26.67589 355 PHE A N 1
ATOM 4955 C CA . PHE A 1 328 ? -30.78001 8.95344 -36.45747 1.000 27.74448 355 PHE A CA 1
ATOM 4956 C C . PHE A 1 328 ? -31.66205 8.55154 -35.28437 1.000 25.19392 355 PHE A C 1
ATOM 4957 O O . PHE A 1 328 ? -31.17663 8.24514 -34.19112 1.000 23.90295 355 PHE A O 1
ATOM 4974 N N . ALA A 1 329 ? -32.97344 8.57634 -35.52565 1.000 25.75777 356 ALA A N 1
ATOM 4975 C CA . ALA A 1 329 ? -33.92442 8.17402 -34.50120 1.000 25.84942 356 ALA A CA 1
ATOM 4976 C C . ALA A 1 329 ? -34.09667 6.66586 -34.45159 1.000 28.65488 356 ALA A C 1
ATOM 4977 O O . ALA A 1 329 ? -34.35302 6.11235 -33.37501 1.000 24.83178 356 ALA A O 1
ATOM 4984 N N . HIS A 1 330 ? -33.94406 5.98988 -35.58931 1.000 23.83662 357 HIS A N 1
ATOM 4985 C CA . HIS A 1 330 ? -34.31582 4.58946 -35.71246 1.000 30.79841 357 HIS A CA 1
ATOM 4986 C C . HIS A 1 330 ? -33.17724 3.76993 -36.30084 1.000 30.62787 357 HIS A C 1
ATOM 4987 O O . HIS A 1 330 ? -32.52749 4.18610 -37.26616 1.000 26.05368 357 HIS A O 1
ATOM 5001 N N . GLN A 1 331 ? -32.98521 2.57361 -35.73841 1.000 28.17629 358 GLN A N 1
ATOM 5002 C CA . GLN A 1 331 ? -31.84157 1.73864 -36.09384 1.000 33.29360 358 GLN A CA 1
ATOM 5003 C C . GLN A 1 331 ? -31.76612 1.48285 -37.59538 1.000 31.99908 358 GLN A C 1
ATOM 5004 O O . GLN A 1 331 ? -30.71045 1.65418 -38.21531 1.000 32.66454 358 GLN A O 1
ATOM 5018 N N . ASP A 1 332 ? -32.86838 1.03978 -38.19772 1.000 30.55002 359 ASP A N 1
ATOM 5019 C CA . ASP A 1 332 ? -32.79784 0.63286 -39.59573 1.000 32.68769 359 ASP A CA 1
ATOM 5020 C C . ASP A 1 332 ? -32.54144 1.80774 -40.52924 1.000 34.12623 359 ASP A C 1
ATOM 5021 O O . ASP A 1 332 ? -32.00835 1.60147 -41.62607 1.000 28.92498 359 ASP A O 1
ATOM 5030 N N . ASP A 1 333 ? -32.91936 3.02715 -40.13169 1.000 29.90706 360 ASP A N 1
ATOM 5031 C CA . ASP A 1 333 ? -32.55027 4.20040 -40.91819 1.000 30.29108 360 ASP A CA 1
ATOM 5032 C C . ASP A 1 333 ? -31.04842 4.45667 -40.84165 1.000 30.71125 360 ASP A C 1
ATOM 5033 O O . ASP A 1 333 ? -30.40646 4.72912 -41.86248 1.000 28.48707 360 ASP A O 1
ATOM 5042 N N . TYR A 1 334 ? -30.47528 4.38413 -39.63702 1.000 28.07622 361 TYR A N 1
ATOM 5043 C CA . TYR A 1 334 ? -29.02683 4.48979 -39.48284 1.000 29.70653 361 TYR A CA 1
ATOM 5044 C C . TYR A 1 334 ? -28.31998 3.40853 -40.28754 1.000 28.94553 361 TYR A C 1
ATOM 5045 O O . TYR A 1 334 ? -27.34637 3.68184 -40.99746 1.000 28.27036 361 TYR A O 1
ATOM 5063 N N . GLN A 1 335 ? -28.81414 2.17100 -40.20442 1.000 30.70048 362 GLN A N 1
ATOM 5064 C CA . GLN A 1 335 ? -28.18041 1.07597 -40.92873 1.000 34.67568 362 GLN A CA 1
ATOM 5065 C C . GLN A 1 335 ? -28.25037 1.29178 -42.43603 1.000 33.06432 362 GLN A C 1
ATOM 5066 O O . GLN A 1 335 ? -27.30540 0.95484 -43.15779 1.000 35.99556 362 GLN A O 1
ATOM 5080 N N . GLN A 1 336 ? -29.36705 1.82853 -42.93926 1.000 33.62315 363 GLN A N 1
ATOM 5081 C CA . GLN A 1 336 ? -29.45222 2.08278 -44.37476 1.000 34.76761 363 GLN A CA 1
ATOM 5082 C C . GLN A 1 336 ? -28.45053 3.14862 -44.80036 1.000 36.04819 363 GLN A C 1
ATOM 5083 O O . GLN A 1 336 ? -27.85566 3.05311 -45.87835 1.000 38.41058 363 GLN A O 1
ATOM 5097 N N . MET A 1 337 ? -28.25229 4.17261 -43.96951 1.000 31.47170 364 MET A N 1
ATOM 5098 C CA . MET A 1 337 ? -27.23938 5.17936 -44.26832 1.000 31.66637 364 MET A CA 1
ATOM 5099 C C . MET A 1 337 ? -25.85244 4.54956 -44.30571 1.000 37.92800 364 MET A C 1
ATOM 5100 O O . MET A 1 337 ? -25.03081 4.88283 -45.16601 1.000 40.41996 364 MET A O 1
ATOM 5114 N N . VAL A 1 338 ? -25.57167 3.63631 -43.37388 1.000 33.85290 365 VAL A N 1
ATOM 5115 C CA . VAL A 1 338 ? -24.27970 2.95116 -43.36458 1.000 37.16617 365 VAL A CA 1
ATOM 5116 C C . VAL A 1 338 ? -24.08402 2.17500 -44.65999 1.000 45.63464 365 VAL A C 1
ATOM 5117 O O . VAL A 1 338 ? -23.02199 2.24152 -45.29156 1.000 49.89917 365 VAL A O 1
ATOM 5130 N N . THR A 1 339 ? -25.10896 1.42224 -45.07189 1.000 43.61215 366 THR A N 1
ATOM 5131 C CA . THR A 1 339 ? -25.01333 0.65391 -46.30931 1.000 47.84711 366 THR A CA 1
ATOM 5132 C C . THR A 1 339 ? -24.80546 1.57268 -47.50948 1.000 53.40179 366 THR A C 1
ATOM 5133 O O . THR A 1 339 ? -23.98747 1.28410 -48.39043 1.000 62.48694 366 THR A O 1
ATOM 5144 N N . ASP A 1 340 ? -25.52496 2.69570 -47.55353 1.000 53.48540 367 ASP A N 1
ATOM 5145 C CA . ASP A 1 340 ? -25.35681 3.63445 -48.65788 1.000 62.64882 367 ASP A CA 1
ATOM 5146 C C . ASP A 1 340 ? -23.95388 4.22512 -48.68139 1.000 68.08212 367 ASP A C 1
ATOM 5147 O O . ASP A 1 340 ? -23.45705 4.59450 -49.75119 1.000 73.86690 367 ASP A O 1
ATOM 5156 N N . LEU A 1 341 ? -23.29953 4.33007 -47.52192 1.000 62.90153 368 LEU A N 1
ATOM 5157 C CA . LEU A 1 341 ? -21.93328 4.83905 -47.50941 1.000 67.85132 368 LEU A CA 1
ATOM 5158 C C . LEU A 1 341 ? -20.93512 3.78429 -47.96786 1.000 67.25689 368 LEU A C 1
ATOM 5159 O O . LEU A 1 341 ? -19.86532 4.13468 -48.47401 1.000 70.09866 368 LEU A O 1
ATOM 5175 N N . THR A 1 342 ? -21.25760 2.49900 -47.81290 1.000 71.36498 369 THR A N 1
ATOM 5176 C CA . THR A 1 342 ? -20.39957 1.45126 -48.35133 1.000 71.13383 369 THR A CA 1
ATOM 5177 C C . THR A 1 342 ? -20.67723 1.17299 -49.82348 1.000 70.24206 369 THR A C 1
ATOM 5178 O O . THR A 1 342 ? -19.90804 0.44050 -50.45249 1.000 64.46229 369 THR A O 1
ATOM 5189 N N . THR A 1 343 ? -21.76134 1.71874 -50.37641 1.000 74.47311 370 THR A N 1
ATOM 5190 C CA . THR A 1 343 ? -22.03916 1.61118 -51.80356 1.000 72.71050 370 THR A CA 1
ATOM 5191 C C . THR A 1 343 ? -22.10013 3.00333 -52.42459 1.000 72.82447 370 THR A C 1
ATOM 5192 O O . THR A 1 343 ? -21.07542 3.53417 -52.85941 1.000 76.37449 370 THR A O 1
ATOM 5203 N N . ASN A 1 344 ? -23.28226 3.61396 -52.45111 1.000 75.83675 371 ASN A N 1
ATOM 5204 C CA . ASN A 1 344 ? -23.47804 4.88625 -53.14716 1.000 76.57146 371 ASN A CA 1
ATOM 5205 C C . ASN A 1 344 ? -22.84218 6.02255 -52.35504 1.000 73.99859 371 ASN A C 1
ATOM 5206 O O . ASN A 1 344 ? -23.43463 6.54669 -51.40832 1.000 81.43507 371 ASN A O 1
ATOM 5217 N N . GLN A 1 345 ? -21.63943 6.43120 -52.76184 1.000 64.99582 372 GLN A N 1
ATOM 5218 C CA . GLN A 1 345 ? -20.95476 7.55881 -52.14487 1.000 62.30995 372 GLN A CA 1
ATOM 5219 C C . GLN A 1 345 ? -20.98779 8.82164 -52.99445 1.000 56.52260 372 GLN A C 1
ATOM 5220 O O . GLN A 1 345 ? -20.54377 9.87410 -52.52307 1.000 47.31036 372 GLN A O 1
ATOM 5234 N N . THR A 1 346 ? -21.50696 8.74658 -54.22201 1.000 54.41520 373 THR A N 1
ATOM 5235 C CA . THR A 1 346 ? -21.35341 9.85483 -55.15889 1.000 49.94794 373 THR A CA 1
ATOM 5236 C C . THR A 1 346 ? -22.06565 11.11039 -54.67007 1.000 49.87694 373 THR A C 1
ATOM 5237 O O . THR A 1 346 ? -21.54187 12.22167 -54.81194 1.000 43.86420 373 THR A O 1
ATOM 5248 N N . GLY A 1 347 ? -23.26540 10.96042 -54.10739 1.000 52.40133 374 GLY A N 1
ATOM 5249 C CA . GLY A 1 347 ? -23.96799 12.12235 -53.58960 1.000 45.10530 374 GLY A CA 1
ATOM 5250 C C . GLY A 1 347 ? -23.14067 12.89534 -52.57961 1.000 45.90988 374 GLY A C 1
ATOM 5251 O O . GLY A 1 347 ? -23.17029 14.12889 -52.54951 1.000 41.61545 374 GLY A O 1
ATOM 5255 N N . TYR A 1 348 ? -22.37631 12.17900 -51.75070 1.000 45.00732 375 TYR A N 1
ATOM 5256 C CA . TYR A 1 348 ? -21.60167 12.81576 -50.69062 1.000 42.41200 375 TYR A CA 1
ATOM 5257 C C . TYR A 1 348 ? -20.38350 13.54338 -51.25023 1.000 39.17953 375 TYR A C 1
ATOM 5258 O O . TYR A 1 348 ? -20.10586 14.68663 -50.86904 1.000 35.55947 375 TYR A O 1
ATOM 5276 N N . HIS A 1 349 ? -19.63595 12.89303 -52.14808 1.000 40.18614 376 HIS A N 1
ATOM 5277 C CA . HIS A 1 349 ? -18.48779 13.55838 -52.75750 1.000 38.34894 376 HIS A CA 1
ATOM 5278 C C . HIS A 1 349 ? -18.91530 14.82694 -53.48523 1.000 39.99707 376 HIS A C 1
ATOM 5279 O O . HIS A 1 349 ? -18.23593 15.85886 -53.40591 1.000 40.20949 376 HIS A O 1
ATOM 5293 N N . ASN A 1 350 ? -20.03111 14.76138 -54.21855 1.000 42.22690 377 ASN A N 1
ATOM 5294 C CA . ASN A 1 350 ? -20.50579 15.92984 -54.95303 1.000 45.37961 377 ASN A CA 1
ATOM 5295 C C . ASN A 1 350 ? -20.79070 17.09580 -54.01210 1.000 43.77491 377 ASN A C 1
ATOM 5296 O O . ASN A 1 350 ? -20.45546 18.24676 -54.31693 1.000 43.19457 377 ASN A O 1
ATOM 5307 N N . LEU A 1 351 ? -21.41044 16.81916 -52.86387 1.000 39.20746 378 LEU A N 1
ATOM 5308 C CA . LEU A 1 351 ? -21.70448 17.88154 -51.90762 1.000 38.75617 378 LEU A CA 1
ATOM 5309 C C . LEU A 1 351 ? -20.42976 18.39867 -51.25429 1.000 37.10214 378 LEU A C 1
ATOM 5310 O O . LEU A 1 351 ? -20.18663 19.61109 -51.21188 1.000 39.12252 378 LEU A O 1
ATOM 5326 N N . PHE A 1 352 ? -19.60201 17.48595 -50.73889 1.000 37.33307 379 PHE A N 1
ATOM 5327 C CA . PHE A 1 352 ? -18.41665 17.89138 -49.99006 1.000 37.75261 379 PHE A CA 1
ATOM 5328 C C . PHE A 1 352 ? -17.42463 18.63194 -50.87366 1.000 36.21850 379 PHE A C 1
ATOM 5329 O O . PHE A 1 352 ? -16.74967 19.56252 -50.41757 1.000 35.93681 379 PHE A O 1
ATOM 5346 N N . ASN A 1 353 ? -17.29939 18.21368 -52.13266 1.000 37.26260 380 ASN A N 1
ATOM 5347 C CA . ASN A 1 353 ? -16.36498 18.86908 -53.03695 1.000 38.90033 380 ASN A CA 1
ATOM 5348 C C . ASN A 1 353 ? -16.70642 20.33599 -53.23781 1.000 40.47467 380 ASN A C 1
ATOM 5349 O O . ASN A 1 353 ? -15.82321 21.12721 -53.58950 1.000 43.94079 380 ASN A O 1
ATOM 5360 N N . GLN A 1 354 ? -17.96457 20.71712 -53.01246 1.000 39.97539 381 GLN A N 1
ATOM 5361 C CA . GLN A 1 354 ? -18.35513 22.10857 -53.18257 1.000 42.75893 381 GLN A CA 1
ATOM 5362 C C . GLN A 1 354 ? -17.84658 22.99994 -52.06102 1.000 41.05444 381 GLN A C 1
ATOM 5363 O O . GLN A 1 354 ? -17.73926 24.21470 -52.25229 1.000 45.35763 381 GLN A O 1
ATOM 5377 N N . TYR A 1 355 ? -17.55561 22.43486 -50.89734 1.000 41.95112 382 TYR A N 1
ATOM 5378 C CA . TYR A 1 355 ? -17.26440 23.21915 -49.70775 1.000 42.21790 382 TYR A CA 1
ATOM 5379 C C . TYR A 1 355 ? -15.86430 23.00935 -49.15555 1.000 42.12156 382 TYR A C 1
ATOM 5380 O O . TYR A 1 355 ? -15.31264 23.93393 -48.55941 1.000 45.87853 382 TYR A O 1
ATOM 5398 N N . TRP A 1 356 ? -15.26471 21.84390 -49.36051 1.000 43.36607 383 TRP A N 1
ATOM 5399 C CA . TRP A 1 356 ? -13.92957 21.54665 -48.86377 1.000 41.41237 383 TRP A CA 1
ATOM 5400 C C . TRP A 1 356 ? -12.92399 21.68316 -49.99680 1.000 41.91477 383 TRP A C 1
ATOM 5401 O O . TRP A 1 356 ? -13.11834 21.12113 -51.08107 1.000 43.42053 383 TRP A O 1
ATOM 5422 N N . ASN A 1 357 ? -11.85927 22.43694 -49.74216 1.000 44.64150 384 ASN A N 1
ATOM 5423 C CA . ASN A 1 357 ? -10.85585 22.69908 -50.75802 1.000 48.41071 384 ASN A CA 1
ATOM 5424 C C . ASN A 1 357 ? -9.90941 21.51315 -50.89031 1.000 46.60176 384 ASN A C 1
ATOM 5425 O O . ASN A 1 357 ? -9.78071 20.68202 -49.98827 1.000 42.85715 384 ASN A O 1
ATOM 5436 N N . ASN A 1 358 ? -9.24116 21.44451 -52.04021 1.000 50.61184 385 ASN A N 1
ATOM 5437 C CA . ASN A 1 358 ? -8.29175 20.37163 -52.31667 1.000 48.39098 385 ASN A CA 1
ATOM 5438 C C . ASN A 1 358 ? -8.91111 19.01885 -51.97209 1.000 45.44563 385 ASN A C 1
ATOM 5439 O O . ASN A 1 358 ? -8.27205 18.14827 -51.37647 1.000 46.91087 385 ASN A O 1
ATOM 5450 N N . TYR A 1 359 ? -10.17896 18.84661 -52.35359 1.000 42.60989 386 TYR A N 1
ATOM 5451 C CA . TYR A 1 359 ? -10.95974 17.70140 -51.89839 1.000 41.51303 386 TYR A CA 1
ATOM 5452 C C . TYR A 1 359 ? -10.43276 16.40910 -52.50627 1.000 38.61837 386 TYR A C 1
ATOM 5453 O O . TYR A 1 359 ? -10.28664 16.29657 -53.72667 1.000 39.47515 386 TYR A O 1
ATOM 5471 N N . THR A 1 360 ? -10.15704 15.42570 -51.64695 1.000 37.37786 387 THR A N 1
ATOM 5472 C CA . THR A 1 360 ? -9.71805 14.10649 -52.08733 1.000 40.40093 387 THR A CA 1
ATOM 5473 C C . THR A 1 360 ? -10.52453 12.98932 -51.43126 1.000 42.29261 387 THR A C 1
ATOM 5474 O O . THR A 1 360 ? -10.06127 11.84207 -51.39101 1.000 40.45772 387 THR A O 1
ATOM 5485 N N . GLY A 1 361 ? -11.71460 13.29544 -50.92258 1.000 36.81784 388 GLY A N 1
ATOM 5486 C CA . GLY A 1 361 ? -12.58376 12.31184 -50.31124 1.000 40.49594 388 GLY A CA 1
ATOM 5487 C C . GLY A 1 361 ? -12.92912 12.68535 -48.88518 1.000 36.94719 388 GLY A C 1
ATOM 5488 O O . GLY A 1 361 ? -12.63038 13.78212 -48.40592 1.000 36.20837 388 GLY A O 1
ATOM 5492 N N . PHE A 1 362 ? -13.57281 11.74641 -48.19629 1.000 37.70346 389 PHE A N 1
ATOM 5493 C CA . PHE A 1 362 ? -13.97063 11.94478 -46.81097 1.000 35.68999 389 PHE A CA 1
ATOM 5494 C C . PHE A 1 362 ? -13.79830 10.65208 -46.02749 1.000 35.48961 389 PHE A C 1
ATOM 5495 O O . PHE A 1 362 ? -13.85785 9.55292 -46.58133 1.000 35.35788 389 PHE A O 1
ATOM 5512 N N . THR A 1 363 ? -13.56722 10.80870 -44.72976 1.000 36.94997 390 THR A N 1
ATOM 5513 C CA . THR A 1 363 ? -13.58651 9.73267 -43.75216 1.000 35.84434 390 THR A CA 1
ATOM 5514 C C . THR A 1 363 ? -14.83285 9.88350 -42.89120 1.000 33.80122 390 THR A C 1
ATOM 5515 O O . THR A 1 363 ? -15.42757 10.96194 -42.81924 1.000 33.63367 390 THR A O 1
ATOM 5526 N N . TYR A 1 364 ? -15.24466 8.79118 -42.25041 1.000 38.36224 391 TYR A N 1
ATOM 5527 C CA . TYR A 1 364 ? -16.38607 8.85492 -41.35057 1.000 34.68923 391 TYR A CA 1
ATOM 5528 C C . TYR A 1 364 ? -16.16396 7.92919 -40.16573 1.000 29.71829 391 TYR A C 1
ATOM 5529 O O . TYR A 1 364 ? -15.44221 6.93231 -40.25360 1.000 28.85653 391 TYR A O 1
ATOM 5547 N N . GLY A 1 365 ? -16.77694 8.29371 -39.05119 1.000 30.63362 392 GLY A N 1
ATOM 5548 C CA . GLY A 1 365 ? -16.74418 7.48762 -37.84144 1.000 31.89746 392 GLY A CA 1
ATOM 5549 C C . GLY A 1 365 ? -18.15671 7.12921 -37.43105 1.000 32.67694 392 GLY A C 1
ATOM 5550 O O . GLY A 1 365 ? -19.07648 7.93651 -37.57286 1.000 31.01447 392 GLY A O 1
ATOM 5554 N N . LEU A 1 366 ? -18.32594 5.91429 -36.92659 1.000 30.32417 393 LEU A N 1
ATOM 5555 C CA . LEU A 1 366 ? -19.63560 5.38017 -36.59031 1.000 28.91259 393 LEU A CA 1
ATOM 5556 C C . LEU A 1 366 ? -19.71685 5.12671 -35.09389 1.000 29.55107 393 LEU A C 1
ATOM 5557 O O . LEU A 1 366 ? -18.81066 4.52243 -34.51089 1.000 30.13446 393 LEU A O 1
ATOM 5573 N N . LEU A 1 367 ? -20.79898 5.59307 -34.47902 1.000 31.34619 394 LEU A N 1
ATOM 5574 C CA . LEU A 1 367 ? -21.12122 5.28676 -33.08686 1.000 29.10171 394 LEU A CA 1
ATOM 5575 C C . LEU A 1 367 ? -22.53594 4.72245 -33.05815 1.000 28.51965 394 LEU A C 1
ATOM 5576 O O . LEU A 1 367 ? -23.48910 5.40377 -32.65874 1.000 26.33170 394 LEU A O 1
ATOM 5592 N N . PRO A 1 368 ? -22.71033 3.47139 -33.49076 1.000 29.44431 395 PRO A N 1
ATOM 5593 C CA . PRO A 1 368 ? -24.06851 2.90277 -33.54200 1.000 28.94862 395 PRO A CA 1
ATOM 5594 C C . PRO A 1 368 ? -24.77935 2.94024 -32.20135 1.000 30.13150 395 PRO A C 1
ATOM 5595 O O . PRO A 1 368 ? -26.01839 2.96249 -32.15747 1.000 30.22845 395 PRO A O 1
ATOM 5606 N N . GLU A 1 369 ? -24.02442 2.96941 -31.09850 1.000 28.22301 396 GLU A N 1
ATOM 5607 C CA . GLU A 1 369 ? -24.64660 2.99370 -29.78099 1.000 28.14403 396 GLU A CA 1
ATOM 5608 C C . GLU A 1 369 ? -25.59932 4.17481 -29.62286 1.000 26.83163 396 GLU A C 1
ATOM 5609 O O . GLU A 1 369 ? -26.54662 4.09707 -28.83702 1.000 28.75237 396 GLU A O 1
ATOM 5621 N N . THR A 1 370 ? -25.37809 5.27448 -30.34711 1.000 24.97999 397 THR A N 1
ATOM 5622 C CA . THR A 1 370 ? -26.33272 6.38104 -30.35780 1.000 26.94827 397 THR A CA 1
ATOM 5623 C C . THR A 1 370 ? -26.82412 6.70093 -31.76813 1.000 25.28483 397 THR A C 1
ATOM 5624 O O . THR A 1 370 ? -27.39631 7.77134 -31.99202 1.000 22.39362 397 THR A O 1
ATOM 5635 N N . LEU A 1 371 ? -26.62826 5.77998 -32.71478 1.000 24.67486 398 LEU A N 1
ATOM 5636 C CA . LEU A 1 371 ? -27.05147 5.95670 -34.10611 1.000 27.29845 398 LEU A CA 1
ATOM 5637 C C . LEU A 1 371 ? -26.46184 7.23139 -34.70305 1.000 25.33522 398 LEU A C 1
ATOM 5638 O O . LEU A 1 371 ? -27.14418 7.99523 -35.39463 1.000 25.05227 398 LEU A O 1
ATOM 5654 N N . SER A 1 372 ? -25.17382 7.45458 -34.44518 1.000 28.08391 399 SER A N 1
ATOM 5655 C CA . SER A 1 372 ? -24.49315 8.67814 -34.83992 1.000 25.96123 399 SER A CA 1
ATOM 5656 C C . SER A 1 372 ? -23.39986 8.39471 -35.86394 1.000 26.75935 399 SER A C 1
ATOM 5657 O O . SER A 1 372 ? -22.84362 7.29345 -35.92181 1.000 24.83745 399 SER A O 1
ATOM 5665 N N . ILE A 1 373 ? -23.09083 9.41326 -36.66529 1.000 29.24573 400 ILE A N 1
ATOM 5666 C CA . ILE A 1 373 ? -22.00281 9.35241 -37.63545 1.000 26.25254 400 ILE A CA 1
ATOM 5667 C C . ILE A 1 373 ? -21.38281 10.73760 -37.74388 1.000 30.04755 400 ILE A C 1
ATOM 5668 O O . ILE A 1 373 ? -22.08092 11.75270 -37.66877 1.000 27.93143 400 ILE A O 1
ATOM 5684 N N . SER A 1 374 ? -20.06487 10.77012 -37.92337 1.000 29.76106 401 SER A N 1
ATOM 5685 C CA . SER A 1 374 ? -19.31836 12.00400 -38.11437 1.000 30.81631 401 SER A CA 1
ATOM 5686 C C . SER A 1 374 ? -18.52236 11.91435 -39.40717 1.000 31.73440 401 SER A C 1
ATOM 5687 O O . SER A 1 374 ? -18.04819 10.83662 -39.77822 1.000 31.18702 401 SER A O 1
ATOM 5695 N N . PHE A 1 375 ? -18.38760 13.05070 -40.09240 1.000 33.78759 402 PHE A N 1
ATOM 5696 C CA . PHE A 1 375 ? -17.69496 13.13529 -41.37126 1.000 34.91520 402 PHE A CA 1
ATOM 5697 C C . PHE A 1 375 ? -16.54294 14.12877 -41.26949 1.000 35.75082 402 PHE A C 1
ATOM 5698 O O . PHE A 1 375 ? -16.64227 15.13723 -40.56809 1.000 37.41986 402 PHE A O 1
ATOM 5715 N N . ALA A 1 376 ? -15.45665 13.85712 -41.99198 1.000 34.44902 403 ALA A N 1
ATOM 5716 C CA . ALA A 1 376 ? -14.33082 14.78074 -42.05064 1.000 37.88106 403 ALA A CA 1
ATOM 5717 C C . ALA A 1 376 ? -13.63122 14.62821 -43.39321 1.000 35.87952 403 ALA A C 1
ATOM 5718 O O . ALA A 1 376 ? -13.69773 13.57663 -44.03378 1.000 36.12855 403 ALA A O 1
ATOM 5725 N N . SER A 1 377 ? -12.95263 15.69204 -43.81449 1.000 39.68367 404 SER A N 1
ATOM 5726 C CA . SER A 1 377 ? -12.23179 15.65350 -45.08024 1.000 36.67138 404 SER A CA 1
ATOM 5727 C C . SER A 1 377 ? -11.04336 14.70263 -44.99260 1.000 40.90593 404 SER A C 1
ATOM 5728 O O . SER A 1 377 ? -10.32155 14.67088 -43.99083 1.000 40.47330 404 SER A O 1
ATOM 5736 N N . ARG A 1 378 ? -10.83603 13.93600 -46.06049 1.000 41.48323 405 ARG A N 1
ATOM 5737 C CA . ARG A 1 378 ? -9.77298 12.94474 -46.09228 1.000 43.14740 405 ARG A CA 1
ATOM 5738 C C . ARG A 1 378 ? -8.43578 13.60277 -46.39513 1.000 49.06985 405 ARG A C 1
ATOM 5739 O O . ARG A 1 378 ? -8.36146 14.61232 -47.09773 1.000 46.26486 405 ARG A O 1
ATOM 5760 N N . ASN A 1 379 ? -7.37169 13.00953 -45.86913 1.000 55.74164 406 ASN A N 1
ATOM 5761 C CA . ASN A 1 379 ? -6.02586 13.52077 -46.09979 1.000 58.73834 406 ASN A CA 1
ATOM 5762 C C . ASN A 1 379 ? -5.07451 12.38023 -46.44141 1.000 57.26259 406 ASN A C 1
ATOM 5763 O O . ASN A 1 379 ? -5.48270 11.37248 -47.02119 1.000 50.94840 406 ASN A O 1
#